Protein AF-0000000084511553 (afdb_homodimer)

Foldseek 3Di:
DDPPCPPPPPVPPVPDDPPPLPDDDDPDDDDDDDDDDDDDDDPVPPPPCPPPDPPPDQPPPPDDDPDDDPVCPPPDFAEEEEQEQDDQLVQDLLLNVLLVVLVSNDDDDPHHYYYQDAPHPVRDDPDADFDPLAGVLVRLLVSLVSLLVVCVVRVGQFYEYSYRAQSRCLNVVLNNCVVQVVAQEAEEEADQADLCDESVVHHRNSSHRLVLLQLHYDCSSVVSRPHRHQQLRAEYELHDDDDPVRVVSNVVRVHHYHHLCCLVPPNQVVVVVSCVVSVHAEYAYEDEVQLDACVAPQQAPVNQPPQDPCNCPPPRGHHDDPVSVVRNCVVVVVRYPYRHYYYYGRRRNVVVVVVVVQCCDPPSNPPNPVPD/DDPPPPPPPPPPPVPDDPPPLDDDDDDDDDDDDDDDDDDDDDPPPPPPCPPPDPPPDQPPPPDDDPDDDPVCPPPDFAEEEEQEQDDQLVQDLLLNVLLVV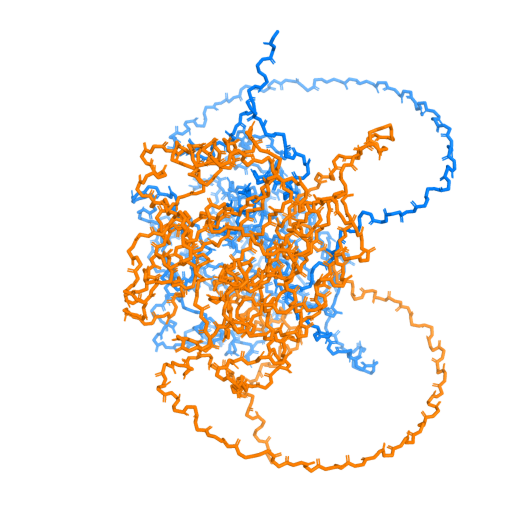LVSNDDDDPHHYYYQDADHPVRDDPDARFDPLAGVLVRLLVSLVSLLVVCVVRVGQFYEYSYRAQSRCLNVVLNNCVVQVVAQEAEEEADQADLCDESVVHHRNSSHRLVLLQLHYDCSSVVSRPHRHQQLRAEYELHDDDDPVRVVSNVVRVHHYHHPCCLVPPNQVVVVVSCVVSVHAEYAYEDEVQLDACVAPQQAPVNQPPQDPCNCPPPRGHHDHPVSVVRNCVVVVVRYPYRHYYYYGRRRNVVVVVVVVQCCDPPSNPPNPVPD

Organism: Leptomonas pyrrhocoris (NCBI:txid157538)

Sequence (744 aa):
MRSFSAKAFSYARLIASSVTCLAAVTPTTTATSETTAPTSTSAAGTQHSSTTGTMSYNLHGPNPPPMLSAAAKTKEKKTLRLTYPSWQGGTLPLYHFGSQLLTALAPPTNGPVAQVTVTPPELTPLPLKKTKGINALPENVATMESAIAVCKQHNPDNIVVLGGDCFAELGPFSYLADKYKKEKFGLLWLDAHPDVLNSKDWCNAHTYPVGALMGKGDKEFVELVKSPIPGSRVMVAGMHHPSKRDQRHIDDYGVRVCGPDSIVNNGAAEVLKWIKDEGITHLAIHLDLDVLSDKYFRMLYFSDPDAPEGAHKGVPRGQLRFKHVTSLLKAVSAKTQVVGFGITELLPWDVYNFREFLKELPLVNPNYAAKLMRSFSAKAFSYARLIASSVTCLAAVTPTTTATSETTAPTSTSAAGTQHSSTTGTMSYNLHGPNPPPMLSAAAKTKEKKTLRLTYPSWQGGTLPLYHFGSQLLTALAPPTNGPVAQVTVTPPELTPLPLKKTKGINALPENVATMESAIAVCKQHNPDNIVVLGGDCFAELGPFSYLADKYKKEKFGLLWLDAHPDVLNSKDWCNAHTYPVGALMGKGDKEFVELVKSPIPGSRVMVAGMHHPSKRDQRHIDDYGVRVCGPDSIVNNGAAEVLKWIKDEGITHLAIHLDLDVLSDKYFRMLYFSDPDAPEGAHKGVPRGQLRFKHVTSLLKAVSAKTQVVGFGITELLPWDVYNFREFLKELPLVNPNYAAKL

Radius of gyration: 28.27 Å; Cα contacts (8 Å, |Δi|>4): 1368; chains: 2; bounding box: 76×79×68 Å

Secondary structure (DSSP, 8-state):
----------GGG---------------------------------------------TT-S-PPP---SGGGSS---EEEEEE---TTTT-THHHHHHHHHHHHSPP-SS-EEE-----GGGS-SSPPEETTEETHHHHHHHHHHHHHHHHHH--SEEEEEESSGGGGHHHHHHHHHHTTTS-EEEEEE-SS-----TTT-S-GGG-HHHHHTT-S-HHHHTT-SSPPPGGGEEEES-----HHHHHHHHHHT-EEE-HHHHHHHTTHHHHHHHHHHT--EEEEEEEGGGB-TTT---SGGG-TTSPTTTTTT-----B-HHHHHHHHHHHHHHSEEEEEEEE----HHHHHHHHHHTTSTTTSTT-----/----------GGG---------------------------------------------TT-S-PPP---SGGGSS---EEEEEE---TTTT-THHHHHHHHHHHHSPP-SS-EEE-----GGGS-SSPPEETTEETHHHHHHHHHHHHHHHHHH--SEEEEEESSGGGGHHHHHHHHHHTTTS-EEEEEE-SS-----TTT-S-GGG-HHHHHTT-S-HHHHTT-SSPPPGGGEEEES-----HHHHHHHHHHT-EEE-HHHHHHHTTHHHHHHHHHHT--EEEEEEEGGGB-TTT---SGGG-TTSPTTTTTT-----B-HHHHHHHHHHHHHHSEEEEEEEE----HHHHHHHHHHTTSTTTSTT-----

InterPro domains:
  IPR006035 Ureohydrolase [PF00491] (156-296)
  IPR006035 Ureohydrolase [PS51409] (89-372)
  IPR006035 Ureohydrolase [PTHR43782] (154-349)
  IPR023696 Ureohydrolase domain superfamily [SSF52768] (78-349)

pLDDT: mean 81.67, std 28.69, range [15.32, 98.94]

Nearest PDB structures (foldseek):
  6ksy-assembly2_C-2  TM=9.745E-01  e=1.576E-32  Zymomonas mobilis subsp. mobilis ZM4 = ATCC 31821
  5zeh-assembly1_B  TM=8.409E-01  e=2.005E-15  Entamoeba histolytica
  5zeh-assembly1_A  TM=8.385E-01  e=4.786E-15  Entamoeba histolytica
  2ef4-assembly1_A  TM=7.664E-01  e=2.077E-13  Thermus thermophilus
  2eiv-assembly6_M  TM=7.361E-01  e=4.239E-12  Thermus thermophilus HB8

Solvent-accessible surface area (backbone atoms only — not comparable to full-atom values): 41271 Å² total; per-residue (Å²): 138,83,79,78,75,78,74,73,79,64,74,70,73,73,54,85,63,84,69,70,84,68,83,76,77,75,83,84,76,86,85,89,81,90,78,85,70,79,75,83,78,74,80,73,74,85,69,79,71,75,66,70,63,77,72,66,70,70,81,69,63,86,70,66,75,78,80,79,62,72,82,67,55,75,85,52,77,42,37,32,37,33,38,24,40,34,20,57,29,62,69,39,60,56,17,30,56,18,10,53,52,48,56,52,47,46,54,77,60,87,43,58,74,49,66,49,81,56,87,50,59,95,79,46,78,77,80,67,57,68,48,92,53,19,36,33,38,70,60,52,49,52,44,34,52,47,33,34,50,52,45,63,73,66,62,51,64,23,40,30,36,33,14,1,25,56,38,46,49,40,23,52,51,27,49,50,35,44,75,36,60,89,51,41,55,28,38,42,37,35,17,35,62,73,26,52,42,33,48,91,76,44,39,48,48,27,33,19,31,54,20,25,45,45,56,39,66,52,65,84,57,21,74,70,34,83,38,51,40,58,29,76,39,27,33,38,29,29,27,74,83,70,50,74,72,51,46,52,43,38,60,73,53,42,46,40,76,40,38,35,66,50,36,74,75,53,46,41,52,68,61,53,48,51,38,59,75,63,55,36,45,34,31,34,36,38,38,35,53,46,19,35,20,64,75,65,41,54,42,25,82,84,43,44,58,82,56,58,88,69,72,55,66,89,57,79,70,16,73,39,50,71,68,53,53,44,52,31,49,50,54,51,49,75,67,30,46,71,38,32,35,33,42,19,39,38,24,44,48,58,61,52,53,47,37,59,51,42,49,65,31,74,77,49,12,68,79,44,61,76,78,119,138,83,79,80,76,77,76,74,80,64,75,68,75,74,57,85,63,83,70,70,83,70,78,81,79,75,83,74,86,71,85,83,80,87,72,86,70,80,75,83,78,77,81,72,74,82,70,78,73,76,67,68,63,78,73,66,69,71,82,68,64,87,69,66,75,79,78,78,62,73,81,65,54,76,86,52,79,44,38,32,39,34,38,24,40,34,19,56,30,61,69,40,61,55,18,29,56,18,10,52,51,49,54,52,47,46,53,76,61,89,43,58,74,49,68,47,82,57,87,50,58,92,78,45,77,78,80,66,57,69,47,90,50,19,35,33,40,70,60,52,48,51,42,32,52,49,34,34,50,53,45,62,73,64,64,50,66,22,40,32,36,34,14,1,23,55,37,45,48,42,25,51,50,29,49,50,35,45,74,37,60,88,52,42,55,28,39,41,37,35,16,36,62,72,26,52,43,33,48,91,76,43,40,46,48,26,33,20,32,54,22,26,45,46,58,39,66,51,63,84,58,22,73,70,34,83,36,50,40,58,28,76,39,27,35,39,28,29,27,73,82,69,51,73,69,52,46,53,44,38,62,74,51,42,47,41,77,40,39,36,66,51,35,74,74,52,46,41,52,69,61,51,48,52,39,59,75,66,55,37,45,35,30,33,36,39,37,36,52,46,18,35,20,65,75,65,42,54,41,25,82,82,42,45,56,82,55,58,90,69,73,57,66,89,57,76,71,16,71,39,51,71,67,53,52,45,52,31,49,49,55,50,50,74,68,29,45,72,34,31,33,32,40,19,39,37,25,46,49,57,61,54,53,47,36,60,51,42,48,66,32,74,76,49,13,71,79,42,62,77,75,120

Structure (mmCIF, N/CA/C/O backbone):
data_AF-0000000084511553-model_v1
#
loop_
_entity.id
_entity.type
_entity.pdbx_description
1 polymer Arginase
#
loop_
_atom_site.group_PDB
_atom_site.id
_atom_site.type_symbol
_atom_site.label_atom_id
_atom_site.label_alt_id
_atom_site.label_comp_id
_atom_site.label_asym_id
_atom_site.label_entity_id
_atom_site.label_seq_id
_atom_site.pdbx_PDB_ins_code
_atom_site.Cartn_x
_atom_site.Cartn_y
_atom_site.Cartn_z
_atom_site.occupancy
_atom_site.B_iso_or_equiv
_atom_site.auth_seq_id
_atom_site.auth_comp_id
_atom_site.auth_asym_id
_atom_site.auth_atom_id
_atom_site.pdbx_PDB_model_num
ATOM 1 N N . MET A 1 1 ? -38.719 13.234 6.664 1 21.11 1 MET A N 1
ATOM 2 C CA . MET A 1 1 ? -37.469 13.5 7.352 1 21.11 1 MET A CA 1
ATOM 3 C C . MET A 1 1 ? -36.5 12.312 7.223 1 21.11 1 MET A C 1
ATOM 5 O O . MET A 1 1 ? -36.5 11.422 8.078 1 21.11 1 MET A O 1
ATOM 9 N N . ARG A 1 2 ? -36.344 11.672 6.082 1 22.53 2 ARG A N 1
ATOM 10 C CA . ARG A 1 2 ? -36.031 10.328 5.605 1 22.53 2 ARG A CA 1
ATOM 11 C C . ARG A 1 2 ? -34.562 10.031 5.715 1 22.53 2 ARG A C 1
ATOM 13 O O . ARG A 1 2 ? -33.719 10.758 5.16 1 22.53 2 ARG A O 1
ATOM 20 N N . SER A 1 3 ? -34.125 9.438 6.93 1 20.8 3 SER A N 1
ATOM 21 C CA . SER A 1 3 ? -32.875 9.055 7.551 1 20.8 3 SER A CA 1
ATOM 22 C C . SER A 1 3 ? -32.062 8.148 6.629 1 20.8 3 SER A C 1
ATOM 24 O O . SER A 1 3 ? -32.531 7.07 6.254 1 20.8 3 SER A O 1
ATOM 26 N N . PHE A 1 4 ? -31.5 8.695 5.605 1 22.23 4 PHE A N 1
ATOM 27 C CA . PHE A 1 4 ? -30.719 7.945 4.641 1 22.23 4 PHE A CA 1
ATOM 28 C C . PHE A 1 4 ? -29.547 7.258 5.324 1 22.23 4 PHE A C 1
ATOM 30 O O . PHE A 1 4 ? -28.625 7.918 5.82 1 22.23 4 PHE A O 1
ATOM 37 N N . SER A 1 5 ? -29.766 6.113 6 1 20.86 5 SER A N 1
ATOM 38 C CA . SER A 1 5 ? -28.906 5.172 6.703 1 20.86 5 SER A CA 1
ATOM 39 C C . SER A 1 5 ? -27.734 4.73 5.824 1 20.86 5 SER A C 1
ATOM 41 O O . SER A 1 5 ? -27.938 4.117 4.773 1 20.86 5 SER A O 1
ATOM 43 N N . ALA A 1 6 ? -26.766 5.641 5.535 1 22.14 6 ALA A N 1
ATOM 44 C CA . ALA A 1 6 ? -25.547 5.207 4.863 1 22.14 6 ALA A CA 1
ATOM 45 C C . ALA A 1 6 ? -24.922 4.012 5.578 1 22.14 6 ALA A C 1
ATOM 47 O O . ALA A 1 6 ? -24.484 4.121 6.73 1 22.14 6 ALA A O 1
ATOM 48 N N . LYS A 1 7 ? -25.391 2.834 5.379 1 25.02 7 LYS A N 1
ATOM 49 C CA . LYS A 1 7 ? -24.953 1.524 5.852 1 25.02 7 LYS A CA 1
ATOM 50 C C . LYS A 1 7 ? -23.453 1.332 5.633 1 25.02 7 LYS A C 1
ATOM 52 O O . LYS A 1 7 ? -22.984 1.304 4.492 1 25.02 7 LYS A O 1
ATOM 57 N N . ALA A 1 8 ? -22.594 1.954 6.527 1 25.09 8 ALA A N 1
ATOM 58 C CA . ALA A 1 8 ? -21.188 1.589 6.668 1 25.09 8 ALA A CA 1
ATOM 59 C C . ALA A 1 8 ? -21 0.076 6.582 1 25.09 8 ALA A C 1
ATOM 61 O O . ALA A 1 8 ? -21.625 -0.675 7.34 1 25.09 8 ALA A O 1
ATOM 62 N N . PHE A 1 9 ? -20.781 -0.448 5.449 1 26.17 9 PHE A N 1
ATOM 63 C CA . PHE A 1 9 ? -20.469 -1.854 5.215 1 26.17 9 PHE A CA 1
ATOM 64 C C . PHE A 1 9 ? -19.391 -2.342 6.176 1 26.17 9 PHE A C 1
ATOM 66 O O . PHE A 1 9 ? -18.219 -1.985 6.039 1 26.17 9 PHE A O 1
ATOM 73 N N . SER A 1 10 ? -19.688 -2.271 7.52 1 25.88 10 SER A N 1
ATOM 74 C CA . SER A 1 10 ? -18.797 -2.973 8.43 1 25.88 10 SER A CA 1
ATOM 75 C C . SER A 1 10 ? -18.484 -4.383 7.93 1 25.88 10 SER A C 1
ATOM 77 O O . SER A 1 10 ? -19.406 -5.199 7.762 1 25.88 10 SER A O 1
ATOM 79 N N . TYR A 1 11 ? -17.484 -4.5 7.254 1 25.7 11 TYR A N 1
ATOM 80 C CA . TYR A 1 11 ? -16.969 -5.812 6.895 1 25.7 11 TYR A CA 1
ATOM 81 C C . TYR A 1 11 ? -16.812 -6.695 8.125 1 25.7 11 TYR A C 1
ATOM 83 O O . TYR A 1 11 ? -16.25 -7.785 8.055 1 25.7 11 TYR A O 1
ATOM 91 N N . ALA A 1 12 ? -16.984 -6.086 9.422 1 27.28 12 ALA A N 1
ATOM 92 C CA . ALA A 1 12 ? -16.75 -7.016 10.523 1 27.28 12 ALA A CA 1
ATOM 93 C C . ALA A 1 12 ? -17.594 -8.273 10.383 1 27.28 12 ALA A C 1
ATOM 95 O O . ALA A 1 12 ? -17.172 -9.367 10.75 1 27.28 12 ALA A O 1
ATOM 96 N N . ARG A 1 13 ? -18.938 -8.008 10.297 1 25.31 13 ARG A N 1
ATOM 97 C CA . ARG A 1 13 ? -19.781 -9.109 10.734 1 25.31 13 ARG A CA 1
ATOM 98 C C . ARG A 1 13 ? -19.641 -10.312 9.805 1 25.31 13 ARG A C 1
ATOM 100 O O . ARG A 1 13 ? -20.453 -11.242 9.859 1 25.31 13 ARG A O 1
ATOM 107 N N . LEU A 1 14 ? -18.953 -10.094 8.695 1 25.7 14 LEU A N 1
ATOM 108 C CA . LEU A 1 14 ? -19.109 -11.312 7.902 1 25.7 14 LEU A CA 1
ATOM 109 C C . LEU A 1 14 ? -18.359 -12.477 8.539 1 25.7 14 LEU A C 1
ATOM 111 O O . LEU A 1 14 ? -17.219 -12.766 8.148 1 25.7 14 LEU A O 1
ATOM 115 N N . ILE A 1 15 ? -18.062 -12.375 9.945 1 25.48 15 ILE A N 1
ATOM 116 C CA . ILE A 1 15 ? -17.469 -13.625 10.398 1 25.48 15 ILE A CA 1
ATOM 117 C C . ILE A 1 15 ? -18.281 -14.805 9.883 1 25.48 15 ILE A C 1
ATOM 119 O O . ILE A 1 15 ? -19.484 -14.672 9.625 1 25.48 15 ILE A O 1
ATOM 123 N N . ALA A 1 16 ? -17.578 -16.047 10.008 1 25.48 16 ALA A N 1
ATOM 124 C CA . ALA A 1 16 ? -17.797 -17.422 9.562 1 25.48 16 ALA A CA 1
ATOM 125 C C . ALA A 1 16 ? -19.062 -18 10.18 1 25.48 16 ALA A C 1
ATOM 127 O O . ALA A 1 16 ? -19.047 -18.484 11.312 1 25.48 16 ALA A O 1
ATOM 128 N N . SER A 1 17 ? -20.203 -17.188 10.398 1 23.5 17 SER A N 1
ATOM 129 C CA . SER A 1 17 ? -21.297 -18.094 10.734 1 23.5 17 SER A CA 1
ATOM 130 C C . SER A 1 17 ? -21.328 -19.297 9.797 1 23.5 17 SER A C 1
ATOM 132 O O . SER A 1 17 ? -20.828 -19.234 8.672 1 23.5 17 SER A O 1
ATOM 134 N N . SER A 1 18 ? -21.484 -20.594 10.406 1 23.47 18 SER A N 1
ATOM 135 C CA . SER A 1 18 ? -21.828 -21.891 9.852 1 23.47 18 SER 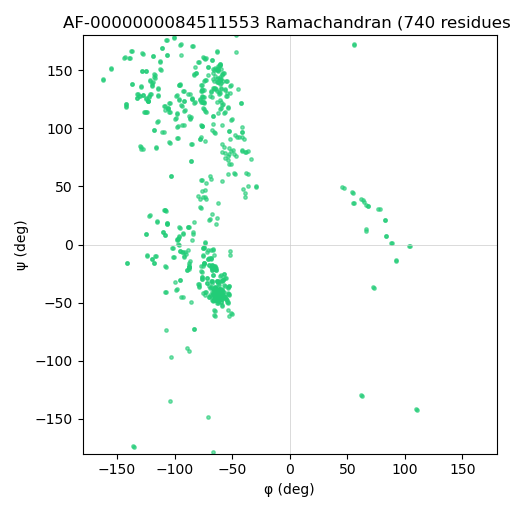A CA 1
ATOM 136 C C . SER A 1 18 ? -22.906 -21.781 8.773 1 23.47 18 SER A C 1
ATOM 138 O O . SER A 1 18 ? -24.094 -21.672 9.086 1 23.47 18 SER A O 1
ATOM 140 N N . VAL A 1 19 ? -22.734 -20.828 7.93 1 23.48 19 VAL A N 1
ATOM 141 C CA . VAL A 1 19 ? -23.797 -20.594 6.973 1 23.48 19 VAL A CA 1
ATOM 142 C C . VAL A 1 19 ? -24.203 -21.906 6.301 1 23.48 19 VAL A C 1
ATOM 144 O O . VAL A 1 19 ? -23.375 -22.547 5.641 1 23.48 19 VAL A O 1
ATOM 147 N N . THR A 1 20 ? -25.062 -22.641 7.066 1 21.94 20 THR A N 1
ATOM 148 C CA . THR A 1 20 ? -25.812 -23.734 6.457 1 21.94 20 THR A CA 1
ATOM 149 C C . THR A 1 20 ? -26.328 -23.312 5.078 1 21.94 20 THR A C 1
ATOM 151 O O . THR A 1 20 ? -26.859 -22.219 4.91 1 21.94 20 THR A O 1
ATOM 154 N N . CYS A 1 21 ? -25.594 -23.688 4.09 1 21.64 21 CYS A N 1
ATOM 155 C CA . CYS A 1 21 ? -25.859 -23.594 2.656 1 21.64 21 CYS A CA 1
ATOM 156 C C . CYS A 1 21 ? -27.312 -23.922 2.35 1 21.64 21 CYS A C 1
ATOM 158 O O . CYS A 1 21 ? -27.703 -25.078 2.279 1 21.64 21 CYS A O 1
ATOM 160 N N . LEU A 1 22 ? -28.312 -23.219 3.238 1 18.3 22 LEU A N 1
ATOM 161 C CA . LEU A 1 22 ? -29.688 -23.609 2.896 1 18.3 22 LEU A CA 1
ATOM 162 C C . LEU A 1 22 ? -30 -23.25 1.45 1 18.3 22 LEU A C 1
ATOM 164 O O . LEU A 1 22 ? -29.469 -22.281 0.911 1 18.3 22 LEU A O 1
ATOM 168 N N . ALA A 1 23 ? -30.938 -24.062 0.834 1 18.59 23 ALA A N 1
ATOM 169 C CA . ALA A 1 23 ? -31.438 -24.453 -0.485 1 18.59 23 ALA A CA 1
ATOM 170 C C . ALA A 1 23 ? -32.25 -23.312 -1.11 1 18.59 23 ALA A C 1
ATOM 172 O O . ALA A 1 23 ? -33.375 -23.016 -0.665 1 18.59 23 ALA A O 1
ATOM 173 N N . ALA A 1 24 ? -31.625 -22.125 -1.16 1 17.84 24 ALA A N 1
ATOM 174 C CA . ALA A 1 24 ? -32.5 -21.047 -1.599 1 17.84 24 ALA A CA 1
ATOM 175 C C . ALA A 1 24 ? -33.156 -21.375 -2.936 1 17.84 24 ALA A C 1
ATOM 177 O O . ALA A 1 24 ? -32.562 -22.047 -3.781 1 17.84 24 ALA A O 1
ATOM 178 N N . VAL A 1 25 ? -34.469 -21.188 -2.904 1 18.41 25 VAL A N 1
ATOM 179 C CA . VAL A 1 25 ? -35.5 -21.422 -3.898 1 18.41 25 VAL A CA 1
ATOM 180 C C . VAL A 1 25 ? -35.312 -20.5 -5.09 1 18.41 25 VAL A C 1
ATOM 182 O O . VAL A 1 25 ? -34.812 -19.375 -4.93 1 18.41 25 VAL A O 1
ATOM 185 N N . THR A 1 26 ? -35.531 -20.969 -6.297 1 17.56 26 THR A N 1
ATOM 186 C CA . THR A 1 26 ? -35.219 -20.766 -7.711 1 17.56 26 THR A CA 1
ATOM 187 C C . THR A 1 26 ? -36 -19.578 -8.258 1 17.56 26 THR A C 1
ATOM 189 O O . THR A 1 26 ? -35.938 -19.266 -9.445 1 17.56 26 THR A O 1
ATOM 192 N N . PRO A 1 27 ? -36.156 -18.391 -7.496 1 18.78 27 PRO A N 1
ATOM 193 C CA . PRO A 1 27 ? -37.281 -17.766 -8.219 1 18.78 27 PRO A CA 1
ATOM 194 C C . PRO A 1 27 ? -36.906 -17.375 -9.641 1 18.78 27 PRO A C 1
ATOM 196 O O . PRO A 1 27 ? -35.75 -17.109 -9.938 1 18.78 27 PRO A O 1
ATOM 199 N N . THR A 1 28 ? -37.906 -17.516 -10.562 1 16.73 28 THR A N 1
ATOM 200 C CA . THR A 1 28 ? -38.062 -17.516 -12.008 1 16.73 28 THR A CA 1
ATOM 201 C C . THR A 1 28 ? -37.875 -16.125 -12.578 1 16.73 28 THR A C 1
ATOM 203 O O . THR A 1 28 ? -38.219 -15.133 -11.93 1 16.73 28 THR A O 1
ATOM 206 N N . THR A 1 29 ? -37.312 -15.984 -13.789 1 17.03 29 THR A N 1
ATOM 207 C CA . THR A 1 29 ? -36.5 -15.211 -14.719 1 17.03 29 THR A CA 1
ATOM 208 C C . THR A 1 29 ? -37.344 -14.172 -15.438 1 17.03 29 THR A C 1
ATOM 210 O O . THR A 1 29 ? -36.844 -13.266 -16.094 1 17.03 29 THR A O 1
ATOM 213 N N . THR A 1 30 ? -38.719 -13.867 -15.227 1 15.88 30 THR A N 1
ATOM 214 C CA . THR A 1 30 ? -39.125 -13.711 -16.625 1 15.88 30 THR A CA 1
ATOM 215 C C . THR A 1 30 ? -38.531 -12.43 -17.219 1 15.88 30 THR A C 1
ATOM 217 O O . THR A 1 30 ? -38.125 -11.531 -16.469 1 15.88 30 THR A O 1
ATOM 220 N N . ALA A 1 31 ? -39.344 -11.695 -18.312 1 15.96 31 ALA A N 1
ATOM 221 C CA . ALA A 1 31 ? -39.188 -11.453 -19.75 1 15.96 31 ALA A CA 1
ATOM 222 C C . ALA A 1 31 ? -38.719 -10.039 -20.016 1 15.96 31 ALA A C 1
ATOM 224 O O . ALA A 1 31 ? -37.688 -9.844 -20.688 1 15.96 31 ALA A O 1
ATOM 225 N N . THR A 1 32 ? -39.562 -8.984 -20.344 1 15.7 32 THR A N 1
ATOM 226 C CA . THR A 1 32 ? -39.594 -8.578 -21.75 1 15.7 32 THR A CA 1
ATOM 227 C C . THR A 1 32 ? -38.812 -7.293 -21.969 1 15.7 32 THR A C 1
ATOM 229 O O . THR A 1 32 ? -38.469 -6.602 -21 1 15.7 32 THR A O 1
ATOM 232 N N . SER A 1 33 ? -39.375 -6.238 -22.781 1 15.32 33 SER A N 1
ATOM 233 C CA . SER A 1 33 ? -39.062 -5.781 -24.141 1 15.32 33 SER A CA 1
ATOM 234 C C . SER A 1 33 ? -38.344 -4.438 -24.125 1 15.32 33 SER A C 1
ATOM 236 O O . SER A 1 33 ? -37.312 -4.281 -24.766 1 15.32 33 SER A O 1
ATOM 238 N N . GLU A 1 34 ? -39 -3.248 -23.828 1 17.09 34 GLU A N 1
ATOM 239 C CA . GLU A 1 34 ? -39.156 -2.365 -24.984 1 17.09 34 GLU A CA 1
ATOM 240 C C . GLU A 1 34 ? -38.031 -1.352 -25.062 1 17.09 34 GLU A C 1
ATOM 242 O O . GLU A 1 34 ? -37.375 -1.043 -24.062 1 17.09 34 GLU A O 1
ATOM 247 N N . THR A 1 35 ? -37.906 -0.737 -26.312 1 16.45 35 THR A N 1
ATOM 248 C CA . THR A 1 35 ? -37 -0.276 -27.344 1 16.45 35 THR A CA 1
ATOM 249 C C . THR A 1 35 ? -36.5 1.131 -27.031 1 16.45 35 THR A C 1
ATOM 251 O O . THR A 1 35 ? -35.312 1.421 -27.188 1 16.45 35 THR A O 1
ATOM 254 N N . THR A 1 36 ? -37.344 2.211 -26.672 1 18.08 36 THR A N 1
ATOM 255 C CA . THR A 1 36 ? -37.281 3.258 -27.672 1 18.08 36 THR A CA 1
ATOM 256 C C . THR A 1 36 ? -36.094 4.188 -27.422 1 18.08 36 THR A C 1
ATOM 258 O O . THR A 1 36 ? -35.812 4.543 -26.266 1 18.08 36 THR A O 1
ATOM 261 N N . ALA A 1 37 ? -35.281 4.359 -28.422 1 18.08 37 ALA A N 1
ATOM 262 C CA . ALA A 1 37 ? -33.969 4.902 -28.641 1 18.08 37 ALA A CA 1
ATOM 263 C C . ALA A 1 37 ? -33.969 6.43 -28.578 1 18.08 37 ALA A C 1
ATOM 265 O O . ALA A 1 37 ? -32.906 7.07 -28.641 1 18.08 37 ALA A O 1
ATOM 266 N N . PRO A 1 38 ? -34.625 7.141 -27.531 1 17.73 38 PRO A N 1
ATOM 267 C CA . PRO A 1 38 ? -34.719 8.484 -28.109 1 17.73 38 PRO A CA 1
ATOM 268 C C . PRO A 1 38 ? -33.344 9.094 -28.391 1 17.73 38 PRO A C 1
ATOM 270 O O . PRO A 1 38 ? -32.344 8.656 -27.828 1 17.73 38 PRO A O 1
ATOM 273 N N . THR A 1 39 ? -33.25 9.961 -29.438 1 18.22 39 THR A N 1
ATOM 274 C CA . THR A 1 39 ? -32.344 10.625 -30.359 1 18.22 39 THR A CA 1
ATOM 275 C C . THR A 1 39 ? -31.625 11.781 -29.672 1 18.22 39 THR A C 1
ATOM 277 O O . THR A 1 39 ? -30.719 12.391 -30.25 1 18.22 39 THR A O 1
ATOM 280 N N . SER A 1 40 ? -31.344 11.742 -28.406 1 16.89 40 SER A N 1
ATOM 281 C CA . SER A 1 40 ? -31.078 13.117 -28 1 16.89 40 SER A CA 1
ATOM 282 C C . SER A 1 40 ? -29.859 13.68 -28.719 1 16.89 40 SER A C 1
ATOM 284 O O . SER A 1 40 ? -29 12.93 -29.172 1 16.89 40 SER A O 1
ATOM 286 N N . THR A 1 41 ? -30 14.945 -29.109 1 19.33 41 THR A N 1
ATOM 287 C CA . THR A 1 41 ? -29.375 16.016 -29.891 1 19.33 41 THR A CA 1
ATOM 288 C C . THR A 1 41 ? -28 16.359 -29.344 1 19.33 41 THR A C 1
ATOM 290 O O . THR A 1 41 ? -27.781 16.281 -28.125 1 19.33 41 THR A O 1
ATOM 293 N N . SER A 1 42 ? -27.094 16.641 -30.281 1 17.33 42 SER A N 1
ATOM 294 C CA . SER A 1 42 ? -25.656 16.766 -30.422 1 17.33 42 SER A CA 1
ATOM 295 C C . SER A 1 42 ? -25.141 18.047 -29.766 1 17.33 42 SER A C 1
ATOM 297 O O . SER A 1 42 ? -23.969 18.391 -29.891 1 17.33 42 SER A O 1
ATOM 299 N N . ALA A 1 43 ? -25.562 18.5 -28.625 1 17.97 43 ALA A N 1
ATOM 300 C CA . ALA A 1 43 ? -25.047 19.828 -28.312 1 17.97 43 ALA A CA 1
ATOM 301 C C . ALA A 1 43 ? -23.516 19.828 -28.266 1 17.97 43 ALA A C 1
ATOM 303 O O . ALA A 1 43 ? -22.906 19.016 -27.562 1 17.97 43 ALA A O 1
ATOM 304 N N . ALA A 1 44 ? -22.875 20.312 -29.25 1 19.19 44 ALA A N 1
ATOM 305 C CA . ALA A 1 44 ? -21.453 20.453 -29.531 1 19.19 44 ALA A CA 1
ATOM 306 C C . ALA A 1 44 ? -20.781 21.375 -28.516 1 19.19 44 ALA A C 1
ATOM 308 O O . ALA A 1 44 ? -19.578 21.656 -28.625 1 19.19 44 ALA A O 1
ATOM 309 N N . GLY A 1 45 ? -21.312 21.594 -27.281 1 17.92 45 GLY A N 1
ATOM 310 C CA . GLY A 1 45 ? -20.672 22.734 -26.656 1 17.92 45 GLY A CA 1
ATOM 311 C C . GLY A 1 45 ? -19.188 22.547 -26.453 1 17.92 45 GLY A C 1
ATOM 312 O O . GLY A 1 45 ? -18.703 21.422 -26.344 1 17.92 45 GLY A O 1
ATOM 313 N N . THR A 1 46 ? -18.391 23.516 -26.891 1 20.3 46 THR A N 1
ATOM 314 C CA . THR A 1 46 ? -16.953 23.734 -26.906 1 20.3 46 THR A CA 1
ATOM 315 C C . THR A 1 46 ? -16.391 23.719 -25.484 1 20.3 46 THR A C 1
ATOM 317 O O . THR A 1 46 ? -16.641 24.625 -24.688 1 20.3 46 THR A O 1
ATOM 320 N N . GLN A 1 47 ? -16.594 22.688 -24.656 1 20.38 47 GLN A N 1
ATOM 321 C CA . GLN A 1 47 ? -16.234 22.781 -23.25 1 20.38 47 GLN A CA 1
ATOM 322 C C . GLN A 1 47 ? -14.719 22.891 -23.078 1 20.38 47 GLN A C 1
ATOM 324 O O . GLN A 1 47 ? -13.961 22.172 -23.719 1 20.38 47 GLN A O 1
ATOM 329 N N . HIS A 1 48 ? -14.211 24.078 -22.797 1 21.25 48 HIS A N 1
ATOM 330 C CA . HIS A 1 48 ? -12.875 24.344 -22.266 1 21.25 48 HIS A CA 1
ATOM 331 C C . HIS A 1 48 ? -12.508 23.344 -21.188 1 21.25 48 HIS A C 1
ATOM 333 O O . HIS A 1 48 ? -13.234 23.188 -20.203 1 21.25 48 HIS A O 1
ATOM 339 N N . SER A 1 49 ? -11.82 22.359 -21.516 1 23.72 49 SER A N 1
ATOM 340 C CA . SER A 1 49 ? -11.586 21.156 -20.719 1 23.72 49 SER A CA 1
ATOM 341 C C . SER A 1 49 ? -10.703 21.469 -19.516 1 23.72 49 SER A C 1
ATOM 343 O O . SER A 1 49 ? -9.539 21.844 -19.672 1 23.72 49 SER A O 1
ATOM 345 N N . SER A 1 50 ? -11.039 22.375 -18.562 1 27.75 50 SER A N 1
ATOM 346 C CA . SER A 1 50 ? -10.422 22.203 -17.25 1 27.75 50 SER A CA 1
ATOM 347 C C . SER A 1 50 ? -10.266 20.719 -16.906 1 27.75 50 SER A C 1
ATOM 349 O O . SER A 1 50 ? -11.258 20 -16.766 1 27.75 50 SER A O 1
ATOM 351 N N . THR A 1 51 ? -9.266 20.172 -17.438 1 30.02 51 THR A N 1
ATOM 352 C CA . THR A 1 51 ? -9.094 18.719 -17.359 1 30.02 51 THR A CA 1
ATOM 353 C C . THR A 1 51 ? -9.102 18.266 -15.898 1 30.02 51 THR A C 1
ATOM 355 O O . THR A 1 51 ? -8.305 18.734 -15.094 1 30.02 51 THR A O 1
ATOM 358 N N . THR A 1 52 ? -10.109 18.141 -15.266 1 34.62 52 THR A N 1
ATOM 359 C CA . THR A 1 52 ? -10.297 17.281 -14.094 1 34.62 52 THR A CA 1
ATOM 360 C C . THR A 1 52 ? -9.375 16.078 -14.164 1 34.62 52 THR A C 1
ATOM 362 O O . THR A 1 52 ? -9.578 15.172 -14.977 1 34.62 52 THR A O 1
ATOM 365 N N . GLY A 1 53 ? -7.996 16.344 -14.438 1 32.03 53 GLY A N 1
ATOM 366 C CA . GLY A 1 53 ? -7.023 15.328 -14.812 1 32.03 53 GLY A CA 1
ATOM 367 C C . GLY A 1 53 ? -6.758 14.312 -13.719 1 32.03 53 GLY A C 1
ATOM 368 O O . GLY A 1 53 ? -6.703 14.656 -12.539 1 32.03 53 GLY A O 1
ATOM 369 N N . THR A 1 54 ? -7.371 13.227 -13.734 1 37.69 54 THR A N 1
ATOM 370 C CA . THR A 1 54 ? -6.812 12.07 -13.031 1 37.69 54 THR A CA 1
ATOM 371 C C . THR A 1 54 ? -5.305 11.984 -13.25 1 37.69 54 THR A C 1
ATOM 373 O O . THR A 1 54 ? -4.84 11.852 -14.383 1 37.69 54 THR A O 1
ATOM 376 N N . MET A 1 55 ? -4.516 12.719 -12.547 1 36.06 55 MET A N 1
ATOM 377 C CA . MET A 1 55 ? -3.07 12.578 -12.672 1 36.06 55 MET A CA 1
ATOM 378 C C . MET A 1 55 ? -2.654 11.117 -12.555 1 36.06 55 MET A C 1
ATOM 380 O O . MET A 1 55 ? -3.088 10.414 -11.641 1 36.06 55 MET A O 1
ATOM 384 N N . SER A 1 56 ? -2.258 10.555 -13.641 1 41.94 56 SER A N 1
ATOM 385 C CA . SER A 1 56 ? -1.586 9.258 -13.672 1 41.94 56 SER A CA 1
ATOM 386 C C . SER A 1 56 ? -0.39 9.234 -12.727 1 41.94 56 SER A C 1
ATOM 388 O O . SER A 1 56 ? 0.404 10.172 -12.695 1 41.94 56 SER A O 1
ATOM 390 N N . TYR A 1 57 ? -0.611 8.695 -11.539 1 47.62 57 TYR A N 1
ATOM 391 C CA . TYR A 1 57 ? 0.521 8.586 -10.625 1 47.62 57 TYR A CA 1
ATOM 392 C C . TYR A 1 57 ? 1.442 7.441 -11.039 1 47.62 57 TYR A C 1
ATOM 394 O O . TYR A 1 57 ? 0.991 6.445 -11.609 1 47.62 57 TYR A O 1
ATOM 402 N N . ASN A 1 58 ? 2.754 7.836 -11.164 1 50.03 58 ASN A N 1
ATOM 403 C CA . ASN A 1 58 ? 3.807 6.859 -11.422 1 50.03 58 ASN A CA 1
ATOM 404 C C . ASN A 1 58 ? 4.531 6.465 -10.133 1 50.03 58 ASN A C 1
ATOM 406 O O . ASN A 1 58 ? 5.184 7.297 -9.508 1 50.03 58 ASN A O 1
ATOM 410 N N . LEU A 1 59 ? 4.145 5.273 -9.617 1 63.75 59 LEU A N 1
ATOM 411 C CA . LEU A 1 59 ? 4.781 4.781 -8.398 1 63.75 59 LEU A CA 1
ATOM 412 C C . LEU A 1 59 ? 6.203 4.301 -8.688 1 63.75 59 LEU A C 1
ATOM 414 O O . LEU A 1 59 ? 6.867 3.754 -7.805 1 63.75 59 LEU A O 1
ATOM 418 N N . HIS A 1 60 ? 6.73 4.406 -9.977 1 51.88 60 HIS A N 1
ATOM 419 C CA . HIS A 1 60 ? 8.047 3.871 -10.32 1 51.88 60 HIS A CA 1
ATOM 420 C C . HIS A 1 60 ? 9.055 4.992 -10.547 1 51.88 60 HIS A C 1
ATOM 422 O O . HIS A 1 60 ? 10.172 4.742 -11 1 51.88 60 HIS A O 1
ATOM 428 N N . GLY A 1 61 ? 8.953 6.016 -9.977 1 44.22 61 GLY A N 1
ATOM 429 C CA . GLY A 1 61 ? 9.945 7.066 -10.125 1 44.22 61 GLY A CA 1
ATOM 430 C C . GLY A 1 61 ? 10.156 7.48 -11.57 1 44.22 61 GLY A C 1
ATOM 431 O O . GLY A 1 61 ? 9.469 6.988 -12.469 1 44.22 61 GLY A O 1
ATOM 432 N N . PRO A 1 62 ? 10.891 8.5 -11.914 1 38.5 62 PRO A N 1
ATOM 433 C CA . PRO A 1 62 ? 11.039 9.117 -13.234 1 38.5 62 PRO A CA 1
ATOM 434 C C . PRO A 1 62 ? 11.797 8.227 -14.219 1 38.5 62 PRO A C 1
ATOM 436 O O . PRO A 1 62 ? 11.875 8.547 -15.406 1 38.5 62 PRO A O 1
ATOM 439 N N . ASN A 1 63 ? 12.422 7.184 -13.852 1 37.62 63 ASN A N 1
ATOM 440 C CA . ASN A 1 63 ? 13.234 6.535 -14.875 1 37.62 63 ASN A CA 1
ATOM 441 C C . ASN A 1 63 ? 12.383 5.746 -15.859 1 37.62 63 ASN A C 1
ATOM 443 O O . ASN A 1 63 ? 11.641 4.844 -15.461 1 37.62 63 ASN A O 1
ATOM 447 N N . PRO A 1 64 ? 12.211 6.383 -16.984 1 41.66 64 PRO A N 1
ATOM 448 C CA . PRO A 1 64 ? 11.523 5.59 -18 1 41.66 64 PRO A CA 1
ATOM 449 C C . PRO A 1 64 ? 12.211 4.25 -18.281 1 41.66 64 PRO A C 1
ATOM 451 O O . PRO A 1 64 ? 13.414 4.113 -18.047 1 41.66 64 PRO A O 1
ATOM 454 N N . PRO A 1 65 ? 11.383 3.32 -18.453 1 40.34 65 PRO A N 1
ATOM 455 C CA . PRO A 1 65 ? 12.086 2.102 -18.859 1 40.34 65 PRO A CA 1
ATOM 456 C C . PRO A 1 65 ? 13.031 2.33 -20.047 1 40.34 65 PRO A C 1
ATOM 458 O O . PRO A 1 65 ? 12.781 3.203 -20.875 1 40.34 65 PRO A O 1
ATOM 461 N N . PRO A 1 66 ? 14.172 1.791 -19.984 1 34.88 66 PRO A N 1
ATOM 462 C CA . PRO A 1 66 ? 15.047 1.915 -21.156 1 34.88 66 PRO A CA 1
ATOM 463 C C . PRO A 1 66 ? 14.383 1.445 -22.438 1 34.88 66 PRO A C 1
ATOM 465 O O . PRO A 1 66 ? 13.641 0.463 -22.438 1 34.88 66 PRO A O 1
ATOM 468 N N . MET A 1 67 ? 14.227 2.396 -23.391 1 36.34 67 MET A N 1
ATOM 469 C CA . MET A 1 67 ? 13.742 2.029 -24.719 1 36.34 67 MET A CA 1
ATOM 470 C C . MET A 1 67 ? 14.641 0.968 -25.344 1 36.34 67 MET A C 1
ATOM 472 O O . MET A 1 67 ? 15.867 1.124 -25.391 1 36.34 67 MET A O 1
ATOM 476 N N . LEU A 1 68 ? 14.117 -0.248 -25.531 1 36.47 68 LEU A N 1
ATOM 477 C CA . LEU A 1 68 ? 14.898 -1.25 -26.25 1 36.47 68 LEU A CA 1
ATOM 478 C C . LEU A 1 68 ? 15.211 -0.78 -27.672 1 36.47 68 LEU A C 1
ATOM 480 O O . LEU A 1 68 ? 14.422 -0.06 -28.281 1 36.47 68 LEU A O 1
ATOM 484 N N . SER A 1 69 ? 16.391 -1.104 -28.219 1 31.66 69 SER A N 1
ATOM 485 C CA . SER A 1 69 ? 16.812 -0.865 -29.594 1 31.66 69 SER A CA 1
ATOM 486 C C . SER A 1 69 ? 15.992 -1.688 -30.578 1 31.66 69 SER A C 1
ATOM 488 O O . SER A 1 69 ? 15.414 -2.709 -30.203 1 31.66 69 SER A O 1
ATOM 490 N N . ALA A 1 70 ? 15.703 -1.323 -31.938 1 37.03 70 ALA A N 1
ATOM 491 C CA . ALA A 1 70 ? 14.977 -1.925 -33.031 1 37.03 70 ALA A CA 1
ATOM 492 C C . ALA A 1 70 ? 15.422 -3.365 -33.281 1 37.03 70 ALA A C 1
ATOM 494 O O . ALA A 1 70 ? 14.602 -4.238 -33.562 1 37.03 70 ALA A O 1
ATOM 495 N N . ALA A 1 71 ? 16.609 -3.586 -33.562 1 36.22 71 ALA A N 1
ATOM 496 C CA . ALA A 1 71 ? 17.141 -4.902 -33.875 1 36.22 71 ALA A CA 1
ATOM 497 C C . ALA A 1 71 ? 16.797 -5.922 -32.781 1 36.22 71 ALA A C 1
ATOM 499 O O . ALA A 1 71 ? 16.594 -7.102 -33.094 1 36.22 71 ALA A O 1
ATOM 500 N N . ALA A 1 72 ? 16.781 -5.527 -31.594 1 38.22 72 ALA A N 1
ATOM 501 C CA . ALA A 1 72 ? 16.422 -6.387 -30.469 1 38.22 72 ALA A CA 1
ATOM 502 C C . ALA A 1 72 ? 14.93 -6.691 -30.469 1 38.22 72 ALA A C 1
ATOM 504 O O . ALA A 1 72 ? 14.445 -7.453 -29.625 1 38.22 72 ALA A O 1
ATOM 505 N N . LYS A 1 73 ? 14.242 -6.09 -31.312 1 42.84 73 LYS A N 1
ATOM 506 C CA . LYS A 1 73 ? 12.789 -6.18 -31.469 1 42.84 73 LYS A CA 1
ATOM 507 C C . LYS A 1 73 ? 12.383 -7.504 -32.125 1 42.84 73 LYS A C 1
ATOM 509 O O . LYS A 1 73 ? 11.25 -7.961 -31.938 1 42.84 73 LYS A O 1
ATOM 514 N N . THR A 1 74 ? 13.031 -7.949 -33.062 1 37.81 74 THR A N 1
ATOM 515 C CA . THR A 1 74 ? 12.516 -9.039 -33.906 1 37.81 74 THR A CA 1
ATOM 516 C C . THR A 1 74 ? 12.398 -10.328 -33.094 1 37.81 74 THR A C 1
ATOM 518 O O . THR A 1 74 ? 11.516 -11.148 -33.344 1 37.81 74 THR A O 1
ATOM 521 N N . LYS A 1 75 ? 13.461 -10.922 -32.5 1 46.59 75 LYS A N 1
ATOM 522 C CA . LYS A 1 75 ? 13.508 -12.25 -31.891 1 46.59 75 LYS A CA 1
ATOM 523 C C . LYS A 1 75 ? 13 -12.234 -30.453 1 46.59 75 LYS A C 1
ATOM 525 O O . LYS A 1 75 ? 13.164 -13.211 -29.719 1 46.59 75 LYS A O 1
ATOM 530 N N . GLU A 1 76 ? 12.43 -11.172 -29.969 1 62.69 76 GLU A N 1
ATOM 531 C CA . GLU A 1 76 ? 12.203 -10.969 -28.547 1 62.69 76 GLU A CA 1
ATOM 532 C C . GLU A 1 76 ? 10.875 -11.578 -28.109 1 62.69 76 GLU A C 1
ATOM 534 O O . GLU A 1 76 ? 9.852 -11.406 -28.766 1 62.69 76 GLU A O 1
ATOM 539 N N . LYS A 1 77 ? 10.883 -12.688 -27.297 1 80.56 77 LYS A N 1
ATOM 540 C CA . LYS A 1 77 ? 9.719 -13.359 -26.719 1 80.56 77 LYS A CA 1
ATOM 541 C C . LYS A 1 77 ? 8.711 -12.344 -26.188 1 80.56 77 LYS A C 1
ATOM 543 O O . LYS A 1 77 ? 9.078 -11.375 -25.531 1 80.56 77 LYS A O 1
ATOM 548 N N . LYS A 1 78 ? 7.516 -12.531 -26.812 1 91.62 78 LYS A N 1
ATOM 549 C CA . LYS A 1 78 ? 6.387 -11.68 -26.453 1 91.62 78 LYS A CA 1
ATOM 550 C C . LYS A 1 78 ? 5.836 -12.047 -25.078 1 91.62 78 LYS A C 1
ATOM 552 O O . LYS A 1 78 ? 5.379 -13.172 -24.875 1 91.62 78 LYS A O 1
ATOM 557 N N . THR A 1 79 ? 5.969 -11.117 -24.125 1 96.31 79 THR A N 1
ATOM 558 C CA . THR A 1 79 ? 5.453 -11.336 -22.781 1 96.31 79 THR A CA 1
ATOM 559 C C . THR A 1 79 ? 4.168 -10.539 -22.562 1 96.31 79 THR A C 1
ATOM 561 O O . THR A 1 79 ? 4.18 -9.312 -22.609 1 96.31 79 THR A O 1
ATOM 564 N N . LEU A 1 80 ? 3.027 -11.258 -22.391 1 97.94 80 LEU A N 1
ATOM 565 C CA . LEU A 1 80 ? 1.754 -10.633 -22.047 1 97.94 80 LEU A CA 1
ATOM 566 C C . LEU A 1 80 ? 1.656 -10.367 -20.562 1 97.94 80 LEU A C 1
ATOM 568 O O . LEU A 1 80 ? 1.881 -11.266 -19.75 1 97.94 80 LEU A O 1
ATOM 572 N N . ARG A 1 81 ? 1.452 -9.148 -20.188 1 97.81 81 ARG A N 1
ATOM 573 C CA . ARG A 1 81 ? 1.082 -8.82 -18.812 1 97.81 81 ARG A CA 1
ATOM 574 C C . ARG A 1 81 ? -0.434 -8.781 -18.656 1 97.81 81 ARG A C 1
ATOM 576 O O . ARG A 1 81 ? -1.108 -7.945 -19.25 1 97.81 81 ARG A O 1
ATOM 583 N N . LEU A 1 82 ? -0.943 -9.656 -17.891 1 98.44 82 LEU A N 1
ATOM 584 C CA . LEU A 1 82 ? -2.383 -9.812 -17.703 1 98.44 82 LEU A CA 1
ATOM 585 C C . LEU A 1 82 ? -2.789 -9.477 -16.266 1 98.44 82 LEU A C 1
ATOM 587 O O . LEU A 1 82 ? -2.434 -10.188 -15.336 1 98.44 82 LEU A O 1
ATOM 591 N N . THR A 1 83 ? -3.426 -8.305 -16.109 1 98.06 83 THR A N 1
ATOM 592 C CA . THR A 1 83 ? -4.062 -8.016 -14.828 1 98.06 83 THR A CA 1
ATOM 593 C C . THR A 1 83 ? -5.371 -8.789 -14.688 1 98.06 83 THR A C 1
ATOM 595 O O . THR A 1 83 ? -6.238 -8.719 -15.562 1 98.06 83 THR A O 1
ATOM 598 N N . TYR A 1 84 ? -5.48 -9.578 -13.656 1 98.56 84 TYR A N 1
ATOM 599 C CA . TYR A 1 84 ? -6.652 -10.406 -13.398 1 98.56 84 TYR A CA 1
ATOM 600 C C . TYR A 1 84 ? -7.148 -10.219 -11.969 1 98.56 84 TYR A C 1
ATOM 602 O O . TYR A 1 84 ? -6.871 -11.047 -11.094 1 98.56 84 TYR A O 1
ATOM 610 N N . PRO A 1 85 ? -8.008 -9.125 -11.734 1 98 85 PRO A N 1
ATOM 611 C CA . PRO A 1 85 ? -8.422 -8.805 -10.367 1 98 85 PRO A CA 1
ATOM 612 C C . PRO A 1 85 ? -9.508 -9.742 -9.844 1 98 85 PRO A C 1
ATOM 614 O O . PRO A 1 85 ? -10.547 -9.289 -9.367 1 98 85 PRO A O 1
ATOM 617 N N . SER A 1 86 ? -9.203 -11.023 -9.891 1 98.06 86 SER A N 1
ATOM 618 C CA . SER A 1 86 ? -10.102 -12.062 -9.398 1 98.06 86 SER A CA 1
ATOM 619 C C . SER A 1 86 ? -10.281 -11.969 -7.887 1 98.06 86 SER A C 1
ATOM 621 O O . SER A 1 86 ? -9.336 -11.672 -7.16 1 98.06 86 SER A O 1
ATOM 623 N N . TRP A 1 87 ? -11.516 -12.062 -7.422 1 97.94 87 TRP A N 1
ATOM 624 C CA . TRP A 1 87 ? -11.766 -12.047 -5.984 1 97.94 87 TRP A CA 1
ATOM 625 C C . TRP A 1 87 ? -12.875 -13.031 -5.617 1 97.94 87 TRP A C 1
ATOM 627 O O . TRP A 1 87 ? -12.961 -13.484 -4.473 1 97.94 87 TRP A O 1
ATOM 637 N N . GLN A 1 88 ? -13.625 -13.477 -6.562 1 97.44 88 GLN A N 1
ATOM 638 C CA . GLN A 1 88 ? -14.805 -14.297 -6.309 1 97.44 88 GLN A CA 1
ATOM 639 C C . GLN A 1 88 ? -14.414 -15.727 -5.957 1 97.44 88 GLN A C 1
ATOM 641 O O . GLN A 1 88 ? -15.117 -16.406 -5.207 1 97.44 88 GLN A O 1
ATOM 646 N N . GLY A 1 89 ? -13.289 -16.172 -6.5 1 97.56 89 GLY A N 1
ATOM 647 C CA . GLY A 1 89 ? -12.797 -17.484 -6.129 1 97.56 89 GLY A CA 1
ATOM 648 C C . GLY A 1 89 ? -12.445 -17.609 -4.656 1 97.56 89 GLY A C 1
ATOM 649 O O . GLY A 1 89 ? -12.578 -18.672 -4.066 1 97.56 89 GLY A O 1
ATOM 650 N N . GLY A 1 90 ? -11.953 -16.5 -4.07 1 96.88 90 GLY A N 1
ATOM 651 C CA . GLY A 1 90 ? -11.586 -16.469 -2.666 1 96.88 90 GLY A CA 1
ATOM 652 C C . GLY A 1 90 ? -12.633 -15.805 -1.789 1 96.88 90 GLY A C 1
ATOM 653 O O . GLY A 1 90 ? -12.531 -15.836 -0.561 1 96.88 90 GLY A O 1
ATOM 654 N N . THR A 1 91 ? -13.609 -15.156 -2.371 1 95.75 91 THR A N 1
ATOM 655 C CA . THR A 1 91 ? -14.805 -14.586 -1.763 1 95.75 91 THR A CA 1
ATOM 656 C C . THR A 1 91 ? -14.438 -13.438 -0.825 1 95.75 91 THR A C 1
ATOM 658 O O . THR A 1 91 ? -15.188 -13.117 0.096 1 95.75 91 THR A O 1
ATOM 661 N N . LEU A 1 92 ? -13.273 -12.938 -0.857 1 95.19 92 LEU A N 1
ATOM 662 C CA . LEU A 1 92 ? -12.844 -11.758 -0.116 1 95.19 92 LEU A CA 1
ATOM 663 C C . LEU A 1 92 ? -12.648 -10.57 -1.053 1 95.19 92 LEU A C 1
ATOM 665 O O . LEU A 1 92 ? -11.781 -10.602 -1.928 1 95.19 92 LEU A O 1
ATOM 669 N N . PRO A 1 93 ? -13.414 -9.555 -0.898 1 93.69 93 PRO A N 1
ATOM 670 C CA . PRO A 1 93 ? -13.367 -8.391 -1.796 1 93.69 93 PRO A CA 1
ATOM 671 C C . PRO A 1 93 ? -11.977 -7.773 -1.891 1 93.69 93 PRO A C 1
ATOM 673 O O . PRO A 1 93 ? -11.602 -7.25 -2.943 1 93.69 93 PRO A O 1
ATOM 676 N N . LEU A 1 94 ? -11.18 -7.887 -0.847 1 96.88 94 LEU A N 1
ATOM 677 C CA . LEU A 1 94 ? -9.875 -7.234 -0.789 1 96.88 94 LEU A CA 1
ATOM 678 C C . LEU A 1 94 ? -8.938 -7.793 -1.855 1 96.88 94 LEU A C 1
ATOM 680 O O . LEU A 1 94 ? -7.992 -7.117 -2.27 1 96.88 94 LEU A O 1
ATOM 684 N N . TYR A 1 95 ? -9.211 -8.984 -2.389 1 98.06 95 TYR A N 1
ATOM 685 C CA . TYR A 1 95 ? -8.406 -9.555 -3.465 1 98.06 95 TYR A CA 1
ATOM 686 C C . TYR A 1 95 ? -8.414 -8.648 -4.691 1 98.06 95 TYR A C 1
ATOM 688 O O . TYR A 1 95 ? -7.398 -8.508 -5.375 1 98.06 95 TYR A O 1
ATOM 696 N N . HIS A 1 96 ? -9.602 -8.078 -4.934 1 97 96 HIS A N 1
ATOM 697 C CA . HIS A 1 96 ? -9.758 -7.215 -6.098 1 97 96 HIS A CA 1
ATOM 698 C C . HIS A 1 96 ? -8.852 -5.996 -6.004 1 97 96 HIS A C 1
ATOM 700 O O . HIS A 1 96 ? -8.086 -5.715 -6.93 1 97 96 HIS A O 1
ATOM 706 N N . PHE A 1 97 ? -8.867 -5.336 -4.875 1 96.06 97 PHE A N 1
ATOM 707 C CA . PHE A 1 97 ? -8.016 -4.18 -4.637 1 96.06 97 PHE A CA 1
ATOM 708 C C . PHE A 1 97 ? -6.543 -4.582 -4.633 1 96.06 97 PHE A C 1
ATOM 710 O O . PHE A 1 97 ? -5.691 -3.84 -5.125 1 96.06 97 PHE A O 1
ATOM 717 N N . GLY A 1 98 ? -6.266 -5.738 -4.074 1 97.94 98 GLY A N 1
ATOM 718 C CA . GLY A 1 98 ? -4.902 -6.246 -4.055 1 97.94 98 GLY A CA 1
ATOM 719 C C . GLY A 1 98 ? -4.297 -6.379 -5.441 1 97.94 98 GLY A C 1
ATOM 720 O O . GLY A 1 98 ? -3.143 -6.012 -5.656 1 97.94 98 GLY A O 1
ATOM 721 N N . SER A 1 99 ? -5.043 -6.902 -6.344 1 97.88 99 SER A N 1
ATOM 722 C CA . SER A 1 99 ? -4.574 -7.043 -7.719 1 97.88 99 SER A CA 1
ATOM 723 C C . SER A 1 99 ? -4.34 -5.684 -8.367 1 97.88 99 SER A C 1
ATOM 725 O O . SER A 1 99 ? -3.377 -5.504 -9.109 1 97.88 99 SER A O 1
ATOM 727 N N . GLN A 1 100 ? -5.195 -4.738 -8.062 1 94.81 100 GLN A N 1
ATOM 728 C CA . GLN A 1 100 ? -5.027 -3.391 -8.602 1 94.81 100 GLN A CA 1
ATOM 729 C C . GLN A 1 100 ? -3.75 -2.742 -8.07 1 94.81 100 GLN A C 1
ATOM 731 O O . GLN A 1 100 ? -2.998 -2.131 -8.828 1 94.81 100 GLN A O 1
ATOM 736 N N . LEU A 1 101 ? -3.561 -2.889 -6.785 1 96.69 101 LEU A N 1
ATOM 737 C CA . LEU A 1 101 ? -2.342 -2.346 -6.195 1 96.69 101 LEU A CA 1
ATOM 738 C C . LEU A 1 101 ? -1.107 -3.043 -6.758 1 96.69 101 LEU A C 1
ATOM 740 O O . LEU A 1 101 ? -0.099 -2.395 -7.043 1 96.69 101 LEU A O 1
ATOM 744 N N . LEU A 1 102 ? -1.231 -4.355 -6.891 1 97.75 102 LEU A N 1
ATOM 745 C CA . LEU A 1 102 ? -0.154 -5.137 -7.484 1 97.75 102 LEU A CA 1
ATOM 746 C C . LEU A 1 102 ? 0.194 -4.613 -8.875 1 97.75 102 LEU A C 1
ATOM 748 O O . LEU A 1 102 ? 1.371 -4.438 -9.203 1 97.75 102 LEU A O 1
ATOM 752 N N . THR A 1 103 ? -0.768 -4.336 -9.68 1 96.12 103 THR A N 1
ATOM 753 C CA . THR A 1 103 ? -0.576 -3.824 -11.031 1 96.12 103 THR A CA 1
ATOM 754 C C . THR A 1 103 ? 0.088 -2.451 -11 1 96.12 103 THR A C 1
ATOM 756 O O . THR A 1 103 ? 0.986 -2.17 -11.797 1 96.12 103 THR A O 1
ATOM 759 N N . ALA A 1 104 ? -0.31 -1.635 -10.047 1 93.19 104 ALA A N 1
ATOM 760 C CA . ALA A 1 104 ? 0.247 -0.291 -9.922 1 93.19 104 ALA A CA 1
ATOM 761 C C . ALA A 1 104 ? 1.716 -0.342 -9.516 1 93.19 104 ALA A C 1
ATOM 763 O O . ALA A 1 104 ? 2.508 0.514 -9.914 1 93.19 104 ALA A O 1
ATOM 764 N N . LEU A 1 105 ? 2.059 -1.36 -8.758 1 95.81 105 LEU A N 1
ATOM 765 C CA . LEU A 1 105 ? 3.398 -1.446 -8.18 1 95.81 105 LEU A CA 1
ATOM 766 C C . LEU A 1 105 ? 4.348 -2.174 -9.125 1 95.81 105 LEU A C 1
ATOM 768 O O . LEU A 1 105 ? 5.57 -2.078 -8.977 1 95.81 105 LEU A O 1
ATOM 772 N N . ALA A 1 106 ? 3.799 -2.977 -10.031 1 94.5 106 ALA A N 1
ATOM 773 C CA . ALA A 1 106 ? 4.637 -3.756 -10.938 1 94.5 106 ALA A CA 1
ATOM 774 C C . ALA A 1 106 ? 5.48 -2.844 -11.82 1 94.5 106 ALA A C 1
ATOM 776 O O . ALA A 1 106 ? 5.004 -1.807 -12.289 1 94.5 106 ALA A O 1
ATOM 777 N N . PRO A 1 107 ? 6.773 -3.232 -12.062 1 91.81 107 PRO A N 1
ATOM 778 C CA . PRO A 1 107 ? 7.586 -2.426 -12.977 1 91.81 107 PRO A CA 1
ATOM 779 C C . PRO A 1 107 ? 6.996 -2.363 -14.391 1 91.81 107 PRO A C 1
ATOM 781 O O . PRO A 1 107 ? 6.23 -3.246 -14.781 1 91.81 107 PRO A O 1
ATOM 784 N N . PRO A 1 108 ? 7.328 -1.303 -15.109 1 87 108 PRO A N 1
ATOM 785 C CA . PRO A 1 108 ? 6.824 -1.206 -16.484 1 87 108 PRO A CA 1
ATOM 786 C C . PRO A 1 108 ? 7.234 -2.395 -17.344 1 87 108 PRO A C 1
ATOM 788 O O . PRO A 1 108 ? 8.289 -2.998 -17.109 1 87 108 PRO A O 1
ATOM 791 N N . THR A 1 109 ? 6.34 -2.73 -18.266 1 88.19 109 THR A N 1
ATOM 792 C CA . THR A 1 109 ? 6.613 -3.834 -19.188 1 88.19 109 THR A CA 1
ATOM 793 C C . THR A 1 109 ? 6.789 -3.322 -20.609 1 88.19 109 THR A C 1
ATOM 795 O O . THR A 1 109 ? 6.391 -2.201 -20.922 1 88.19 109 THR A O 1
ATOM 798 N N . ASN A 1 110 ? 7.488 -4.102 -21.438 1 84.75 110 ASN A N 1
ATOM 799 C CA . ASN A 1 110 ? 7.672 -3.762 -22.844 1 84.75 110 ASN A CA 1
ATOM 800 C C . ASN A 1 110 ? 6.738 -4.574 -23.734 1 84.75 110 ASN A C 1
ATOM 802 O O . ASN A 1 110 ? 6.711 -4.371 -24.953 1 84.75 110 ASN A O 1
ATOM 806 N N . GLY A 1 111 ? 5.957 -5.484 -23.188 1 90.62 111 GLY A N 1
ATOM 807 C CA . GLY A 1 111 ? 5.02 -6.305 -23.938 1 90.62 111 GLY A CA 1
ATOM 808 C C . GLY A 1 111 ? 3.588 -5.809 -23.844 1 90.62 111 GLY A C 1
ATOM 809 O O . GLY A 1 111 ? 3.328 -4.754 -23.25 1 90.62 111 GLY A O 1
ATOM 810 N N . PRO A 1 112 ? 2.721 -6.52 -24.531 1 94.69 112 PRO A N 1
ATOM 811 C CA . PRO A 1 112 ? 1.31 -6.133 -24.453 1 94.69 112 PRO A CA 1
ATOM 812 C C . PRO A 1 112 ? 0.742 -6.266 -23.031 1 94.69 112 PRO A C 1
ATOM 814 O O . PRO A 1 112 ? 1.211 -7.098 -22.25 1 94.69 112 PRO A O 1
ATOM 817 N N . VAL A 1 113 ? -0.203 -5.41 -22.781 1 95.69 113 VAL A N 1
ATOM 818 C CA . VAL A 1 113 ? -0.918 -5.438 -21.5 1 95.69 113 VAL A CA 1
ATOM 819 C C . VAL A 1 113 ? -2.404 -5.691 -21.75 1 95.69 113 VAL A C 1
ATOM 821 O O . VAL A 1 113 ? -2.963 -5.219 -22.75 1 95.69 113 VAL A O 1
ATOM 824 N N . ALA A 1 114 ? -3 -6.508 -20.922 1 97.12 114 ALA A N 1
ATOM 825 C CA . ALA A 1 114 ? -4.438 -6.77 -20.969 1 97.12 114 ALA A CA 1
ATOM 826 C C . ALA A 1 114 ? -5.008 -6.945 -19.562 1 97.12 114 ALA A C 1
ATOM 828 O O . ALA A 1 114 ? -4.262 -7.105 -18.594 1 97.12 114 ALA A O 1
ATOM 829 N N . GLN A 1 115 ? -6.285 -6.809 -19.453 1 96.38 115 GLN A N 1
ATOM 830 C CA . GLN A 1 115 ? -6.992 -7.02 -18.203 1 96.38 115 GLN A CA 1
ATOM 831 C C . GLN A 1 115 ? -8.219 -7.902 -18.406 1 96.38 115 GLN A C 1
ATOM 833 O O . GLN A 1 115 ? -8.961 -7.734 -19.375 1 96.38 115 GLN A O 1
ATOM 838 N N . VAL A 1 116 ? -8.289 -8.898 -17.578 1 97.94 116 VAL A N 1
ATOM 839 C CA . VAL A 1 116 ? -9.531 -9.656 -17.516 1 97.94 116 VAL A CA 1
ATOM 840 C C . VAL A 1 116 ? -10.602 -8.852 -16.781 1 97.94 116 VAL A C 1
ATOM 842 O O . VAL A 1 116 ? -10.367 -8.398 -15.656 1 97.94 116 VAL A O 1
ATOM 845 N N . THR A 1 117 ? -11.734 -8.688 -17.391 1 95.12 117 THR A N 1
ATOM 846 C CA . THR A 1 117 ? -12.812 -7.941 -16.75 1 95.12 117 THR A CA 1
ATOM 847 C C . THR A 1 117 ? -13.469 -8.773 -15.648 1 95.12 117 THR A C 1
ATOM 849 O O . THR A 1 117 ? -14 -9.852 -15.922 1 95.12 117 THR A O 1
ATOM 852 N N . VAL A 1 118 ? -13.375 -8.336 -14.492 1 96.44 118 VAL A N 1
ATOM 853 C CA . VAL A 1 118 ? -14.023 -8.938 -13.336 1 96.44 118 VAL A CA 1
ATOM 854 C C . VAL A 1 118 ? -14.953 -7.918 -12.672 1 96.44 118 VAL A C 1
ATOM 856 O O . VAL A 1 118 ? -14.555 -6.773 -12.438 1 96.44 118 VAL A O 1
ATOM 859 N N . THR A 1 119 ? -16.234 -8.312 -12.422 1 94.19 119 THR A N 1
ATOM 860 C CA . THR A 1 119 ? -17.141 -7.402 -11.711 1 94.19 119 THR A CA 1
ATOM 861 C C . THR A 1 119 ? -16.562 -7.043 -10.344 1 94.19 119 THR A C 1
ATOM 863 O O . THR A 1 119 ? -16.266 -7.922 -9.531 1 94.19 119 THR A O 1
ATOM 866 N N . PRO A 1 120 ? -16.344 -5.723 -10.133 1 93.25 120 PRO A N 1
ATOM 867 C CA . PRO A 1 120 ? -15.789 -5.328 -8.836 1 93.25 120 PRO A CA 1
ATOM 868 C C . PRO A 1 120 ? -16.703 -5.676 -7.668 1 93.25 120 PRO A C 1
ATOM 870 O O . PRO A 1 120 ? -17.922 -5.801 -7.848 1 93.25 120 PRO A O 1
ATOM 873 N N . PRO A 1 121 ? -16.125 -5.875 -6.5 1 93.69 121 PRO A N 1
ATOM 874 C CA . PRO A 1 121 ? -16.938 -6.238 -5.336 1 93.69 121 PRO A CA 1
ATOM 875 C C . PRO A 1 121 ? -18.031 -5.219 -5.039 1 93.69 121 PRO A C 1
ATOM 877 O O . PRO A 1 121 ? -19.125 -5.594 -4.621 1 93.69 121 PRO A O 1
ATOM 880 N N . GLU A 1 122 ? -17.766 -3.916 -5.273 1 87.19 122 GLU A N 1
ATOM 881 C CA . GLU A 1 122 ? -18.719 -2.852 -4.957 1 87.19 122 GLU A CA 1
ATOM 882 C C . GLU A 1 122 ? -20 -2.979 -5.789 1 87.19 122 GLU A C 1
ATOM 884 O O . GLU A 1 122 ? -21.047 -2.479 -5.395 1 87.19 122 GLU A O 1
ATOM 889 N N . LEU A 1 123 ? -19.891 -3.664 -6.883 1 90.88 123 LEU A N 1
ATOM 890 C CA . LEU A 1 123 ? -21.016 -3.807 -7.793 1 90.88 123 LEU A CA 1
ATOM 891 C C . LEU A 1 123 ? -21.578 -5.223 -7.742 1 90.88 123 LEU A C 1
ATOM 893 O O . LEU A 1 123 ? -22.375 -5.609 -8.602 1 90.88 123 LEU A O 1
ATOM 897 N N . THR A 1 124 ? -21.109 -6 -6.816 1 90.81 124 THR A N 1
ATOM 898 C CA . THR A 1 124 ? -21.516 -7.395 -6.711 1 90.81 124 THR A CA 1
ATOM 899 C C . THR A 1 124 ? -22.391 -7.609 -5.48 1 90.81 124 THR A C 1
ATOM 901 O O . THR A 1 124 ? -21.984 -7.32 -4.355 1 90.81 124 THR A O 1
ATOM 904 N N . PRO A 1 125 ? -23.594 -8.047 -5.711 1 86.56 125 PRO A N 1
ATOM 905 C CA . PRO A 1 125 ? -24.406 -8.398 -4.547 1 86.56 125 PRO A CA 1
ATOM 906 C C . PRO A 1 125 ? -23.781 -9.5 -3.699 1 86.56 125 PRO A C 1
ATOM 908 O O . PRO A 1 125 ? -23.266 -10.484 -4.242 1 86.56 125 PRO A O 1
ATOM 911 N N . LEU A 1 126 ? -23.797 -9.289 -2.406 1 87.25 126 LEU A N 1
ATOM 912 C CA . LEU A 1 126 ? -23.266 -10.266 -1.468 1 87.25 126 LEU A CA 1
ATOM 913 C C . LEU A 1 126 ? -24.391 -10.867 -0.619 1 87.25 126 LEU A C 1
ATOM 915 O O . LEU A 1 126 ? -25.391 -10.195 -0.346 1 87.25 126 LEU A O 1
ATOM 919 N N . PRO A 1 127 ? -24.328 -12.125 -0.113 1 90.5 127 PRO A N 1
ATOM 920 C CA . PRO A 1 127 ? -23.203 -13.031 -0.371 1 90.5 127 PRO A CA 1
ATOM 921 C C . PRO A 1 127 ? -23.234 -13.609 -1.786 1 90.5 127 PRO A C 1
ATOM 923 O O . PRO A 1 127 ? -24.266 -13.57 -2.457 1 90.5 127 PRO A O 1
ATOM 926 N N . LEU A 1 128 ? -22.109 -14.117 -2.277 1 94.56 128 LEU A N 1
ATOM 927 C CA . LEU A 1 128 ? -22 -14.742 -3.592 1 94.56 128 LEU A CA 1
ATOM 928 C C . LEU A 1 128 ? -22.875 -15.984 -3.68 1 94.56 128 LEU A C 1
ATOM 930 O O . LEU A 1 128 ? -22.969 -16.75 -2.717 1 94.56 128 LEU A O 1
ATOM 934 N N . LYS A 1 129 ? -23.438 -16.172 -4.836 1 95.25 129 LYS A N 1
ATOM 935 C CA . LYS A 1 129 ? -24.312 -17.328 -5.043 1 95.25 129 LYS A CA 1
ATOM 936 C C . LYS A 1 129 ? -23.5 -18.594 -5.238 1 95.25 129 LYS A C 1
ATOM 938 O O . LYS A 1 129 ? -22.516 -18.609 -6 1 95.25 129 LYS A O 1
ATOM 943 N N . LYS A 1 130 ? -23.906 -19.641 -4.504 1 97 130 LYS A N 1
ATOM 944 C CA . LYS A 1 130 ? -23.281 -20.938 -4.641 1 97 130 LYS A CA 1
ATOM 945 C C . LYS A 1 130 ? -24 -21.797 -5.668 1 97 130 LYS A C 1
ATOM 947 O O . LYS A 1 130 ? -25.234 -21.938 -5.609 1 97 130 LYS A O 1
ATOM 952 N N . THR A 1 131 ? -23.281 -22.266 -6.684 1 97.81 131 THR A N 1
ATOM 953 C CA . THR A 1 131 ? -23.797 -23.172 -7.711 1 97.81 131 THR A CA 1
ATOM 954 C C . THR A 1 131 ? -22.938 -24.438 -7.809 1 97.81 131 THR A C 1
ATOM 956 O O . THR A 1 131 ? -21.719 -24.344 -7.977 1 97.81 131 THR A O 1
ATOM 959 N N . LYS A 1 132 ? -23.516 -25.641 -7.691 1 97.62 132 LYS A N 1
ATOM 960 C CA . LYS A 1 132 ? -22.828 -26.922 -7.75 1 97.62 132 LYS A CA 1
ATOM 961 C C . LYS A 1 132 ? -21.703 -27 -6.719 1 97.62 132 LYS A C 1
ATOM 963 O O . LYS A 1 132 ? -20.609 -27.453 -7.02 1 97.62 132 LYS A O 1
ATOM 968 N N . GLY A 1 133 ? -22 -26.391 -5.609 1 97.75 133 GLY A N 1
ATOM 969 C CA . GLY A 1 133 ? -21.094 -26.469 -4.484 1 97.75 133 GLY A CA 1
ATOM 970 C C . GLY A 1 133 ? -19.969 -25.453 -4.551 1 97.75 133 GLY A C 1
ATOM 971 O O . GLY A 1 133 ? -19.078 -25.438 -3.695 1 97.75 133 GLY A O 1
ATOM 972 N N . ILE A 1 134 ? -20.016 -24.531 -5.508 1 98.56 134 ILE A N 1
ATOM 973 C CA . ILE A 1 134 ? -18.922 -23.578 -5.719 1 98.56 134 ILE A CA 1
ATOM 974 C C . ILE A 1 134 ? -19.453 -22.156 -5.629 1 98.56 134 ILE A C 1
ATOM 976 O O . ILE A 1 134 ? -20.422 -21.812 -6.309 1 98.56 134 ILE A O 1
ATOM 980 N N . ASN A 1 135 ? -18.859 -21.328 -4.715 1 98.31 135 ASN A N 1
ATOM 981 C CA . ASN A 1 135 ? -19.188 -19.906 -4.676 1 98.31 135 ASN A CA 1
ATOM 982 C C . ASN A 1 135 ? -18.859 -19.219 -5.996 1 98.31 135 ASN A C 1
ATOM 984 O O . ASN A 1 135 ? -17.734 -19.328 -6.488 1 98.31 135 ASN A O 1
ATOM 988 N N . ALA A 1 136 ? -19.875 -18.547 -6.68 1 98.25 136 ALA A N 1
ATOM 989 C CA . ALA A 1 136 ? -19.688 -17.734 -7.879 1 98.25 136 ALA A CA 1
ATOM 990 C C . ALA A 1 136 ? -19.188 -18.578 -9.047 1 98.25 136 ALA A C 1
ATOM 992 O O . ALA A 1 136 ? -18.281 -18.156 -9.773 1 98.25 136 ALA A O 1
ATOM 993 N N . LEU A 1 137 ? -19.688 -19.828 -9.18 1 98.44 137 LEU A N 1
ATOM 994 C CA . LEU A 1 137 ? -19.234 -20.734 -10.227 1 98.44 137 LEU A CA 1
ATOM 995 C C . LEU A 1 137 ? -19.375 -20.078 -11.602 1 98.44 137 LEU A C 1
ATOM 997 O O . LEU A 1 137 ? -18.406 -20.016 -12.367 1 98.44 137 LEU A O 1
ATOM 1001 N N . PRO A 1 138 ? -20.516 -19.469 -11.953 1 97.88 138 PRO A N 1
ATOM 1002 C CA . PRO A 1 138 ? -20.641 -18.891 -13.297 1 97.88 138 PRO A CA 1
ATOM 1003 C C . PRO A 1 138 ? -19.641 -17.766 -13.539 1 97.88 138 PRO A C 1
ATOM 1005 O O . PRO A 1 138 ? -19.062 -17.672 -14.633 1 97.88 138 PRO A O 1
ATOM 1008 N N . GLU A 1 139 ? -19.438 -16.891 -12.523 1 97.75 139 GLU A N 1
ATOM 1009 C CA . GLU A 1 139 ? -18.5 -15.773 -12.641 1 97.75 139 GLU A CA 1
ATOM 1010 C C . GLU A 1 139 ? -17.078 -16.281 -12.82 1 97.75 139 GLU A C 1
ATOM 1012 O O . GLU A 1 139 ? -16.328 -15.758 -13.648 1 97.75 139 GLU A O 1
ATOM 1017 N N . ASN A 1 140 ? -16.703 -17.328 -12.055 1 98.5 140 ASN A N 1
ATOM 1018 C CA . ASN A 1 140 ? -15.359 -17.891 -12.141 1 98.5 140 ASN A CA 1
ATOM 1019 C C . ASN A 1 140 ? -15.117 -18.547 -13.5 1 98.5 140 ASN A C 1
ATOM 1021 O O . ASN A 1 140 ? -14.062 -18.359 -14.102 1 98.5 140 ASN A O 1
ATOM 1025 N N . VAL A 1 141 ? -16.109 -19.281 -14.016 1 98.69 141 VAL A N 1
ATOM 1026 C CA . VAL A 1 141 ? -15.984 -19.938 -15.32 1 98.69 141 VAL A CA 1
ATOM 1027 C C . VAL A 1 141 ? -15.852 -18.875 -16.406 1 98.69 141 VAL A C 1
ATOM 1029 O O . VAL A 1 141 ? -14.969 -18.969 -17.266 1 98.69 141 VAL A O 1
ATOM 1032 N N . ALA A 1 142 ? -16.672 -17.859 -16.328 1 98.38 142 ALA A N 1
ATOM 1033 C CA . ALA A 1 142 ? -16.688 -16.812 -17.344 1 98.38 142 ALA A CA 1
ATOM 1034 C C . ALA A 1 142 ? -15.344 -16.078 -17.391 1 98.38 142 ALA A C 1
ATOM 1036 O O . ALA A 1 142 ? -14.828 -15.781 -18.469 1 98.38 142 ALA A O 1
ATOM 1037 N N . THR A 1 143 ? -14.805 -15.766 -16.25 1 98.25 143 THR A N 1
ATOM 1038 C CA . THR A 1 143 ? -13.547 -15.023 -16.219 1 98.25 143 THR A CA 1
ATOM 1039 C C . THR A 1 143 ? -12.383 -15.914 -16.656 1 98.25 143 THR A C 1
ATOM 1041 O O . THR A 1 143 ? -11.43 -15.438 -17.266 1 98.25 143 THR A O 1
ATOM 1044 N N . MET A 1 144 ? -12.438 -17.219 -16.344 1 98.75 144 MET A N 1
ATOM 1045 C CA . MET A 1 144 ? -11.43 -18.156 -16.844 1 98.75 144 MET A CA 1
ATOM 1046 C C . MET A 1 144 ? -11.445 -18.203 -18.359 1 98.75 144 MET A C 1
ATOM 1048 O O . MET A 1 144 ? -10.391 -18.141 -19 1 98.75 144 MET A O 1
ATOM 1052 N N . GLU A 1 145 ? -12.648 -18.344 -18.938 1 98.69 145 GLU A N 1
ATOM 1053 C CA . GLU A 1 145 ? -12.797 -18.359 -20.375 1 98.69 145 GLU A CA 1
ATOM 1054 C C . GLU A 1 145 ? -12.266 -17.078 -21.016 1 98.69 145 GLU A C 1
ATOM 1056 O O . GLU A 1 145 ? -11.586 -17.125 -22.047 1 98.69 145 GLU A O 1
ATOM 1061 N N . SER A 1 146 ? -12.586 -16 -20.391 1 98.62 146 SER A N 1
ATOM 1062 C CA . SER A 1 146 ? -12.125 -14.703 -20.875 1 98.62 146 SER A CA 1
ATOM 1063 C C . SER A 1 146 ? -10.602 -14.625 -20.859 1 98.62 146 SER A C 1
ATOM 1065 O O . SER A 1 146 ? -9.992 -14.125 -21.797 1 98.62 146 SER A O 1
ATOM 1067 N N . ALA A 1 147 ? -9.992 -15.078 -19.812 1 98.75 147 ALA A N 1
ATOM 1068 C CA . ALA A 1 147 ? -8.539 -15.062 -19.703 1 98.75 147 ALA A CA 1
ATOM 1069 C C . ALA A 1 147 ? -7.898 -15.906 -20.797 1 98.75 147 ALA A C 1
ATOM 1071 O O . ALA A 1 147 ? -6.926 -15.477 -21.422 1 98.75 147 ALA A O 1
ATOM 1072 N N . ILE A 1 148 ? -8.43 -17.109 -21.047 1 98.81 148 ILE A N 1
ATOM 1073 C CA . ILE A 1 148 ? -7.918 -17.984 -22.094 1 98.81 148 ILE A CA 1
ATOM 1074 C C . ILE A 1 148 ? -8.062 -17.297 -23.453 1 98.81 148 ILE A C 1
ATOM 1076 O O . ILE A 1 148 ? -7.145 -17.328 -24.266 1 98.81 148 ILE A O 1
ATOM 1080 N N . ALA A 1 149 ? -9.203 -16.656 -23.656 1 98.62 149 ALA A N 1
ATOM 1081 C CA . ALA A 1 149 ? -9.461 -15.969 -24.922 1 98.62 149 ALA A CA 1
ATOM 1082 C C . ALA A 1 149 ? -8.461 -14.844 -25.141 1 98.62 149 ALA A C 1
ATOM 1084 O O . ALA A 1 149 ? -7.969 -14.648 -26.266 1 98.62 149 ALA A O 1
ATOM 1085 N N . VAL A 1 150 ? -8.195 -14.062 -24.094 1 98.44 150 VAL A N 1
ATOM 1086 C CA . VAL A 1 150 ? -7.219 -12.977 -24.172 1 98.44 150 VAL A CA 1
ATOM 1087 C C . VAL A 1 150 ? -5.848 -13.539 -24.547 1 98.44 150 VAL A C 1
ATOM 1089 O O . VAL A 1 150 ? -5.148 -12.977 -25.391 1 98.44 150 VAL A O 1
ATOM 1092 N N . CYS A 1 151 ? -5.465 -14.641 -23.938 1 98.5 151 CYS A N 1
ATOM 1093 C CA . CYS A 1 151 ? -4.188 -15.273 -24.219 1 98.5 151 CYS A CA 1
ATOM 1094 C C . CYS A 1 151 ? -4.129 -15.734 -25.672 1 98.5 151 CYS A C 1
ATOM 1096 O O . CYS A 1 151 ? -3.135 -15.508 -26.359 1 98.5 151 CYS A O 1
ATOM 1098 N N . LYS A 1 152 ? -5.168 -16.359 -26.172 1 98.25 152 LYS A N 1
ATOM 1099 C CA . LYS A 1 152 ? -5.203 -16.828 -27.562 1 98.25 152 LYS A CA 1
ATOM 1100 C C . LYS A 1 152 ? -5.094 -15.664 -28.531 1 98.25 152 LYS A C 1
ATOM 1102 O O . LYS A 1 152 ? -4.398 -15.758 -29.547 1 98.25 152 LYS A O 1
ATOM 1107 N N . GLN A 1 153 ? -5.758 -14.602 -28.203 1 97.88 153 GLN A N 1
ATOM 1108 C CA . GLN A 1 153 ? -5.754 -13.422 -29.047 1 97.88 153 GLN A CA 1
ATOM 1109 C C . GLN A 1 153 ? -4.348 -12.844 -29.188 1 97.88 153 GLN A C 1
ATOM 1111 O O . GLN A 1 153 ? -3.922 -12.477 -30.281 1 97.88 153 GLN A O 1
ATOM 1116 N N . HIS A 1 154 ? -3.609 -12.797 -28.109 1 97.19 154 HIS A N 1
ATOM 1117 C CA . HIS A 1 154 ? -2.285 -12.18 -28.109 1 97.19 154 HIS A CA 1
ATOM 1118 C C . HIS A 1 154 ? -1.213 -13.188 -28.516 1 97.19 154 HIS A C 1
ATOM 1120 O O . HIS A 1 154 ? -0.109 -12.805 -28.906 1 97.19 154 HIS A O 1
ATOM 1126 N N . ASN A 1 155 ? -1.461 -14.477 -28.406 1 97.75 155 ASN A N 1
ATOM 1127 C CA . ASN A 1 155 ? -0.535 -15.562 -28.719 1 97.75 155 ASN A CA 1
ATOM 1128 C C . ASN A 1 155 ? 0.843 -15.312 -28.109 1 97.75 155 ASN A C 1
ATOM 1130 O O . ASN A 1 155 ? 1.851 -15.336 -28.812 1 97.75 155 ASN A O 1
ATOM 1134 N N . PRO A 1 156 ? 0.847 -14.961 -26.781 1 97.88 156 PRO A N 1
ATOM 1135 C CA . PRO A 1 156 ? 2.127 -14.625 -26.156 1 97.88 156 PRO A CA 1
ATOM 1136 C C . PRO A 1 156 ? 3.027 -15.836 -25.969 1 97.88 156 PRO A C 1
ATOM 1138 O O . PRO A 1 156 ? 2.535 -16.969 -25.844 1 97.88 156 PRO A O 1
ATOM 1141 N N . ASP A 1 157 ? 4.391 -15.586 -25.953 1 97.75 157 ASP A N 1
ATOM 1142 C CA . ASP A 1 157 ? 5.348 -16.625 -25.562 1 97.75 157 ASP A CA 1
ATOM 1143 C C . ASP A 1 157 ? 5.402 -16.781 -24.047 1 97.75 157 ASP A C 1
ATOM 1145 O O . ASP A 1 157 ? 5.633 -17.875 -23.531 1 97.75 157 ASP A O 1
ATOM 1149 N N . ASN A 1 158 ? 5.273 -15.68 -23.344 1 97.94 158 ASN A N 1
ATOM 1150 C CA . ASN A 1 158 ? 5.301 -15.609 -21.891 1 97.94 158 ASN A CA 1
ATOM 1151 C C . ASN A 1 158 ? 4.102 -14.852 -21.344 1 97.94 158 ASN A C 1
ATOM 1153 O O . ASN A 1 158 ? 3.555 -13.969 -22.016 1 97.94 158 ASN A O 1
ATOM 1157 N N . ILE A 1 159 ? 3.67 -15.242 -20.141 1 98.62 159 ILE A N 1
ATOM 1158 C CA . ILE A 1 159 ? 2.553 -14.547 -19.516 1 98.62 159 ILE A CA 1
ATOM 1159 C C . ILE A 1 159 ? 2.912 -14.195 -18.078 1 98.62 159 ILE A C 1
ATOM 1161 O O . ILE A 1 159 ? 3.43 -15.031 -17.328 1 98.62 159 ILE A O 1
ATOM 1165 N N . VAL A 1 160 ? 2.74 -12.93 -17.719 1 98.5 160 VAL A N 1
ATOM 1166 C CA . VAL A 1 160 ? 2.746 -12.484 -16.328 1 98.5 160 VAL A CA 1
ATOM 1167 C C . VAL A 1 160 ? 1.317 -12.195 -15.875 1 98.5 160 VAL A C 1
ATOM 1169 O O . VAL A 1 160 ? 0.599 -11.422 -16.516 1 98.5 160 VAL A O 1
ATOM 1172 N N . VAL A 1 161 ? 0.896 -12.875 -14.828 1 98.81 161 VAL A N 1
ATOM 1173 C CA . VAL A 1 161 ? -0.44 -12.664 -14.281 1 98.81 161 VAL A CA 1
ATOM 1174 C C . VAL A 1 161 ? -0.343 -11.875 -12.977 1 98.81 161 VAL A C 1
ATOM 1176 O O . VAL A 1 161 ? 0.326 -12.305 -12.031 1 98.81 161 VAL A O 1
ATOM 1179 N N . LEU A 1 162 ? -0.897 -10.75 -12.969 1 98.69 162 LEU A N 1
ATOM 1180 C CA . LEU A 1 162 ? -1.099 -9.969 -11.75 1 98.69 162 LEU A CA 1
ATOM 1181 C C . LEU A 1 162 ? -2.514 -10.164 -11.211 1 98.69 162 LEU A C 1
ATOM 1183 O O . LEU A 1 162 ? -3.422 -9.406 -11.562 1 98.69 162 LEU A O 1
ATOM 1187 N N . GLY A 1 163 ? -2.639 -11.164 -10.305 1 98.75 163 GLY A N 1
ATOM 1188 C CA . GLY A 1 163 ? -3.947 -11.688 -9.945 1 98.75 163 GLY A CA 1
ATOM 1189 C C . GLY A 1 163 ? -4.406 -11.258 -8.562 1 98.75 163 GLY A C 1
ATOM 1190 O O . GLY A 1 163 ? -3.609 -10.758 -7.77 1 98.75 163 GLY A O 1
ATOM 1191 N N . GLY A 1 164 ? -5.738 -11.414 -8.312 1 98.69 164 GLY A N 1
ATOM 1192 C CA . GLY A 1 164 ? -6.305 -11.242 -6.984 1 98.69 164 GLY A CA 1
ATOM 1193 C C . GLY A 1 164 ? -6.188 -12.484 -6.121 1 98.69 164 GLY A C 1
ATOM 1194 O O . GLY A 1 164 ? -5.352 -12.539 -5.215 1 98.69 164 GLY A O 1
ATOM 1195 N N . ASP A 1 165 ? -6.977 -13.477 -6.434 1 98.62 165 ASP A N 1
ATOM 1196 C CA . ASP A 1 165 ? -6.859 -14.758 -5.734 1 98.62 165 ASP A CA 1
ATOM 1197 C C . ASP A 1 165 ? -6.223 -15.812 -6.633 1 98.62 165 ASP A C 1
ATOM 1199 O O . ASP A 1 165 ? -5.922 -15.547 -7.797 1 98.62 165 ASP A O 1
ATOM 1203 N N . CYS A 1 166 ? -5.957 -17.016 -6.16 1 98.75 166 CYS A N 1
ATOM 1204 C CA . CYS A 1 166 ? -5.145 -18.031 -6.828 1 98.75 166 CYS A CA 1
ATOM 1205 C C . CYS A 1 166 ? -5.875 -18.609 -8.031 1 98.75 166 CYS A C 1
ATOM 1207 O O . CYS A 1 166 ? -5.262 -19.266 -8.875 1 98.75 166 CYS A O 1
ATOM 1209 N N . PHE A 1 167 ? -7.125 -18.344 -8.164 1 98.69 167 PHE A N 1
ATOM 1210 C CA . PHE A 1 167 ? -7.895 -18.828 -9.305 1 98.69 167 PHE A CA 1
ATOM 1211 C C . PHE A 1 167 ? -7.426 -18.141 -10.586 1 98.69 167 PHE A C 1
ATOM 1213 O O . PHE A 1 167 ? -7.59 -18.703 -11.68 1 98.69 167 PHE A O 1
ATOM 1220 N N . ALA A 1 168 ? -6.789 -16.984 -10.461 1 98.69 168 ALA A N 1
ATOM 1221 C CA . ALA A 1 168 ? -6.438 -16.094 -11.57 1 98.69 168 ALA A CA 1
ATOM 1222 C C . ALA A 1 168 ? -5.555 -16.812 -12.586 1 98.69 168 ALA A C 1
ATOM 1224 O O . ALA A 1 168 ? -5.609 -16.516 -13.781 1 98.69 168 ALA A O 1
ATOM 1225 N N . GLU A 1 169 ? -4.738 -17.75 -12.164 1 98.12 169 GLU A N 1
ATOM 1226 C CA . GLU A 1 169 ? -3.734 -18.312 -13.062 1 98.12 169 GLU A CA 1
ATOM 1227 C C . GLU A 1 169 ? -4.258 -19.562 -13.773 1 98.12 169 GLU A C 1
ATOM 1229 O O . GLU A 1 169 ? -3.611 -20.078 -14.688 1 98.12 169 GLU A O 1
ATOM 1234 N N . LEU A 1 170 ? -5.449 -20.031 -13.398 1 98.81 170 LEU A N 1
ATOM 1235 C CA . LEU A 1 170 ? -5.949 -21.281 -13.977 1 98.81 170 LEU A CA 1
ATOM 1236 C C . LEU A 1 170 ? -6.074 -21.156 -15.492 1 98.81 170 LEU A C 1
ATOM 1238 O O . LEU A 1 170 ? -5.586 -22.016 -16.234 1 98.81 170 LEU A O 1
ATOM 1242 N N . GLY A 1 171 ? -6.691 -20.109 -15.969 1 98.88 171 GLY A N 1
ATOM 1243 C CA . GLY A 1 171 ? -6.867 -19.906 -17.406 1 98.88 171 GLY A CA 1
ATOM 1244 C C . GLY A 1 171 ? -5.562 -19.688 -18.141 1 98.88 171 GLY A C 1
ATOM 1245 O O . GLY A 1 171 ? -5.203 -20.484 -19.016 1 98.88 171 GLY A O 1
ATOM 1246 N N . PRO A 1 172 ? -4.789 -18.703 -17.734 1 98.88 172 PRO A N 1
ATOM 1247 C CA . PRO A 1 172 ? -3.545 -18.375 -18.438 1 98.88 172 PRO A CA 1
ATOM 1248 C C . PRO A 1 172 ? -2.549 -19.531 -18.422 1 98.88 172 PRO A C 1
ATOM 1250 O O . PRO A 1 172 ? -1.888 -19.797 -19.438 1 98.88 172 PRO A O 1
ATOM 1253 N N . PHE A 1 173 ? -2.43 -20.297 -17.297 1 98.88 173 PHE A N 1
ATOM 1254 C CA . PHE A 1 173 ? -1.472 -21.391 -17.219 1 98.88 173 PHE A CA 1
ATOM 1255 C C . PHE A 1 173 ? -1.975 -22.594 -18 1 98.88 173 PHE A C 1
ATOM 1257 O O . PHE A 1 173 ? -1.179 -23.391 -18.516 1 98.88 173 PHE A O 1
ATOM 1264 N N . SER A 1 174 ? -3.338 -22.734 -18.125 1 98.88 174 SER A N 1
ATOM 1265 C CA . SER A 1 174 ? -3.871 -23.75 -19.031 1 98.88 174 SER A CA 1
ATOM 1266 C C . SER A 1 174 ? -3.467 -23.469 -20.469 1 98.88 174 SER A C 1
ATOM 1268 O O . SER A 1 174 ? -3.111 -24.391 -21.219 1 98.88 174 SER A O 1
ATOM 1270 N N . TYR A 1 175 ? -3.521 -22.203 -20.875 1 98.88 175 TYR A N 1
ATOM 1271 C CA . TYR A 1 175 ? -3.064 -21.797 -22.203 1 98.88 175 TYR A CA 1
ATOM 1272 C C . TYR A 1 175 ? -1.598 -22.156 -22.406 1 98.88 175 TYR A C 1
ATOM 1274 O O . TYR A 1 175 ? -1.229 -22.719 -23.438 1 98.88 175 TYR A O 1
ATOM 1282 N N . LEU A 1 176 ? -0.727 -21.859 -21.438 1 98.88 176 LEU A N 1
ATOM 1283 C CA . LEU A 1 176 ? 0.706 -22.109 -21.547 1 98.88 176 LEU A CA 1
ATOM 1284 C C . LEU A 1 176 ? 0.995 -23.594 -21.625 1 98.88 176 LEU A C 1
ATOM 1286 O O . LEU A 1 176 ? 1.87 -24.031 -22.375 1 98.88 176 LEU A O 1
ATOM 1290 N N . ALA A 1 177 ? 0.249 -24.391 -20.797 1 98.88 177 ALA A N 1
ATOM 1291 C CA . ALA A 1 177 ? 0.417 -25.844 -20.828 1 98.88 177 ALA A CA 1
ATOM 1292 C C . ALA A 1 177 ? 0.139 -26.406 -22.219 1 98.88 177 ALA A C 1
ATOM 1294 O O . ALA A 1 177 ? 0.832 -27.312 -22.688 1 98.88 177 ALA A O 1
ATOM 1295 N N . ASP A 1 178 ? -0.854 -25.844 -22.859 1 98.81 178 ASP A N 1
ATOM 1296 C CA . ASP A 1 178 ? -1.197 -26.297 -24.203 1 98.81 178 ASP A CA 1
ATOM 1297 C C . ASP A 1 178 ? -0.171 -25.812 -25.219 1 98.81 178 ASP A C 1
ATOM 1299 O O . ASP A 1 178 ? 0.229 -26.562 -26.109 1 98.81 178 ASP A O 1
ATOM 1303 N N . LYS A 1 179 ? 0.262 -24.609 -25.094 1 98.44 179 LYS A N 1
ATOM 1304 C CA . LYS A 1 179 ? 1.231 -24.031 -26.016 1 98.44 179 LYS A CA 1
ATOM 1305 C C . LYS A 1 179 ? 2.545 -24.812 -26 1 98.44 179 LYS A C 1
ATOM 1307 O O . LYS A 1 179 ? 3.158 -25.016 -27.047 1 98.44 179 LYS A O 1
ATOM 1312 N N . TYR A 1 180 ? 2.939 -25.234 -24.844 1 98.62 180 TYR A N 1
ATOM 1313 C CA . TYR A 1 180 ? 4.238 -25.875 -24.703 1 98.62 180 TYR A CA 1
ATOM 1314 C C . TYR A 1 180 ? 4.078 -27.375 -24.453 1 98.62 180 TYR A C 1
ATOM 1316 O O . TYR A 1 180 ? 4.906 -27.984 -23.781 1 98.62 180 TYR A O 1
ATOM 1324 N N . LYS A 1 181 ? 2.982 -27.984 -24.984 1 98 181 LYS A N 1
ATOM 1325 C CA . LYS A 1 181 ? 2.658 -29.391 -24.75 1 98 181 LYS A CA 1
ATOM 1326 C C . LYS A 1 181 ? 3.715 -30.312 -25.375 1 98 181 LYS A C 1
ATOM 1328 O O . LYS A 1 181 ? 3.854 -31.469 -24.969 1 98 181 LYS A O 1
ATOM 1333 N N . LYS A 1 182 ? 4.492 -29.812 -26.328 1 98 182 LYS A N 1
ATOM 1334 C CA . LYS A 1 182 ? 5.523 -30.609 -26.984 1 98 182 LYS A CA 1
ATOM 1335 C C . LYS A 1 182 ? 6.84 -30.547 -26.203 1 98 182 LYS A C 1
ATOM 1337 O O . LYS A 1 182 ? 7.762 -31.312 -26.469 1 98 182 LYS A O 1
ATOM 1342 N N . GLU A 1 183 ? 6.949 -29.578 -25.297 1 98.06 183 GLU A N 1
ATOM 1343 C CA . GLU A 1 183 ? 8.086 -29.469 -24.391 1 98.06 183 GLU A CA 1
ATOM 1344 C C . GLU A 1 183 ? 7.809 -30.141 -23.062 1 98.06 183 GLU A C 1
ATOM 1346 O O . GLU A 1 183 ? 6.711 -30.656 -22.828 1 98.06 183 GLU A O 1
ATOM 1351 N N . LYS A 1 184 ? 8.828 -30.234 -22.234 1 98.5 184 LYS A N 1
ATOM 1352 C CA . LYS A 1 184 ? 8.617 -30.703 -20.859 1 98.5 184 LYS A CA 1
ATOM 1353 C C . LYS A 1 184 ? 8.219 -29.547 -19.953 1 98.5 184 LYS A C 1
ATOM 1355 O O . LYS A 1 184 ? 9.062 -29 -19.234 1 98.5 184 LYS A O 1
ATOM 1360 N N . PHE A 1 185 ? 6.895 -29.344 -19.969 1 98.75 185 PHE A N 1
ATOM 1361 C CA . PHE A 1 185 ? 6.305 -28.234 -19.25 1 98.75 185 PHE A CA 1
ATOM 1362 C C . PHE A 1 185 ? 6.051 -28.594 -17.797 1 98.75 185 PHE A C 1
ATOM 1364 O O . PHE A 1 185 ? 5.461 -29.641 -17.516 1 98.75 185 PHE A O 1
ATOM 1371 N N . GLY A 1 186 ? 6.598 -27.766 -16.844 1 98.88 186 GLY A N 1
ATOM 1372 C CA . GLY A 1 186 ? 6.387 -27.969 -15.422 1 98.88 186 GLY A CA 1
ATOM 1373 C C . GLY A 1 186 ? 5.68 -26.812 -14.758 1 98.88 186 GLY A C 1
ATOM 1374 O O . GLY A 1 186 ? 5.559 -25.734 -15.344 1 98.88 186 GLY A O 1
ATOM 1375 N N . LEU A 1 187 ? 5.133 -27.047 -13.57 1 98.94 187 LEU A N 1
ATOM 1376 C CA . LEU A 1 187 ? 4.445 -26.047 -12.742 1 98.94 187 LEU A CA 1
ATOM 1377 C C . LEU A 1 187 ? 5.043 -26 -11.344 1 98.94 187 LEU A C 1
ATOM 1379 O O . LEU A 1 187 ? 5.016 -26.984 -10.617 1 98.94 187 LEU A O 1
ATOM 1383 N N . LEU A 1 188 ? 5.68 -24.875 -10.984 1 98.94 188 LEU A N 1
ATOM 1384 C CA . LEU A 1 188 ? 6.121 -24.609 -9.617 1 98.94 188 LEU A CA 1
ATOM 1385 C C . LEU A 1 188 ? 5.121 -23.719 -8.883 1 98.94 188 LEU A C 1
ATOM 1387 O O . LEU A 1 188 ? 4.918 -22.562 -9.266 1 98.94 188 LEU A O 1
ATOM 1391 N N . TRP A 1 189 ? 4.477 -24.25 -7.91 1 98.88 189 TRP A N 1
ATOM 1392 C CA . TRP A 1 189 ? 3.447 -23.594 -7.121 1 98.88 189 TRP A CA 1
ATOM 1393 C C . TRP A 1 189 ? 3.99 -23.188 -5.754 1 98.88 189 TRP A C 1
ATOM 1395 O O . TRP A 1 189 ? 3.881 -23.938 -4.785 1 98.88 189 TRP A O 1
ATOM 1405 N N . LEU A 1 190 ? 4.598 -21.953 -5.66 1 98.69 190 LEU A N 1
ATOM 1406 C CA . LEU A 1 190 ? 5.074 -21.406 -4.398 1 98.69 190 LEU A CA 1
ATOM 1407 C C . LEU A 1 190 ? 3.912 -20.875 -3.561 1 98.69 190 LEU A C 1
ATOM 1409 O O . LEU A 1 190 ? 3.4 -19.781 -3.818 1 98.69 190 LEU A O 1
ATOM 1413 N N . ASP A 1 191 ? 3.521 -21.656 -2.557 1 98.31 191 ASP A N 1
ATOM 1414 C CA . ASP A 1 191 ? 2.275 -21.422 -1.835 1 98.31 191 ASP A CA 1
ATOM 1415 C C . ASP A 1 191 ? 2.271 -22.141 -0.493 1 98.31 191 ASP A C 1
ATOM 1417 O O . ASP A 1 191 ? 2.785 -23.25 -0.385 1 98.31 191 ASP A O 1
ATOM 1421 N N . ALA A 1 192 ? 1.716 -21.484 0.476 1 96.88 192 ALA A N 1
ATOM 1422 C CA . ALA A 1 192 ? 1.535 -22.156 1.757 1 96.88 192 ALA A CA 1
ATOM 1423 C C . ALA A 1 192 ? 0.385 -23.156 1.689 1 96.88 192 ALA A C 1
ATOM 1425 O O . ALA A 1 192 ? 0.19 -23.953 2.613 1 96.88 192 ALA A O 1
ATOM 1426 N N . HIS A 1 193 ? -0.4 -23.156 0.619 1 96.12 193 HIS A N 1
ATOM 1427 C CA . HIS A 1 193 ? -1.523 -24.062 0.371 1 96.12 193 HIS A CA 1
ATOM 1428 C C . HIS A 1 193 ? -1.365 -24.781 -0.96 1 96.12 193 HIS A C 1
ATOM 1430 O O . HIS A 1 193 ? -0.872 -24.203 -1.932 1 96.12 193 HIS A O 1
ATOM 1436 N N . PRO A 1 194 ? -1.887 -26 -1.037 1 96.81 194 PRO A N 1
ATOM 1437 C CA . PRO A 1 194 ? -1.584 -26.781 -2.234 1 96.81 194 PRO A CA 1
ATOM 1438 C C . PRO A 1 194 ? -2.562 -26.516 -3.377 1 96.81 194 PRO A C 1
ATOM 1440 O O . PRO A 1 194 ? -2.283 -26.859 -4.527 1 96.81 194 PRO A O 1
ATOM 1443 N N . ASP A 1 195 ? -3.701 -25.984 -3.068 1 97.81 195 ASP A N 1
ATOM 1444 C CA . ASP A 1 195 ? -4.723 -25.625 -4.047 1 97.81 195 ASP A CA 1
ATOM 1445 C C . ASP A 1 195 ? -5.078 -26.812 -4.934 1 97.81 195 ASP A C 1
ATOM 1447 O O . ASP A 1 195 ? -5.164 -26.688 -6.156 1 97.81 195 ASP A O 1
ATOM 1451 N N . VAL A 1 196 ? -5.262 -28 -4.312 1 98.31 196 VAL A N 1
ATOM 1452 C CA . VAL A 1 196 ? -5.516 -29.25 -5.012 1 98.31 196 VAL A CA 1
ATOM 1453 C C . VAL A 1 196 ? -6.953 -29.703 -4.762 1 98.31 196 VAL A C 1
ATOM 1455 O O . VAL A 1 196 ? -7.336 -30.812 -5.121 1 98.31 196 VAL A O 1
ATOM 1458 N N . LEU A 1 197 ? -7.754 -28.859 -4.191 1 98 197 LEU A N 1
ATOM 1459 C CA . LEU A 1 197 ? -9.102 -29.25 -3.787 1 98 197 LEU A CA 1
ATOM 1460 C C . LEU A 1 197 ? -10.07 -29.141 -4.953 1 98 197 LEU A C 1
ATOM 1462 O O . LEU A 1 197 ? -9.688 -28.719 -6.051 1 98 197 LEU A O 1
ATOM 1466 N N . ASN A 1 198 ? -11.258 -29.641 -4.754 1 98.12 198 ASN A N 1
ATOM 1467 C CA . ASN A 1 198 ? -12.406 -29.484 -5.645 1 98.12 198 ASN A CA 1
ATOM 1468 C C . ASN A 1 198 ? -13.68 -29.156 -4.863 1 98.12 198 ASN A C 1
ATOM 1470 O O . ASN A 1 198 ? -13.625 -28.906 -3.658 1 98.12 198 ASN A O 1
ATOM 1474 N N . SER A 1 199 ? -14.844 -29.109 -5.547 1 98.25 199 SER A N 1
ATOM 1475 C CA . SER A 1 199 ? -16.094 -28.625 -4.965 1 98.25 199 SER A CA 1
ATOM 1476 C C . SER A 1 199 ? -16.594 -29.562 -3.875 1 98.25 199 SER A C 1
ATOM 1478 O O . SER A 1 199 ? -17.406 -29.172 -3.029 1 98.25 199 SER A O 1
ATOM 1480 N N . LYS A 1 200 ? -16.141 -30.781 -3.822 1 97.12 200 LYS A N 1
ATOM 1481 C CA . LYS A 1 200 ? -16.531 -31.734 -2.779 1 97.12 200 LYS A CA 1
ATOM 1482 C C . LYS A 1 200 ? -15.812 -31.438 -1.47 1 97.12 200 LYS A C 1
ATOM 1484 O O . LYS A 1 200 ? -16.25 -31.875 -0.401 1 97.12 200 LYS A O 1
ATOM 1489 N N . ASP A 1 201 ? -14.703 -30.766 -1.59 1 97 201 ASP A N 1
ATOM 1490 C CA . ASP A 1 201 ? -13.859 -30.484 -0.433 1 97 201 ASP A CA 1
ATOM 1491 C C . ASP A 1 201 ? -14.188 -29.109 0.153 1 97 201 ASP A C 1
ATOM 1493 O O . ASP A 1 201 ? -14.25 -28.953 1.374 1 97 201 ASP A O 1
ATOM 1497 N N . TRP A 1 202 ? -14.328 -28.109 -0.713 1 96.19 202 TRP A N 1
ATOM 1498 C CA . TRP A 1 202 ? -14.445 -26.703 -0.323 1 96.19 202 TRP A CA 1
ATOM 1499 C C . TRP A 1 202 ? -15.18 -25.906 -1.394 1 96.19 202 TRP A C 1
ATOM 1501 O O . TRP A 1 202 ? -15.078 -26.203 -2.584 1 96.19 202 TRP A O 1
ATOM 1511 N N . CYS A 1 203 ? -15.844 -24.875 -1.023 1 97.88 203 CYS A N 1
ATOM 1512 C CA . CYS A 1 203 ? -16.734 -24.156 -1.936 1 97.88 203 CYS A CA 1
ATOM 1513 C C . CYS A 1 203 ? -15.984 -23.016 -2.633 1 97.88 203 CYS A C 1
ATOM 1515 O O . CYS A 1 203 ? -16.5 -22.422 -3.576 1 97.88 203 CYS A O 1
ATOM 1517 N N . ASN A 1 204 ? -14.75 -22.641 -2.248 1 98.12 204 ASN A N 1
ATOM 1518 C CA . ASN A 1 204 ? -14.016 -21.531 -2.857 1 98.12 204 ASN A CA 1
ATOM 1519 C C . ASN A 1 204 ? -13.062 -22.031 -3.939 1 98.12 204 ASN A C 1
ATOM 1521 O O . ASN A 1 204 ? -12.133 -22.781 -3.654 1 98.12 204 ASN A O 1
ATOM 1525 N N . ALA A 1 205 ? -13.203 -21.484 -5.098 1 98.62 205 ALA A N 1
ATOM 1526 C CA . ALA A 1 205 ? -12.562 -22.031 -6.293 1 98.62 205 ALA A CA 1
ATOM 1527 C C . ALA A 1 205 ? -11.078 -21.688 -6.324 1 98.62 205 ALA A C 1
ATOM 1529 O O . ALA A 1 205 ? -10.312 -22.281 -7.094 1 98.62 205 ALA A O 1
ATOM 1530 N N . HIS A 1 206 ? -10.625 -20.672 -5.535 1 98.5 206 HIS A N 1
ATOM 1531 C CA . HIS A 1 206 ? -9.203 -20.328 -5.559 1 98.5 206 HIS A CA 1
ATOM 1532 C C . HIS A 1 206 ? -8.352 -21.438 -4.977 1 98.5 206 HIS A C 1
ATOM 1534 O O . HIS A 1 206 ? -7.121 -21.406 -5.074 1 98.5 206 HIS A O 1
ATOM 1540 N N . THR A 1 207 ? -8.984 -22.562 -4.438 1 98.12 207 THR A N 1
ATOM 1541 C CA . THR A 1 207 ? -8.273 -23.719 -3.9 1 98.12 207 THR A CA 1
ATOM 1542 C C . THR A 1 207 ? -8.172 -24.812 -4.945 1 98.12 207 THR A C 1
ATOM 1544 O O . THR A 1 207 ? -7.645 -25.906 -4.664 1 98.12 207 THR A O 1
ATOM 1547 N N . TYR A 1 208 ? -8.578 -24.562 -6.215 1 98.69 208 TYR A N 1
ATOM 1548 C CA . TYR A 1 208 ? -8.781 -25.641 -7.176 1 98.69 208 TYR A CA 1
ATOM 1549 C C . TYR A 1 208 ? -7.688 -25.641 -8.242 1 98.69 208 TYR A C 1
ATOM 1551 O O . TYR A 1 208 ? -7.516 -26.625 -8.961 1 98.69 208 TYR A O 1
ATOM 1559 N N . PRO A 1 209 ? -6.941 -24.578 -8.469 1 98.81 209 PRO A N 1
ATOM 1560 C CA . PRO A 1 209 ? -6.18 -24.406 -9.711 1 98.81 209 PRO A CA 1
ATOM 1561 C C . PRO A 1 209 ? -5.18 -25.531 -9.953 1 98.81 209 PRO A C 1
ATOM 1563 O O . PRO A 1 209 ? -5.047 -26.016 -11.078 1 98.81 209 PRO A O 1
ATOM 1566 N N . VAL A 1 210 ? -4.477 -25.969 -8.953 1 98.81 210 VAL A N 1
ATOM 1567 C CA . VAL A 1 210 ? -3.455 -27 -9.156 1 98.81 210 VAL A CA 1
ATOM 1568 C C . VAL A 1 210 ? -4.113 -28.297 -9.594 1 98.81 210 VAL A C 1
ATOM 1570 O O . VAL A 1 210 ? -3.668 -28.938 -10.555 1 98.81 210 VAL A O 1
ATOM 1573 N N . GLY A 1 211 ? -5.191 -28.75 -8.906 1 98.75 211 GLY A N 1
ATOM 1574 C CA . GLY A 1 211 ? -5.922 -29.938 -9.32 1 98.75 211 GLY A CA 1
ATOM 1575 C C . GLY A 1 211 ? -6.473 -29.828 -10.734 1 98.75 211 GLY A C 1
ATOM 1576 O O . GLY A 1 211 ? -6.273 -30.734 -11.547 1 98.75 211 GLY A O 1
ATOM 1577 N N . ALA A 1 212 ? -7.066 -28.703 -11.047 1 98.81 212 ALA A N 1
ATOM 1578 C CA . ALA A 1 212 ? -7.699 -28.5 -12.344 1 98.81 212 ALA A CA 1
ATOM 1579 C C . ALA A 1 212 ? -6.668 -28.516 -13.469 1 98.81 212 ALA A C 1
ATOM 1581 O O . ALA A 1 212 ? -6.906 -29.078 -14.539 1 98.81 212 ALA A O 1
ATOM 1582 N N . LEU A 1 213 ? -5.465 -27.922 -13.234 1 98.88 213 LEU A N 1
ATOM 1583 C CA . LEU A 1 213 ? -4.41 -27.859 -14.242 1 98.88 213 LEU A CA 1
ATOM 1584 C C . LEU A 1 213 ? -3.859 -29.25 -14.539 1 98.88 213 LEU A C 1
ATOM 1586 O O . LEU A 1 213 ? -3.246 -29.469 -15.586 1 98.88 213 LEU A O 1
ATOM 1590 N N . MET A 1 214 ? -4.117 -30.203 -13.641 1 98.81 214 MET A N 1
ATOM 1591 C CA . MET A 1 214 ? -3.703 -31.578 -13.844 1 98.81 214 MET A CA 1
ATOM 1592 C C . MET A 1 214 ? -4.848 -32.406 -14.398 1 98.81 214 MET A C 1
ATOM 1594 O O . MET A 1 214 ? -4.73 -33.625 -14.516 1 98.81 214 MET A O 1
ATOM 1598 N N . GLY A 1 215 ? -5.934 -31.781 -14.688 1 98.56 215 GLY A N 1
ATOM 1599 C CA . GLY A 1 215 ? -7.082 -32.469 -15.266 1 98.56 215 GLY A CA 1
ATOM 1600 C C . GLY A 1 215 ? -7.957 -33.156 -14.227 1 98.56 215 GLY A C 1
ATOM 1601 O O . GLY A 1 215 ? -8.688 -34.094 -14.539 1 98.56 215 GLY A O 1
ATOM 1602 N N . LYS A 1 216 ? -7.871 -32.719 -12.977 1 98.31 216 LYS A N 1
ATOM 1603 C CA . LYS A 1 216 ? -8.609 -33.344 -11.875 1 98.31 216 LYS A CA 1
ATOM 1604 C C . LYS A 1 216 ? -9.586 -32.344 -11.258 1 98.31 216 LYS A C 1
ATOM 1606 O O . LYS A 1 216 ? -9.305 -31.141 -11.18 1 98.31 216 LYS A O 1
ATOM 1611 N N . GLY A 1 217 ? -10.719 -32.812 -10.789 1 97.81 217 GLY A N 1
ATOM 1612 C CA . GLY A 1 217 ? -11.656 -31.984 -10.07 1 97.81 217 GLY A CA 1
ATOM 1613 C C . GLY A 1 217 ? -12.93 -31.703 -10.844 1 97.81 217 GLY A C 1
ATOM 1614 O O . GLY A 1 217 ? -13.445 -32.594 -11.539 1 97.81 217 GLY A O 1
ATOM 1615 N N . ASP A 1 218 ? -13.484 -30.516 -10.773 1 98.44 218 ASP A N 1
ATOM 1616 C CA . ASP A 1 218 ? -14.805 -30.141 -11.289 1 98.44 218 ASP A CA 1
ATOM 1617 C C . ASP A 1 218 ? -14.773 -29.984 -12.805 1 98.44 218 ASP A C 1
ATOM 1619 O O . ASP A 1 218 ? -13.938 -29.266 -13.344 1 98.44 218 ASP A O 1
ATOM 1623 N N . LYS A 1 219 ? -15.719 -30.547 -13.5 1 98.19 219 LYS A N 1
ATOM 1624 C CA . LYS A 1 219 ? -15.766 -30.625 -14.961 1 98.19 219 LYS A CA 1
ATOM 1625 C C . LYS A 1 219 ? -15.828 -29.219 -15.578 1 98.19 219 LYS A C 1
ATOM 1627 O O . LYS A 1 219 ? -15.273 -29 -16.656 1 98.19 219 LYS A O 1
ATOM 1632 N N . GLU A 1 220 ? -16.453 -28.25 -14.922 1 98.19 220 GLU A N 1
ATOM 1633 C CA . GLU A 1 220 ? -16.641 -26.891 -15.422 1 98.19 220 GLU A CA 1
ATOM 1634 C C . GLU A 1 220 ? -15.289 -26.219 -15.688 1 98.19 220 GLU A C 1
ATOM 1636 O O . GLU A 1 220 ? -15.172 -25.391 -16.594 1 98.19 220 GLU A O 1
ATOM 1641 N N . PHE A 1 221 ? -14.25 -26.594 -14.883 1 98.75 221 PHE A N 1
ATOM 1642 C CA . PHE A 1 221 ? -12.922 -26 -15.031 1 98.75 221 PHE A CA 1
ATOM 1643 C C . PHE A 1 221 ? -12.016 -26.922 -15.852 1 98.75 221 PHE A C 1
ATOM 1645 O O . PHE A 1 221 ? -11.297 -26.453 -16.734 1 98.75 221 PHE A O 1
ATOM 1652 N N . VAL A 1 222 ? -12.094 -28.234 -15.664 1 98.69 222 VAL A N 1
ATOM 1653 C CA . VAL A 1 222 ? -11.195 -29.219 -16.25 1 98.69 222 VAL A CA 1
ATOM 1654 C C . VAL A 1 222 ? -11.406 -29.281 -17.766 1 98.69 222 VAL A C 1
ATOM 1656 O O . VAL A 1 222 ? -10.461 -29.484 -18.516 1 98.69 222 VAL A O 1
ATOM 1659 N N . GLU A 1 223 ? -12.641 -29.031 -18.234 1 98.25 223 GLU A N 1
ATOM 1660 C CA . GLU A 1 223 ? -12.945 -29.094 -19.656 1 98.25 223 GLU A CA 1
ATOM 1661 C C . GLU A 1 223 ? -12.227 -27.984 -20.422 1 98.25 223 GLU A C 1
ATOM 1663 O O . GLU A 1 223 ? -12 -28.094 -21.625 1 98.25 223 GLU A O 1
ATOM 1668 N N . LEU A 1 224 ? -11.828 -26.938 -19.672 1 98.44 224 LEU A N 1
ATOM 1669 C CA . LEU A 1 224 ? -11.164 -25.812 -20.297 1 98.44 224 LEU A CA 1
ATOM 1670 C C . LEU A 1 224 ? -9.648 -26 -20.312 1 98.44 224 LEU A C 1
ATOM 1672 O O . LEU A 1 224 ? -8.922 -25.219 -20.922 1 98.44 224 LEU A O 1
ATOM 1676 N N . VAL A 1 225 ? -9.141 -27.047 -19.672 1 98.75 225 VAL A N 1
ATOM 1677 C CA . VAL A 1 225 ? -7.727 -27.406 -19.672 1 98.75 225 VAL A CA 1
ATOM 1678 C C . VAL A 1 225 ? -7.449 -28.406 -20.781 1 98.75 225 VAL A C 1
ATOM 1680 O O . VAL A 1 225 ? -7.684 -29.609 -20.609 1 98.75 225 VAL A O 1
ATOM 1683 N N . LYS A 1 226 ? -6.871 -27.969 -21.875 1 98.44 226 LYS A N 1
ATOM 1684 C CA . LYS A 1 226 ? -6.707 -28.797 -23.078 1 98.44 226 LYS A CA 1
ATOM 1685 C C . LYS A 1 226 ? -5.527 -29.75 -22.922 1 98.44 226 LYS A C 1
ATOM 1687 O O . LYS A 1 226 ? -5.535 -30.859 -23.469 1 98.44 226 LYS A O 1
ATOM 1692 N N . SER A 1 227 ? -4.492 -29.391 -22.25 1 98.69 227 SER A N 1
ATOM 1693 C CA . SER A 1 227 ? -3.281 -30.172 -22.047 1 98.69 227 SER A CA 1
ATOM 1694 C C . SER A 1 227 ? -2.91 -30.25 -20.578 1 98.69 227 SER A C 1
ATOM 1696 O O . SER A 1 227 ? -2.043 -29.516 -20.109 1 98.69 227 SER A O 1
ATOM 1698 N N . PRO A 1 228 ? -3.537 -31.172 -19.844 1 98.75 228 PRO A N 1
ATOM 1699 C CA . PRO A 1 228 ? -3.244 -31.297 -18.422 1 98.75 228 PRO A CA 1
ATOM 1700 C C . PRO A 1 228 ? -1.771 -31.594 -18.141 1 98.75 228 PRO A C 1
ATOM 1702 O O . PRO A 1 228 ? -1.128 -32.312 -18.906 1 98.75 228 PRO A O 1
ATOM 1705 N N . ILE A 1 229 ? -1.229 -31.094 -17.062 1 98.81 229 ILE A N 1
ATOM 1706 C CA . ILE A 1 229 ? 0.16 -31.281 -16.656 1 98.81 229 ILE A CA 1
ATOM 1707 C C . ILE A 1 229 ? 0.299 -32.562 -15.852 1 98.81 229 ILE A C 1
ATOM 1709 O O . ILE A 1 229 ? -0.47 -32.812 -14.914 1 98.81 229 ILE A O 1
ATOM 1713 N N . PRO A 1 230 ? 1.236 -33.438 -16.188 1 98.44 230 PRO A N 1
ATOM 1714 C CA . PRO A 1 230 ? 1.448 -34.625 -15.359 1 98.44 230 PRO A CA 1
ATOM 1715 C C . PRO A 1 230 ? 1.83 -34.25 -13.922 1 98.44 230 PRO A C 1
ATOM 1717 O O . PRO A 1 230 ? 2.609 -33.344 -13.695 1 98.44 230 PRO A O 1
ATOM 1720 N N . GLY A 1 231 ? 1.262 -35 -12.945 1 98.44 231 GLY A N 1
ATOM 1721 C CA . GLY A 1 231 ? 1.491 -34.719 -11.531 1 98.44 231 GLY A CA 1
ATOM 1722 C C . GLY A 1 231 ? 2.963 -34.656 -11.172 1 98.44 231 GLY A C 1
ATOM 1723 O O . GLY A 1 231 ? 3.371 -33.844 -10.344 1 98.44 231 GLY A O 1
ATOM 1724 N N . SER A 1 232 ? 3.793 -35.5 -11.789 1 98.31 232 SER A N 1
ATOM 1725 C CA . SER A 1 232 ? 5.219 -35.562 -11.484 1 98.31 232 SER A CA 1
ATOM 1726 C C . SER A 1 232 ? 5.922 -34.25 -11.867 1 98.31 232 SER A C 1
ATOM 1728 O O . SER A 1 232 ? 7.016 -33.969 -11.375 1 98.31 232 SER A O 1
ATOM 1730 N N . ARG A 1 233 ? 5.266 -33.438 -12.734 1 98.81 233 ARG A N 1
ATOM 1731 C CA . ARG A 1 233 ? 5.875 -32.188 -13.172 1 98.81 233 ARG A CA 1
ATOM 1732 C C . ARG A 1 233 ? 5.203 -31 -12.516 1 98.81 233 ARG A C 1
ATOM 1734 O O . ARG A 1 233 ? 5.297 -29.875 -13.016 1 98.81 233 ARG A O 1
ATOM 1741 N N . VAL A 1 234 ? 4.492 -31.266 -11.445 1 98.88 234 VAL A N 1
ATOM 1742 C CA . VAL A 1 234 ? 3.939 -30.25 -10.57 1 98.88 234 VAL A CA 1
ATOM 1743 C C . VAL A 1 234 ? 4.598 -30.328 -9.195 1 98.88 234 VAL A C 1
ATOM 1745 O O . VAL A 1 234 ? 4.68 -31.406 -8.602 1 98.88 234 VAL A O 1
ATOM 1748 N N . MET A 1 235 ? 5.094 -29.234 -8.719 1 98.81 235 MET A N 1
ATOM 1749 C CA . MET A 1 235 ? 5.633 -29.188 -7.359 1 98.81 235 MET A CA 1
ATOM 1750 C C . MET A 1 235 ? 5.004 -28.047 -6.57 1 98.81 235 MET A C 1
ATOM 1752 O O . MET A 1 235 ? 4.945 -26.906 -7.047 1 98.81 235 MET A O 1
ATOM 1756 N N . VAL A 1 236 ? 4.492 -28.344 -5.395 1 98.44 236 VAL A N 1
ATOM 1757 C CA . VAL A 1 236 ? 4.09 -27.344 -4.414 1 98.44 236 VAL A CA 1
ATOM 1758 C C . VAL A 1 236 ? 5.238 -27.078 -3.443 1 98.44 236 VAL A C 1
ATOM 1760 O O . VAL A 1 236 ? 5.719 -27.984 -2.775 1 98.44 236 VAL A O 1
ATOM 1763 N N . ALA A 1 237 ? 5.691 -25.859 -3.404 1 98.44 237 ALA A N 1
ATOM 1764 C CA . ALA A 1 237 ? 6.812 -25.469 -2.547 1 98.44 237 ALA A CA 1
ATOM 1765 C C . ALA A 1 237 ? 6.398 -24.406 -1.546 1 98.44 237 ALA A C 1
ATOM 1767 O O . ALA A 1 237 ? 5.656 -23.469 -1.888 1 98.44 237 ALA A O 1
ATOM 1768 N N . GLY A 1 238 ? 6.801 -24.516 -0.293 1 97.56 238 GLY A N 1
ATOM 1769 C CA . GLY A 1 238 ? 6.559 -23.516 0.735 1 97.56 238 GLY A CA 1
ATOM 1770 C C . GLY A 1 238 ? 5.469 -23.906 1.711 1 97.56 238 GLY A C 1
ATOM 1771 O O . GLY A 1 238 ? 5.195 -23.188 2.672 1 97.56 238 GLY A O 1
ATOM 1772 N N . MET A 1 239 ? 4.891 -25.062 1.488 1 93.88 239 MET A N 1
ATOM 1773 C CA . MET A 1 239 ? 3.801 -25.516 2.348 1 93.88 239 MET A CA 1
ATOM 1774 C C . MET A 1 239 ? 4.332 -26.375 3.496 1 93.88 239 MET A C 1
ATOM 1776 O O . MET A 1 239 ? 5.191 -27.234 3.293 1 93.88 239 MET A O 1
ATOM 1780 N N . HIS A 1 240 ? 3.98 -26.188 4.648 1 84.56 240 HIS A N 1
ATOM 1781 C CA . HIS A 1 240 ? 4.457 -26.984 5.773 1 84.56 240 HIS A CA 1
ATOM 1782 C C . HIS A 1 240 ? 3.566 -28.188 6.004 1 84.56 240 HIS A C 1
ATOM 1784 O O . HIS A 1 240 ? 3.635 -29.172 5.258 1 84.56 240 HIS A O 1
ATOM 1790 N N . HIS A 1 241 ? 2.475 -28.156 6.801 1 84.31 241 HIS A N 1
ATOM 1791 C CA . HIS A 1 241 ? 1.71 -29.344 7.156 1 84.31 241 HIS A CA 1
ATOM 1792 C C . HIS A 1 241 ? 0.335 -29.328 6.496 1 84.31 241 HIS A C 1
ATOM 1794 O O . HIS A 1 241 ? -0.603 -28.719 7.012 1 84.31 241 HIS A O 1
ATOM 1800 N N . PRO A 1 242 ? 0.372 -30.062 5.352 1 87.88 242 PRO A N 1
ATOM 1801 C CA . PRO A 1 242 ? -0.955 -30.125 4.734 1 87.88 242 PRO A CA 1
ATOM 1802 C C . PRO A 1 242 ? -1.975 -30.844 5.613 1 87.88 242 PRO A C 1
ATOM 1804 O O . PRO A 1 242 ? -1.605 -31.719 6.41 1 87.88 242 PRO A O 1
ATOM 1807 N N . SER A 1 243 ? -3.219 -30.453 5.461 1 90.06 243 SER A N 1
ATOM 1808 C CA . SER A 1 243 ? -4.293 -31.219 6.094 1 90.06 243 SER A CA 1
ATOM 1809 C C . SER A 1 243 ? -4.375 -32.625 5.539 1 90.06 243 SER A C 1
ATOM 1811 O O . SER A 1 243 ? -3.801 -32.938 4.488 1 90.06 243 SER A O 1
ATOM 1813 N N . LYS A 1 244 ? -5.133 -33.531 6.254 1 92.69 244 LYS A N 1
ATOM 1814 C CA . LYS A 1 244 ? -5.336 -34.906 5.773 1 92.69 244 LYS A CA 1
ATOM 1815 C C . LYS A 1 244 ? -6 -34.906 4.398 1 92.69 244 LYS A C 1
ATOM 1817 O O . LYS A 1 244 ? -5.625 -35.688 3.523 1 92.69 244 LYS A O 1
ATOM 1822 N N . ARG A 1 245 ? -6.918 -34.031 4.266 1 94 245 ARG A N 1
ATOM 1823 C CA . ARG A 1 245 ? -7.625 -33.875 2.996 1 94 245 ARG A CA 1
ATOM 1824 C C . ARG A 1 245 ? -6.668 -33.469 1.88 1 94 245 ARG A C 1
ATOM 1826 O O . ARG A 1 245 ? -6.684 -34.062 0.796 1 94 245 ARG A O 1
ATOM 1833 N N . ASP A 1 246 ? -5.84 -32.531 2.115 1 95.25 246 ASP A N 1
ATOM 1834 C CA . ASP A 1 246 ? -4.855 -32.094 1.139 1 95.25 246 ASP A CA 1
ATOM 1835 C C . ASP A 1 246 ? -3.875 -33.188 0.783 1 95.25 246 ASP A C 1
ATOM 1837 O O . ASP A 1 246 ? -3.574 -33.406 -0.393 1 95.25 246 ASP A O 1
ATOM 1841 N N . GLN A 1 247 ? -3.457 -33.875 1.799 1 95.75 247 GLN A N 1
ATOM 1842 C CA . GLN A 1 247 ? -2.463 -34.938 1.597 1 95.75 247 GLN A CA 1
ATOM 1843 C C . GLN A 1 247 ? -3.01 -36.031 0.702 1 95.75 247 GLN A C 1
ATOM 1845 O O . GLN A 1 247 ? -2.285 -36.594 -0.137 1 95.75 247 GLN A O 1
ATOM 1850 N N . ARG A 1 248 ? -4.238 -36.375 0.893 1 96.81 248 ARG A N 1
ATOM 1851 C CA . ARG A 1 248 ? -4.859 -37.406 0.064 1 96.81 248 ARG A CA 1
ATOM 1852 C C . ARG A 1 248 ? -4.809 -37.031 -1.412 1 96.81 248 ARG A C 1
ATOM 1854 O O . ARG A 1 248 ? -4.461 -37.844 -2.26 1 96.81 248 ARG A O 1
ATOM 1861 N N . HIS A 1 249 ? -5.148 -35.781 -1.736 1 97.62 249 HIS A N 1
ATOM 1862 C CA . HIS A 1 249 ? -5.113 -35.312 -3.117 1 97.62 249 HIS A CA 1
ATOM 1863 C C . HIS A 1 249 ? -3.688 -35.25 -3.648 1 97.62 249 HIS A C 1
ATOM 1865 O O . HIS A 1 249 ? -3.432 -35.656 -4.793 1 97.62 249 HIS A O 1
ATOM 1871 N N . ILE A 1 250 ? -2.734 -34.781 -2.803 1 97.44 250 ILE A N 1
ATOM 1872 C CA . ILE A 1 250 ? -1.329 -34.688 -3.184 1 97.44 250 ILE A CA 1
ATOM 1873 C C . ILE A 1 250 ? -0.804 -36.062 -3.568 1 97.44 250 ILE A C 1
ATOM 1875 O O . ILE A 1 250 ? -0.176 -36.25 -4.617 1 97.44 250 ILE A O 1
ATOM 1879 N N . ASP A 1 251 ? -1.183 -37.062 -2.758 1 97.06 251 ASP A N 1
ATOM 1880 C CA . ASP A 1 251 ? -0.756 -38.438 -3.01 1 97.06 251 ASP A CA 1
ATOM 1881 C C . ASP A 1 251 ? -1.42 -39 -4.266 1 97.06 251 ASP A C 1
ATOM 1883 O O . ASP A 1 251 ? -0.752 -39.594 -5.109 1 97.06 251 ASP A O 1
ATOM 1887 N N . ASP A 1 252 ? -2.643 -38.75 -4.379 1 97.62 252 ASP A N 1
ATOM 1888 C CA . ASP A 1 252 ? -3.422 -39.281 -5.492 1 97.62 252 ASP A CA 1
ATOM 1889 C C . ASP A 1 252 ? -2.938 -38.719 -6.824 1 97.62 252 ASP A C 1
ATOM 1891 O O . ASP A 1 252 ? -2.895 -39.438 -7.828 1 97.62 252 ASP A O 1
ATOM 1895 N N . TYR A 1 253 ? -2.559 -37.438 -6.816 1 97.5 253 TYR A N 1
ATOM 1896 C CA . TYR A 1 253 ? -2.215 -36.719 -8.055 1 97.5 253 TYR A CA 1
ATOM 1897 C C . TYR A 1 253 ? -0.739 -36.906 -8.391 1 97.5 253 TYR A C 1
ATOM 1899 O O . TYR A 1 253 ? -0.317 -36.656 -9.516 1 97.5 253 TYR A O 1
ATOM 1907 N N . GLY A 1 254 ? 0.047 -37.281 -7.414 1 97.19 254 GLY A N 1
ATOM 1908 C CA . GLY A 1 254 ? 1.473 -37.469 -7.637 1 97.19 254 GLY A CA 1
ATOM 1909 C C . GLY A 1 254 ? 2.242 -36.156 -7.668 1 97.19 254 GLY A C 1
ATOM 1910 O O . GLY A 1 254 ? 3.215 -36.031 -8.414 1 97.19 254 GLY A O 1
ATOM 1911 N N . VAL A 1 255 ? 1.784 -35.188 -6.949 1 97.31 255 VAL A N 1
ATOM 1912 C CA . VAL A 1 255 ? 2.406 -33.875 -6.871 1 97.31 255 VAL A CA 1
ATOM 1913 C C . VAL A 1 255 ? 3.641 -33.938 -5.973 1 97.31 255 VAL A C 1
ATOM 1915 O O . VAL A 1 255 ? 3.625 -34.594 -4.934 1 97.31 255 VAL A O 1
ATOM 1918 N N . ARG A 1 256 ? 4.742 -33.281 -6.391 1 97.19 256 ARG A N 1
ATOM 1919 C CA . ARG A 1 256 ? 5.93 -33.156 -5.551 1 97.19 256 ARG A CA 1
ATOM 1920 C C . ARG A 1 256 ? 5.77 -32.031 -4.551 1 97.19 256 ARG A C 1
ATOM 1922 O O . ARG A 1 256 ? 5.066 -31.047 -4.82 1 97.19 256 ARG A O 1
ATOM 1929 N N . VAL A 1 257 ? 6.395 -32.219 -3.344 1 97.31 257 VAL A N 1
ATOM 1930 C CA . VAL A 1 257 ? 6.266 -31.203 -2.311 1 97.31 257 VAL A CA 1
ATOM 1931 C C . VAL A 1 257 ? 7.648 -30.828 -1.778 1 97.31 257 VAL A C 1
ATOM 1933 O O . VAL A 1 257 ? 8.508 -31.688 -1.602 1 97.31 257 VAL A O 1
ATOM 1936 N N . CYS A 1 258 ? 7.918 -29.531 -1.611 1 97.69 258 CYS A N 1
ATOM 1937 C CA . CYS A 1 258 ? 9.102 -28.969 -0.979 1 97.69 258 CYS A CA 1
ATOM 1938 C C . CYS A 1 258 ? 8.719 -28.047 0.17 1 97.69 258 CYS A C 1
ATOM 1940 O O . CYS A 1 258 ? 8.148 -26.969 -0.052 1 97.69 258 CYS A O 1
ATOM 1942 N N . GLY A 1 259 ? 9.047 -28.406 1.401 1 96.81 259 GLY A N 1
ATOM 1943 C CA . GLY A 1 259 ? 8.672 -27.625 2.566 1 96.81 259 GLY A CA 1
ATOM 1944 C C . GLY A 1 259 ? 9.477 -26.344 2.695 1 96.81 259 GLY A C 1
ATOM 1945 O O . GLY A 1 259 ? 10.531 -26.203 2.08 1 96.81 259 GLY A O 1
ATOM 1946 N N . PRO A 1 260 ? 8.906 -25.406 3.473 1 97.06 260 PRO A N 1
ATOM 1947 C CA . PRO A 1 260 ? 9.609 -24.141 3.641 1 97.06 260 PRO A CA 1
ATOM 1948 C C . PRO A 1 260 ? 10.961 -24.297 4.328 1 97.06 260 PRO A C 1
ATOM 1950 O O . PRO A 1 260 ? 11.906 -23.562 4.027 1 97.06 260 PRO A O 1
ATOM 1953 N N . ASP A 1 261 ? 11.109 -25.297 5.234 1 95.88 261 ASP A N 1
ATOM 1954 C CA . ASP A 1 261 ? 12.383 -25.547 5.91 1 95.88 261 ASP A CA 1
ATOM 1955 C C . ASP A 1 261 ? 13.469 -25.922 4.91 1 95.88 261 ASP A C 1
ATOM 1957 O O . ASP A 1 261 ? 14.625 -25.516 5.059 1 95.88 261 ASP A O 1
ATOM 1961 N N . SER A 1 262 ? 13.039 -26.703 3.941 1 96.81 262 SER A N 1
ATOM 1962 C CA . SER A 1 262 ? 13.992 -27.094 2.904 1 96.81 262 SER A CA 1
ATOM 1963 C C . SER A 1 262 ? 14.492 -25.875 2.133 1 96.81 262 SER A C 1
ATOM 1965 O O . SER A 1 262 ? 15.695 -25.75 1.876 1 96.81 262 SER A O 1
ATOM 1967 N N . ILE A 1 263 ? 13.656 -24.969 1.838 1 98.12 263 ILE A N 1
ATOM 1968 C CA . ILE A 1 263 ? 14.008 -23.781 1.076 1 98.12 263 ILE A CA 1
ATOM 1969 C C . ILE A 1 263 ? 14.891 -22.859 1.927 1 98.12 263 ILE A C 1
ATOM 1971 O O . ILE A 1 263 ? 15.906 -22.359 1.455 1 98.12 263 ILE A O 1
ATOM 1975 N N . VAL A 1 264 ? 14.508 -22.656 3.188 1 97.31 264 VAL A N 1
ATOM 1976 C CA . VAL A 1 264 ? 15.211 -21.75 4.086 1 97.31 264 VAL A CA 1
ATOM 1977 C C . VAL A 1 264 ? 16.609 -22.266 4.355 1 97.31 264 VAL A C 1
ATOM 1979 O O . VAL A 1 264 ? 17.578 -21.5 4.371 1 97.31 264 VAL A O 1
ATOM 1982 N N . ASN A 1 265 ? 16.734 -23.562 4.465 1 97.31 265 ASN A N 1
ATOM 1983 C CA . ASN A 1 265 ? 18 -24.141 4.91 1 97.31 265 ASN A CA 1
ATOM 1984 C C . ASN A 1 265 ? 18.875 -24.562 3.729 1 97.31 265 ASN A C 1
ATOM 1986 O O . ASN A 1 265 ? 20.109 -24.531 3.82 1 97.31 265 ASN A O 1
ATOM 1990 N N . ASN A 1 266 ? 18.203 -24.953 2.596 1 97.5 266 ASN A N 1
ATOM 1991 C CA . ASN A 1 266 ? 18.984 -25.547 1.512 1 97.5 266 ASN A CA 1
ATOM 1992 C C . ASN A 1 266 ? 18.766 -24.812 0.192 1 97.5 266 ASN A C 1
ATOM 1994 O O . ASN A 1 266 ? 19.203 -25.281 -0.86 1 97.5 266 ASN A O 1
ATOM 1998 N N . GLY A 1 267 ? 18.109 -23.734 0.261 1 97.19 267 GLY A N 1
ATOM 1999 C CA . GLY A 1 267 ? 17.859 -22.969 -0.941 1 97.19 267 GLY A CA 1
ATOM 2000 C C . GLY A 1 267 ? 17.031 -23.703 -1.97 1 97.19 267 GLY A C 1
ATOM 2001 O O . GLY A 1 267 ? 15.977 -24.266 -1.644 1 97.19 267 GLY A O 1
ATOM 2002 N N . ALA A 1 268 ? 17.547 -23.688 -3.193 1 98.25 268 ALA A N 1
ATOM 2003 C CA . ALA A 1 268 ? 16.781 -24.203 -4.316 1 98.25 268 ALA A CA 1
ATOM 2004 C C . ALA A 1 268 ? 17.094 -25.688 -4.555 1 98.25 268 ALA A C 1
ATOM 2006 O O . ALA A 1 268 ? 16.625 -26.266 -5.535 1 98.25 268 ALA A O 1
ATOM 2007 N N . ALA A 1 269 ? 17.781 -26.344 -3.727 1 98.38 269 ALA A N 1
ATOM 2008 C CA . ALA A 1 269 ? 18.359 -27.672 -3.986 1 98.38 269 ALA A CA 1
ATOM 2009 C C . ALA A 1 269 ? 17.266 -28.672 -4.336 1 98.38 269 ALA A C 1
ATOM 2011 O O . ALA A 1 269 ? 17.375 -29.391 -5.344 1 98.38 269 ALA A O 1
ATOM 2012 N N . GLU A 1 270 ? 16.281 -28.766 -3.527 1 98.5 270 GLU A N 1
ATOM 2013 C CA . GLU A 1 270 ? 15.227 -29.75 -3.736 1 98.5 270 GLU A CA 1
ATOM 2014 C C . GLU A 1 270 ? 14.445 -29.453 -5.016 1 98.5 270 GLU A C 1
ATOM 2016 O O . GLU A 1 270 ? 14.078 -30.375 -5.75 1 98.5 270 GLU A O 1
ATOM 2021 N N . VAL A 1 271 ? 14.156 -28.234 -5.258 1 98.81 271 VAL A N 1
ATOM 2022 C CA . VAL A 1 271 ? 13.422 -27.828 -6.453 1 98.81 271 VAL A CA 1
ATOM 2023 C C . VAL A 1 271 ? 14.266 -28.125 -7.695 1 98.81 271 VAL A C 1
ATOM 2025 O O . VAL A 1 271 ? 13.742 -28.609 -8.703 1 98.81 271 VAL A O 1
ATOM 2028 N N . LEU A 1 272 ? 15.555 -27.859 -7.664 1 98.75 272 LEU A N 1
ATOM 2029 C CA . LEU A 1 272 ? 16.438 -28.109 -8.789 1 98.75 272 LEU A CA 1
ATOM 2030 C C . LEU A 1 272 ? 16.547 -29.609 -9.062 1 98.75 272 LEU A C 1
ATOM 2032 O O . LEU A 1 272 ? 16.641 -30.031 -10.219 1 98.75 272 LEU A O 1
ATOM 2036 N N . LYS A 1 273 ? 16.578 -30.391 -8.016 1 98.75 273 LYS A N 1
ATOM 2037 C CA . LYS A 1 273 ? 16.578 -31.844 -8.188 1 98.75 273 LYS A CA 1
ATOM 2038 C C . LYS A 1 273 ? 15.328 -32.312 -8.93 1 98.75 273 LYS A C 1
ATOM 2040 O O . LYS A 1 273 ? 15.414 -33.156 -9.828 1 98.75 273 LYS A O 1
ATOM 2045 N N . TRP A 1 274 ? 14.18 -31.812 -8.531 1 98.75 274 TRP A N 1
ATOM 2046 C CA . TRP A 1 274 ? 12.914 -32.125 -9.188 1 98.75 274 TRP A CA 1
ATOM 2047 C C . TRP A 1 274 ? 12.961 -31.75 -10.664 1 98.75 274 TRP A C 1
ATOM 2049 O O . TRP A 1 274 ? 12.562 -32.531 -11.523 1 98.75 274 TRP A O 1
ATOM 2059 N N . ILE A 1 275 ? 13.484 -30.547 -11.008 1 98.81 275 ILE A N 1
ATOM 2060 C CA . ILE A 1 275 ? 13.609 -30.078 -12.383 1 98.81 275 ILE A CA 1
ATOM 2061 C C . ILE A 1 275 ? 14.492 -31.031 -13.188 1 98.81 275 ILE A C 1
ATOM 2063 O O . ILE A 1 275 ? 14.148 -31.406 -14.312 1 98.81 275 ILE A O 1
ATOM 2067 N N . LYS A 1 276 ? 15.562 -31.422 -12.586 1 98.69 276 LYS A N 1
ATOM 2068 C CA . LYS A 1 276 ? 16.5 -32.344 -13.234 1 98.69 276 LYS A CA 1
ATOM 2069 C C . LYS A 1 276 ? 15.867 -33.719 -13.43 1 98.69 276 LYS A C 1
ATOM 2071 O O . LYS A 1 276 ? 15.93 -34.281 -14.523 1 98.69 276 LYS A O 1
ATOM 2076 N N . ASP A 1 277 ? 15.266 -34.25 -12.406 1 98.62 277 ASP A N 1
ATOM 2077 C CA . ASP A 1 277 ? 14.672 -35.594 -12.43 1 98.62 277 ASP A CA 1
ATOM 2078 C C . ASP A 1 277 ? 13.617 -35.688 -13.531 1 98.62 277 ASP A C 1
ATOM 2080 O O . ASP A 1 277 ? 13.523 -36.719 -14.211 1 98.62 277 ASP A O 1
ATOM 2084 N N . GLU A 1 278 ? 12.812 -34.656 -13.711 1 98.56 278 GLU A N 1
ATOM 2085 C CA . GLU A 1 278 ? 11.688 -34.688 -14.633 1 98.56 278 GLU A CA 1
ATOM 2086 C C . GLU A 1 278 ? 12.062 -34.094 -15.992 1 98.56 278 GLU A C 1
ATOM 2088 O O . GLU A 1 278 ? 11.273 -34.156 -16.938 1 98.56 278 GLU A O 1
ATOM 2093 N N . GLY A 1 279 ? 13.273 -33.531 -16.141 1 98.62 279 GLY A N 1
ATOM 2094 C CA . GLY A 1 279 ? 13.742 -32.969 -17.391 1 98.62 279 GLY A CA 1
ATOM 2095 C C . GLY A 1 279 ? 12.945 -31.734 -17.812 1 98.62 279 GLY A C 1
ATOM 2096 O O . GLY A 1 279 ? 12.695 -31.531 -19 1 98.62 279 GLY A O 1
ATOM 2097 N N . ILE A 1 280 ? 12.5 -30.938 -16.891 1 98.81 280 ILE A N 1
ATOM 2098 C CA . ILE A 1 280 ? 11.633 -29.797 -17.156 1 98.81 280 ILE A CA 1
ATOM 2099 C C . ILE A 1 280 ? 12.406 -28.734 -17.938 1 98.81 280 ILE A C 1
ATOM 2101 O O . ILE A 1 280 ? 13.5 -28.328 -17.531 1 98.81 280 ILE A O 1
ATOM 2105 N N . THR A 1 281 ? 11.883 -28.266 -19.078 1 98.75 281 THR A N 1
ATOM 2106 C CA . THR A 1 281 ? 12.531 -27.266 -19.922 1 98.75 281 THR A CA 1
ATOM 2107 C C . THR A 1 281 ? 11.805 -25.938 -19.812 1 98.75 281 THR A C 1
ATOM 2109 O O . THR A 1 281 ? 12.438 -24.875 -19.844 1 98.75 281 THR A O 1
ATOM 2112 N N . HIS A 1 282 ? 10.484 -25.953 -19.781 1 98.69 282 HIS A N 1
ATOM 2113 C CA . HIS A 1 282 ? 9.617 -24.781 -19.656 1 98.69 282 HIS A CA 1
ATOM 2114 C C . HIS A 1 282 ? 8.852 -24.797 -18.328 1 98.69 282 HIS A C 1
ATOM 2116 O O . HIS A 1 282 ? 8.344 -25.844 -17.922 1 98.69 282 HIS A O 1
ATOM 2122 N N . LEU A 1 283 ? 8.844 -23.641 -17.656 1 98.81 283 LEU A N 1
ATOM 2123 C CA . LEU A 1 283 ? 8.32 -23.625 -16.297 1 98.81 283 LEU A CA 1
ATOM 2124 C C . LEU A 1 283 ? 7.352 -22.469 -16.109 1 98.81 283 LEU A C 1
ATOM 2126 O O . LEU A 1 283 ? 7.645 -21.328 -16.5 1 98.81 283 LEU A O 1
ATOM 2130 N N . ALA A 1 284 ? 6.145 -22.719 -15.656 1 98.88 284 ALA A N 1
ATOM 2131 C CA . ALA A 1 284 ? 5.254 -21.703 -15.094 1 98.88 284 ALA A CA 1
ATOM 2132 C C . ALA A 1 284 ? 5.367 -21.656 -13.57 1 98.88 284 ALA A C 1
ATOM 2134 O O . ALA A 1 284 ? 5.453 -22.703 -12.922 1 98.88 284 ALA A O 1
ATOM 2135 N N . ILE A 1 285 ? 5.402 -20.438 -13.023 1 98.88 285 ILE A N 1
ATOM 2136 C CA . ILE A 1 285 ? 5.59 -20.25 -11.586 1 98.88 285 ILE A CA 1
ATOM 2137 C C . ILE A 1 285 ? 4.422 -19.453 -11.016 1 98.88 285 ILE A C 1
ATOM 2139 O O . ILE A 1 285 ? 4.082 -18.375 -11.539 1 98.88 285 ILE A O 1
ATOM 2143 N N . HIS A 1 286 ? 3.779 -20.031 -10.039 1 98.88 286 HIS A N 1
ATOM 2144 C CA . HIS A 1 286 ? 2.795 -19.344 -9.211 1 98.88 286 HIS A CA 1
ATOM 2145 C C . HIS A 1 286 ? 3.408 -18.891 -7.891 1 98.88 286 HIS A C 1
ATOM 2147 O O . HIS A 1 286 ? 4.023 -19.688 -7.176 1 98.88 286 HIS A O 1
ATOM 2153 N N . LEU A 1 287 ? 3.238 -17.625 -7.586 1 98.88 287 LEU A N 1
ATOM 2154 C CA . LEU A 1 287 ? 3.652 -17.094 -6.289 1 98.88 287 LEU A CA 1
ATOM 2155 C C . LEU A 1 287 ? 2.453 -16.562 -5.512 1 98.88 287 LEU A C 1
ATOM 2157 O O . LEU A 1 287 ? 1.946 -15.484 -5.805 1 98.88 287 LEU A O 1
ATOM 2161 N N . ASP A 1 288 ? 1.954 -17.406 -4.594 1 98.75 288 ASP A N 1
ATOM 2162 C CA . ASP A 1 288 ? 1.049 -16.891 -3.568 1 98.75 288 ASP A CA 1
ATOM 2163 C C . ASP A 1 288 ? 1.819 -16.172 -2.463 1 98.75 288 ASP A C 1
ATOM 2165 O O . ASP A 1 288 ? 2.676 -16.766 -1.808 1 98.75 288 ASP A O 1
ATOM 2169 N N . LEU A 1 289 ? 1.476 -14.961 -2.203 1 98.75 289 LEU A N 1
ATOM 2170 C CA . LEU A 1 289 ? 2.248 -14.156 -1.261 1 98.75 289 LEU A CA 1
ATOM 2171 C C . LEU A 1 289 ? 2.098 -14.695 0.159 1 98.75 289 LEU A C 1
ATOM 2173 O O . LEU A 1 289 ? 2.887 -14.352 1.043 1 98.75 289 LEU A O 1
ATOM 2177 N N . ASP A 1 290 ? 1.121 -15.633 0.407 1 97.56 290 ASP A N 1
ATOM 2178 C CA . ASP A 1 290 ? 0.94 -16.156 1.755 1 97.56 290 ASP A CA 1
ATOM 2179 C C . ASP A 1 290 ? 2.057 -17.141 2.113 1 97.56 290 ASP A C 1
ATOM 2181 O O . ASP A 1 290 ? 2.127 -17.625 3.246 1 97.56 290 ASP A O 1
ATOM 2185 N N . VAL A 1 291 ? 2.984 -17.406 1.132 1 98 291 VAL A N 1
ATOM 2186 C CA . VAL A 1 291 ? 4.16 -18.234 1.42 1 98 291 VAL A CA 1
ATOM 2187 C C . VAL A 1 291 ? 5.156 -17.422 2.248 1 98 291 VAL A C 1
ATOM 2189 O O . VAL A 1 291 ? 6.082 -17.984 2.84 1 98 291 VAL A O 1
ATOM 2192 N N . LEU A 1 292 ? 5.004 -16.094 2.309 1 98.19 292 LEU A N 1
ATOM 2193 C CA . LEU A 1 292 ? 5.875 -15.188 3.053 1 98.19 292 LEU A CA 1
ATOM 2194 C C . LEU A 1 292 ? 5.465 -15.125 4.52 1 98.19 292 LEU A C 1
ATOM 2196 O O . LEU A 1 292 ? 4.277 -15.203 4.84 1 98.19 292 LEU A O 1
ATOM 2200 N N . SER A 1 293 ? 6.457 -14.961 5.355 1 96.69 293 SER A N 1
ATOM 2201 C CA . SER A 1 293 ? 6.211 -14.789 6.781 1 96.69 293 SER A CA 1
ATOM 2202 C C . SER A 1 293 ? 5.527 -13.453 7.07 1 96.69 293 SER A C 1
ATOM 2204 O O . SER A 1 293 ? 5.988 -12.406 6.621 1 96.69 293 SER A O 1
ATOM 2206 N N . ASP A 1 294 ? 4.441 -13.5 7.879 1 94.81 294 ASP A N 1
ATOM 2207 C CA . ASP A 1 294 ? 3.707 -12.281 8.211 1 94.81 294 ASP A CA 1
ATOM 2208 C C . ASP A 1 294 ? 4.469 -11.445 9.234 1 94.81 294 ASP A C 1
ATOM 2210 O O . ASP A 1 294 ? 4.07 -10.32 9.547 1 94.81 294 ASP A O 1
ATOM 2214 N N . LYS A 1 295 ? 5.641 -11.984 9.703 1 92.94 295 LYS A N 1
ATOM 2215 C CA . LYS A 1 295 ? 6.531 -11.195 10.555 1 92.94 295 LYS A CA 1
ATOM 2216 C C . LYS A 1 295 ? 7.23 -10.102 9.75 1 92.94 295 LYS A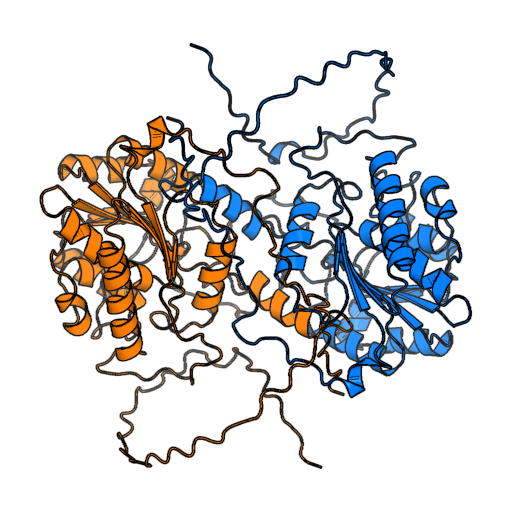 C 1
ATOM 2218 O O . LYS A 1 295 ? 7.504 -9.023 10.273 1 92.94 295 LYS A O 1
ATOM 2223 N N . TYR A 1 296 ? 7.418 -10.391 8.453 1 95.19 296 TYR A N 1
ATOM 2224 C CA . TYR A 1 296 ? 8.273 -9.5 7.668 1 95.19 296 TYR A CA 1
ATOM 2225 C C . TYR A 1 296 ? 7.496 -8.875 6.516 1 95.19 296 TYR A C 1
ATOM 2227 O O . TYR A 1 296 ? 7.98 -7.949 5.863 1 95.19 296 TYR A O 1
ATOM 2235 N N . PHE A 1 297 ? 6.371 -9.359 6.25 1 97.69 297 PHE A N 1
ATOM 2236 C CA . PHE A 1 297 ? 5.508 -8.852 5.191 1 97.69 297 PHE A CA 1
ATOM 2237 C C . PHE A 1 297 ? 4.043 -8.898 5.621 1 97.69 297 PHE A C 1
ATOM 2239 O O . PHE A 1 297 ? 3.471 -9.977 5.777 1 97.69 297 PHE A O 1
ATOM 2246 N N . ARG A 1 298 ? 3.344 -7.711 5.676 1 96.69 298 ARG A N 1
ATOM 2247 C CA . ARG A 1 298 ? 2.084 -7.672 6.414 1 96.69 298 ARG A CA 1
ATOM 2248 C C . ARG A 1 298 ? 0.911 -7.395 5.48 1 96.69 298 ARG A C 1
ATOM 2250 O O . ARG A 1 298 ? -0.154 -6.961 5.926 1 96.69 298 ARG A O 1
ATOM 2257 N N . MET A 1 299 ? 1.107 -7.637 4.156 1 98.31 299 MET A N 1
ATOM 2258 C CA . MET A 1 299 ? -0.009 -7.527 3.219 1 98.31 299 MET A CA 1
ATOM 2259 C C . MET A 1 299 ? -0.525 -8.906 2.828 1 98.31 299 MET A C 1
ATOM 2261 O O . MET A 1 299 ? -0.609 -9.234 1.641 1 98.31 299 MET A O 1
ATOM 2265 N N . LEU A 1 300 ? -0.953 -9.656 3.906 1 97.94 300 LEU A N 1
ATOM 2266 C CA . LEU A 1 300 ? -1.409 -11.039 3.779 1 97.94 300 LEU A CA 1
ATOM 2267 C C . LEU A 1 300 ? -2.779 -11.219 4.422 1 97.94 300 LEU A C 1
ATOM 2269 O O . LEU A 1 300 ? -3.227 -10.367 5.191 1 97.94 300 LEU A O 1
ATOM 2273 N N . TYR A 1 301 ? -3.4 -12.312 4.086 1 95.44 301 TYR A N 1
ATOM 2274 C CA . TYR A 1 301 ? -4.746 -12.617 4.555 1 95.44 301 TYR A CA 1
ATOM 2275 C C . TYR A 1 301 ? -4.832 -12.516 6.074 1 95.44 301 TYR A C 1
ATOM 2277 O O . TYR A 1 301 ? -5.754 -11.898 6.609 1 95.44 301 TYR A O 1
ATOM 2285 N N . PHE A 1 302 ? -3.91 -12.984 6.77 1 93 302 PHE A N 1
ATOM 2286 C CA . PHE A 1 302 ? -3.988 -13.141 8.219 1 93 302 PHE A CA 1
ATOM 2287 C C . PHE A 1 302 ? -3.338 -11.961 8.922 1 93 302 PHE A C 1
ATOM 2289 O O . PHE A 1 302 ? -3.041 -12.031 10.117 1 93 302 PHE A O 1
ATOM 2296 N N . SER A 1 303 ? -3.098 -10.844 8.148 1 94.62 303 SER A N 1
ATOM 2297 C CA . SER A 1 303 ? -2.449 -9.664 8.719 1 94.62 303 SER A CA 1
ATOM 2298 C C . SER A 1 303 ? -3.443 -8.523 8.914 1 94.62 303 SER A C 1
ATOM 2300 O O . SER A 1 303 ? -3.049 -7.359 9.008 1 94.62 303 SER A O 1
ATOM 2302 N N . ASP A 1 304 ? -4.695 -8.797 8.93 1 94.5 304 ASP A N 1
ATOM 2303 C CA . ASP A 1 304 ? -5.695 -7.777 9.234 1 94.5 304 ASP A CA 1
ATOM 2304 C C . ASP A 1 304 ? -5.48 -7.199 10.633 1 94.5 304 ASP A C 1
ATOM 2306 O O . ASP A 1 304 ? -5.609 -7.906 11.633 1 94.5 304 ASP A O 1
ATOM 2310 N N . PRO A 1 305 ? -5.168 -5.871 10.695 1 93.62 305 PRO A N 1
ATOM 2311 C CA . PRO A 1 305 ? -4.875 -5.305 12.016 1 93.62 305 PRO A CA 1
ATOM 2312 C C . PRO A 1 305 ? -6.102 -5.266 12.93 1 93.62 305 PRO A C 1
ATOM 2314 O O . PRO A 1 305 ? -5.965 -5.16 14.148 1 93.62 305 PRO A O 1
ATOM 2317 N N . ASP A 1 306 ? -7.285 -5.336 12.32 1 93.31 306 ASP A N 1
ATOM 2318 C CA . ASP A 1 306 ? -8.508 -5.238 13.109 1 93.31 306 ASP A CA 1
ATOM 2319 C C . ASP A 1 306 ? -9.062 -6.625 13.438 1 93.31 306 ASP A C 1
ATOM 2321 O O . ASP A 1 306 ? -10.109 -6.742 14.078 1 93.31 306 ASP A O 1
ATOM 2325 N N . ALA A 1 307 ? -8.328 -7.633 12.945 1 92.38 307 ALA A N 1
ATOM 2326 C CA . ALA A 1 307 ? -8.797 -8.984 13.234 1 92.38 307 ALA A CA 1
ATOM 2327 C C . ALA A 1 307 ? -8.711 -9.281 14.734 1 92.38 307 ALA A C 1
ATOM 2329 O O . ALA A 1 307 ? -7.742 -8.898 15.391 1 92.38 307 ALA A O 1
ATOM 2330 N N . PRO A 1 308 ? -9.781 -9.883 15.32 1 91.5 308 PRO A N 1
ATOM 2331 C CA . PRO A 1 308 ? -9.688 -10.266 16.734 1 91.5 308 PRO A CA 1
ATOM 2332 C C . PRO A 1 308 ? -8.57 -11.273 17 1 91.5 308 PRO A C 1
ATOM 2334 O O . PRO A 1 308 ? -8.125 -11.969 16.078 1 91.5 308 PRO A O 1
ATOM 2337 N N . GLU A 1 309 ? -8.133 -11.25 18.203 1 86.19 309 GLU A N 1
ATOM 2338 C CA . GLU A 1 309 ? -7.098 -12.203 18.594 1 86.19 309 GLU A CA 1
ATOM 2339 C C . GLU A 1 309 ? -7.52 -13.633 18.281 1 86.19 309 GLU A C 1
ATOM 2341 O O . GLU A 1 309 ? -8.664 -14.023 18.531 1 86.19 309 GLU A O 1
ATOM 2346 N N . GLY A 1 310 ? -6.723 -14.344 17.609 1 87.69 310 GLY A N 1
ATOM 2347 C CA . GLY A 1 310 ? -6.977 -15.75 17.359 1 87.69 310 GLY A CA 1
ATOM 2348 C C . GLY A 1 310 ? -7.801 -15.984 16.094 1 87.69 310 GLY A C 1
ATOM 2349 O O . GLY A 1 310 ? -8.117 -17.125 15.758 1 87.69 310 GLY A O 1
ATOM 2350 N N . ALA A 1 311 ? -8.148 -14.898 15.383 1 87.75 311 ALA A N 1
ATOM 2351 C CA . ALA A 1 311 ? -9.023 -15 14.211 1 87.75 311 ALA A CA 1
ATOM 2352 C C . ALA A 1 311 ? -8.445 -15.945 13.172 1 87.75 311 ALA A C 1
ATOM 2354 O O . ALA A 1 311 ? -9.18 -16.609 12.445 1 87.75 311 ALA A O 1
ATOM 2355 N N . HIS A 1 312 ? -7.141 -16.125 13.156 1 88.12 312 HIS A N 1
ATOM 2356 C CA . HIS A 1 312 ? -6.516 -16.922 12.102 1 88.12 312 HIS A CA 1
ATOM 2357 C C . HIS A 1 312 ? -5.738 -18.094 12.68 1 88.12 312 HIS A C 1
ATOM 2359 O O . HIS A 1 312 ? -4.797 -18.594 12.055 1 88.12 312 HIS A O 1
ATOM 2365 N N . LYS A 1 313 ? -6.219 -18.438 13.852 1 84 313 LYS A N 1
ATOM 2366 C CA . LYS A 1 313 ? -5.602 -19.609 14.469 1 84 313 LYS A CA 1
ATOM 2367 C C . LYS A 1 313 ? -5.789 -20.844 13.602 1 84 313 LYS A C 1
ATOM 2369 O O . LYS A 1 313 ? -6.879 -21.094 13.078 1 84 313 LYS A O 1
ATOM 2374 N N . GLY A 1 314 ? -4.762 -21.578 13.344 1 81.81 314 GLY A N 1
ATOM 2375 C CA . GLY A 1 314 ? -4.852 -22.812 12.586 1 81.81 314 GLY A CA 1
ATOM 2376 C C . GLY A 1 314 ? -4.629 -22.625 11.102 1 81.81 314 GLY A C 1
ATOM 2377 O O . GLY A 1 314 ? -4.473 -23.609 10.359 1 81.81 314 GLY A O 1
ATOM 2378 N N . VAL A 1 315 ? -4.672 -21.406 10.594 1 84 315 VAL A N 1
ATOM 2379 C CA . VAL A 1 315 ? -4.41 -21.156 9.18 1 84 315 VAL A CA 1
ATOM 2380 C C . VAL A 1 315 ? -2.91 -21.25 8.914 1 84 315 VAL A C 1
ATOM 2382 O O . VAL A 1 315 ? -2.111 -20.578 9.578 1 84 315 VAL A O 1
ATOM 2385 N N . PRO A 1 316 ? -2.594 -22.141 7.992 1 87.62 316 PRO A N 1
ATOM 2386 C CA . PRO A 1 316 ? -1.168 -22.234 7.668 1 87.62 316 PRO A CA 1
ATOM 2387 C C . PRO A 1 316 ? -0.574 -20.891 7.227 1 87.62 316 PRO A C 1
ATOM 2389 O O . PRO A 1 316 ? -1.172 -20.188 6.41 1 87.62 316 PRO A O 1
ATOM 2392 N N . ARG A 1 317 ? 0.603 -20.562 7.805 1 91.19 317 ARG A N 1
ATOM 2393 C CA . ARG A 1 317 ? 1.288 -19.312 7.496 1 91.19 317 ARG A CA 1
ATOM 2394 C C . ARG A 1 317 ? 2.646 -19.562 6.855 1 91.19 317 ARG A C 1
ATOM 2396 O O . ARG A 1 317 ? 3.346 -20.516 7.234 1 91.19 317 ARG A O 1
ATOM 2403 N N . GLY A 1 318 ? 2.951 -18.672 5.898 1 95.5 318 GLY A N 1
ATOM 2404 C CA . GLY A 1 318 ? 4.238 -18.797 5.234 1 95.5 318 GLY A CA 1
ATOM 2405 C C . GLY A 1 318 ? 5.414 -18.5 6.148 1 95.5 318 GLY A C 1
ATOM 2406 O O . GLY A 1 318 ? 5.246 -17.891 7.207 1 95.5 318 GLY A O 1
ATOM 2407 N N . GLN A 1 319 ? 6.574 -19.031 5.707 1 96.06 319 GLN A N 1
ATOM 2408 C CA . GLN A 1 319 ? 7.781 -18.875 6.516 1 96.06 319 GLN A CA 1
ATOM 2409 C C . GLN A 1 319 ? 8.906 -18.219 5.711 1 96.06 319 GLN A C 1
ATOM 2411 O O . GLN A 1 319 ? 9.945 -17.859 6.27 1 96.06 319 GLN A O 1
ATOM 2416 N N . LEU A 1 320 ? 8.695 -18.078 4.461 1 98.06 320 LEU A N 1
ATOM 2417 C CA . LEU A 1 320 ? 9.758 -17.547 3.604 1 98.06 320 LEU A CA 1
ATOM 2418 C C . LEU A 1 320 ? 9.844 -16.031 3.701 1 98.06 320 LEU A C 1
ATOM 2420 O O . LEU A 1 320 ? 8.898 -15.383 4.152 1 98.06 320 LEU A O 1
ATOM 2424 N N . ARG A 1 321 ? 10.977 -15.516 3.375 1 97.75 321 ARG A N 1
ATOM 2425 C CA . ARG A 1 321 ? 11.211 -14.094 3.168 1 97.75 321 ARG A CA 1
ATOM 2426 C C . ARG A 1 321 ? 11.477 -13.781 1.697 1 97.75 321 ARG A C 1
ATOM 2428 O O . ARG A 1 321 ? 11.68 -14.695 0.895 1 97.75 321 ARG A O 1
ATOM 2435 N N . PHE A 1 322 ? 11.484 -12.508 1.372 1 98.06 322 PHE A N 1
ATOM 2436 C CA . PHE A 1 322 ? 11.727 -12.102 -0.007 1 98.06 322 PHE A CA 1
ATOM 2437 C C . PHE A 1 322 ? 13.023 -12.703 -0.532 1 98.06 322 PHE A C 1
ATOM 2439 O O . PHE A 1 322 ? 13.07 -13.195 -1.659 1 98.06 322 PHE A O 1
ATOM 2446 N N . LYS A 1 323 ? 14.039 -12.703 0.269 1 97.19 323 LYS A N 1
ATOM 2447 C CA . LYS A 1 323 ? 15.352 -13.164 -0.169 1 97.19 323 LYS A CA 1
ATOM 2448 C C . LYS A 1 323 ? 15.328 -14.648 -0.512 1 97.19 323 LYS A C 1
ATOM 2450 O O . LYS A 1 323 ? 16.016 -15.094 -1.427 1 97.19 323 LYS A O 1
ATOM 2455 N N . HIS A 1 324 ? 14.555 -15.453 0.253 1 98.31 324 HIS A N 1
ATOM 2456 C CA . HIS A 1 324 ? 14.43 -16.875 -0.038 1 98.31 324 HIS A CA 1
ATOM 2457 C C . HIS A 1 324 ? 13.781 -17.109 -1.401 1 98.31 324 HIS A C 1
ATOM 2459 O O . HIS A 1 324 ? 14.25 -17.938 -2.18 1 98.31 324 HIS A O 1
ATOM 2465 N N . VAL A 1 325 ? 12.734 -16.344 -1.665 1 98.56 325 VAL A N 1
ATOM 2466 C CA . VAL A 1 325 ? 11.992 -16.469 -2.914 1 98.56 325 VAL A CA 1
ATOM 2467 C C . VAL A 1 325 ? 12.875 -16.047 -4.086 1 98.56 325 VAL A C 1
ATOM 2469 O O . VAL A 1 325 ? 12.992 -16.766 -5.078 1 98.56 325 VAL A O 1
ATOM 2472 N N . THR A 1 326 ? 13.555 -14.906 -3.986 1 97.38 326 THR A N 1
ATOM 2473 C CA . THR A 1 326 ? 14.367 -14.383 -5.078 1 97.38 326 THR A CA 1
ATOM 2474 C C . THR A 1 326 ? 15.531 -15.32 -5.383 1 97.38 326 THR A C 1
ATOM 2476 O O . THR A 1 326 ? 15.844 -15.57 -6.551 1 97.38 326 THR A O 1
ATOM 2479 N N . SER A 1 327 ? 16.141 -15.828 -4.359 1 97.44 327 SER A N 1
ATOM 2480 C CA . SER A 1 327 ? 17.234 -16.766 -4.555 1 97.44 327 SER A CA 1
ATOM 2481 C C . SER A 1 327 ? 16.766 -18.031 -5.254 1 97.44 327 SER A C 1
ATOM 2483 O O . SER A 1 327 ? 17.438 -18.531 -6.164 1 97.44 327 SER A O 1
ATOM 2485 N N . LEU A 1 328 ? 15.672 -18.547 -4.797 1 98.25 328 LEU A N 1
ATOM 2486 C CA . LEU A 1 328 ? 15.094 -19.734 -5.402 1 98.25 328 LEU A CA 1
ATOM 2487 C C . LEU A 1 328 ? 14.773 -19.5 -6.875 1 98.25 328 LEU A C 1
ATOM 2489 O O . LEU A 1 328 ? 15.109 -20.328 -7.727 1 98.25 328 LEU A O 1
ATOM 2493 N N . LEU A 1 329 ? 14.172 -18.391 -7.199 1 97.75 329 LEU A N 1
ATOM 2494 C CA . LEU A 1 329 ? 13.727 -18.078 -8.555 1 97.75 329 LEU A CA 1
ATOM 2495 C C . LEU A 1 329 ? 14.922 -17.844 -9.477 1 97.75 329 LEU A C 1
ATOM 2497 O O . LEU A 1 329 ? 14.883 -18.188 -10.656 1 97.75 329 LEU A O 1
ATOM 2501 N N . LYS A 1 330 ? 15.93 -17.219 -8.93 1 95.75 330 LYS A N 1
ATOM 2502 C CA . LYS A 1 330 ? 17.156 -17.047 -9.703 1 95.75 330 LYS A CA 1
ATOM 2503 C C . LYS A 1 330 ? 17.75 -18.406 -10.094 1 95.75 330 LYS A C 1
ATOM 2505 O O . LYS A 1 330 ? 18.141 -18.609 -11.242 1 95.75 330 LYS A O 1
ATOM 2510 N N . ALA A 1 331 ? 17.797 -19.281 -9.164 1 97.5 331 ALA A N 1
ATOM 2511 C CA . ALA A 1 331 ? 18.359 -20.594 -9.398 1 97.5 331 ALA A CA 1
ATOM 2512 C C . ALA A 1 331 ? 17.531 -21.375 -10.43 1 97.5 331 ALA A C 1
ATOM 2514 O O . ALA A 1 331 ? 18.094 -21.984 -11.336 1 97.5 331 ALA A O 1
ATOM 2515 N N . VAL A 1 332 ? 16.234 -21.359 -10.273 1 97.31 332 VAL A N 1
ATOM 2516 C CA . VAL A 1 332 ? 15.359 -22.125 -11.164 1 97.31 332 VAL A CA 1
ATOM 2517 C C . VAL A 1 332 ? 15.391 -21.531 -12.57 1 97.31 332 VAL A C 1
ATOM 2519 O O . VAL A 1 332 ? 15.328 -22.25 -13.562 1 97.31 332 VAL A O 1
ATOM 2522 N N . SER A 1 333 ? 15.469 -20.188 -12.656 1 96.19 333 SER A N 1
ATOM 2523 C CA . SER A 1 333 ? 15.492 -19.484 -13.938 1 96.19 333 SER A CA 1
ATOM 2524 C C . SER A 1 333 ? 16.766 -19.797 -14.703 1 96.19 333 SER A C 1
ATOM 2526 O O . SER A 1 333 ? 16.797 -19.719 -15.938 1 96.19 333 SER A O 1
ATOM 2528 N N . ALA A 1 334 ? 17.812 -20.141 -14.008 1 95.69 334 ALA A N 1
ATOM 2529 C CA . ALA A 1 334 ? 19.078 -20.484 -14.641 1 95.69 334 ALA A CA 1
ATOM 2530 C C . ALA A 1 334 ? 19.031 -21.859 -15.281 1 95.69 334 ALA A C 1
ATOM 2532 O O . ALA A 1 334 ? 19.828 -22.188 -16.156 1 95.69 334 ALA A O 1
ATOM 2533 N N . LYS A 1 335 ? 18.016 -22.672 -14.914 1 97.25 335 LYS A N 1
ATOM 2534 C CA . LYS A 1 335 ? 18 -24.078 -15.344 1 97.25 335 LYS A CA 1
ATOM 2535 C C . LYS A 1 335 ? 16.781 -24.359 -16.234 1 97.25 335 LYS A C 1
ATOM 2537 O O . LYS A 1 335 ? 16.688 -25.422 -16.828 1 97.25 335 LYS A O 1
ATOM 2542 N N . THR A 1 336 ? 15.852 -23.438 -16.328 1 97.94 336 THR A N 1
ATOM 2543 C CA . THR A 1 336 ? 14.641 -23.594 -17.125 1 97.94 336 THR A CA 1
ATOM 2544 C C . THR A 1 336 ? 14.297 -22.297 -17.844 1 97.94 336 THR A C 1
ATOM 2546 O O . THR A 1 336 ? 14.828 -21.234 -17.5 1 97.94 336 THR A O 1
ATOM 2549 N N . GLN A 1 337 ? 13.516 -22.422 -18.844 1 97.44 337 GLN A N 1
ATOM 2550 C CA . GLN A 1 337 ? 12.852 -21.25 -19.406 1 97.44 337 GLN A CA 1
ATOM 2551 C C . GLN A 1 337 ? 11.547 -20.953 -18.688 1 97.44 337 GLN A C 1
ATOM 2553 O O . GLN A 1 337 ? 10.562 -21.672 -18.844 1 97.44 337 GLN A O 1
ATOM 2558 N N . VAL A 1 338 ? 11.586 -19.891 -17.938 1 97.81 338 VAL A N 1
ATOM 2559 C CA . VAL A 1 338 ? 10.344 -19.469 -17.281 1 97.81 338 VAL A CA 1
ATOM 2560 C C . VAL A 1 338 ? 9.414 -18.828 -18.312 1 97.81 338 VAL A C 1
ATOM 2562 O O . VAL A 1 338 ? 9.781 -17.844 -18.969 1 97.81 338 VAL A O 1
ATOM 2565 N N . VAL A 1 339 ? 8.195 -19.391 -18.453 1 98.25 339 VAL A N 1
ATOM 2566 C CA . VAL A 1 339 ? 7.309 -18.922 -19.516 1 98.25 339 VAL A CA 1
ATOM 2567 C C . VAL A 1 339 ? 6.039 -18.328 -18.891 1 98.25 339 VAL A C 1
ATOM 2569 O O . VAL A 1 339 ? 5.262 -17.656 -19.578 1 98.25 339 VAL A O 1
ATOM 2572 N N . GLY A 1 340 ? 5.762 -18.578 -17.672 1 98.56 340 GLY A N 1
ATOM 2573 C CA . GLY A 1 340 ? 4.648 -18.031 -16.922 1 98.56 340 GLY A CA 1
ATOM 2574 C C . GLY A 1 340 ? 5.027 -17.609 -15.508 1 98.56 340 GLY A C 1
ATOM 2575 O O . GLY A 1 340 ? 5.812 -18.297 -14.844 1 98.56 340 GLY A O 1
ATOM 2576 N N . PHE A 1 341 ? 4.523 -16.469 -15.086 1 98.69 341 PHE A N 1
ATOM 2577 C CA . PHE A 1 341 ? 4.707 -16.016 -13.719 1 98.69 341 PHE A CA 1
ATOM 2578 C C . PHE A 1 341 ? 3.445 -15.336 -13.203 1 98.69 341 PHE A C 1
ATOM 2580 O O . PHE A 1 341 ? 2.957 -14.383 -13.812 1 98.69 341 PHE A O 1
ATOM 2587 N N . GLY A 1 342 ? 2.908 -15.875 -12.133 1 98.69 342 GLY A N 1
ATOM 2588 C CA . GLY A 1 342 ? 1.74 -15.273 -11.516 1 98.69 342 GLY A CA 1
ATOM 2589 C C . GLY A 1 342 ? 1.972 -14.875 -10.07 1 98.69 342 GLY A C 1
ATOM 2590 O O . GLY A 1 342 ? 2.68 -15.57 -9.336 1 98.69 342 GLY A O 1
ATOM 2591 N N . ILE A 1 343 ? 1.434 -13.758 -9.68 1 98.88 343 ILE A N 1
ATOM 2592 C CA . ILE A 1 343 ? 1.452 -13.289 -8.297 1 98.88 343 ILE A CA 1
ATOM 2593 C C . ILE A 1 343 ? 0.023 -13.078 -7.805 1 98.88 343 ILE A C 1
ATOM 2595 O O . ILE A 1 343 ? -0.783 -12.43 -8.477 1 98.88 343 ILE A O 1
ATOM 2599 N N . THR A 1 344 ? -0.284 -13.711 -6.629 1 98.75 344 THR A N 1
ATOM 2600 C CA . THR A 1 344 ? -1.649 -13.594 -6.125 1 98.75 344 THR A CA 1
ATOM 2601 C C . THR A 1 344 ? -1.653 -13.359 -4.617 1 98.75 344 THR A C 1
ATOM 2603 O O . THR A 1 344 ? -0.607 -13.43 -3.971 1 98.75 344 THR A O 1
ATOM 2606 N N . GLU A 1 345 ? -2.807 -12.969 -4.141 1 98.44 345 GLU A N 1
ATOM 2607 C CA . GLU A 1 345 ? -3.201 -12.859 -2.74 1 98.44 345 GLU A CA 1
ATOM 2608 C C . GLU A 1 345 ? -2.439 -11.734 -2.039 1 98.44 345 GLU A C 1
ATOM 2610 O O . GLU A 1 345 ? -1.989 -11.898 -0.904 1 98.44 345 GLU A O 1
ATOM 2615 N N . LEU A 1 346 ? -2.141 -10.68 -2.801 1 98.75 346 LEU A N 1
ATOM 2616 C CA . LEU A 1 346 ? -1.791 -9.438 -2.123 1 98.75 346 LEU A CA 1
ATOM 2617 C C . LEU A 1 346 ? -2.992 -8.867 -1.374 1 98.75 346 LEU A C 1
ATOM 2619 O O . LEU A 1 346 ? -3.977 -8.453 -1.993 1 98.75 346 LEU A O 1
ATOM 2623 N N . LEU A 1 347 ? -2.969 -8.891 -0.032 1 98.44 347 LEU A N 1
ATOM 2624 C CA . LEU A 1 347 ? -4.062 -8.391 0.794 1 98.44 347 LEU A CA 1
ATOM 2625 C C . LEU A 1 347 ? -3.617 -7.195 1.626 1 98.44 347 LEU A C 1
ATOM 2627 O O . LEU A 1 347 ? -3.262 -7.344 2.797 1 98.44 347 LEU A O 1
ATOM 2631 N N . PRO A 1 348 ? -3.65 -5.973 1.031 1 98.19 348 PRO A N 1
ATOM 2632 C CA . PRO A 1 348 ? -3.107 -4.766 1.654 1 98.19 348 PRO A CA 1
ATOM 2633 C C . PRO A 1 348 ? -4.105 -4.078 2.582 1 98.19 348 PRO A C 1
ATOM 2635 O O . PRO A 1 348 ? -4.551 -2.963 2.299 1 98.19 348 PRO A O 1
ATOM 2638 N N . TRP A 1 349 ? -4.352 -4.664 3.693 1 97.75 349 TRP A N 1
ATOM 2639 C CA . TRP A 1 349 ? -5.344 -4.203 4.66 1 97.75 349 TRP A CA 1
ATOM 2640 C C . TRP A 1 349 ? -5.109 -2.744 5.031 1 97.75 349 TRP A C 1
ATOM 2642 O O . TRP A 1 349 ? -6.027 -1.923 4.953 1 97.75 349 TRP A O 1
ATOM 2652 N N . ASP A 1 350 ? -3.852 -2.375 5.398 1 98 350 ASP A N 1
ATOM 2653 C CA . ASP A 1 350 ? -3.541 -1.014 5.824 1 98 350 ASP A CA 1
ATOM 2654 C C . ASP A 1 350 ? -3.789 -0.015 4.699 1 98 350 ASP A C 1
ATOM 2656 O O . ASP A 1 350 ? -4.355 1.057 4.922 1 98 350 ASP A O 1
ATOM 2660 N N . VAL A 1 351 ? -3.373 -0.376 3.492 1 97.94 351 VAL A N 1
ATOM 2661 C CA . VAL A 1 351 ? -3.531 0.508 2.342 1 97.94 351 VAL A CA 1
ATOM 2662 C C . VAL A 1 351 ? -5.016 0.728 2.061 1 97.94 351 VAL A C 1
ATOM 2664 O O . VAL A 1 351 ? -5.453 1.861 1.842 1 97.94 351 VAL A O 1
ATOM 2667 N N . TYR A 1 352 ? -5.75 -0.349 2.084 1 96.25 352 TYR A N 1
ATOM 2668 C CA . TYR A 1 352 ? -7.184 -0.288 1.811 1 96.25 352 TYR A CA 1
ATOM 2669 C C . TYR A 1 352 ? -7.902 0.561 2.852 1 96.25 352 TYR A C 1
ATOM 2671 O O . TYR A 1 352 ? -8.68 1.454 2.506 1 96.25 352 TYR A O 1
ATOM 2679 N N . ASN A 1 353 ? -7.66 0.277 4.105 1 96.69 353 ASN A N 1
ATOM 2680 C CA . ASN A 1 353 ? -8.289 1.021 5.191 1 96.69 353 ASN A CA 1
ATOM 2681 C C . ASN A 1 353 ? -7.93 2.502 5.141 1 96.69 353 ASN A C 1
ATOM 2683 O O . ASN A 1 353 ? -8.773 3.361 5.406 1 96.69 353 ASN A O 1
ATOM 2687 N N . PHE A 1 354 ? -6.73 2.783 4.805 1 98.19 354 PHE A N 1
ATOM 2688 C CA . PHE A 1 354 ? -6.262 4.164 4.707 1 98.19 354 PHE A CA 1
ATOM 2689 C C . PHE A 1 354 ? -6.969 4.898 3.576 1 98.19 354 PHE A C 1
ATOM 2691 O O . PHE A 1 354 ? -7.375 6.051 3.736 1 98.19 354 PHE A O 1
ATOM 2698 N N . ARG A 1 355 ? -7.066 4.203 2.428 1 95.31 355 ARG A N 1
ATOM 2699 C CA . ARG A 1 355 ? -7.809 4.785 1.312 1 95.31 355 ARG A CA 1
ATOM 2700 C C . ARG A 1 355 ? -9.227 5.145 1.729 1 95.31 355 ARG A C 1
ATOM 2702 O O . ARG A 1 355 ? -9.719 6.23 1.409 1 95.31 355 ARG A O 1
ATOM 2709 N N . GLU A 1 356 ? -9.93 4.258 2.414 1 94.19 356 GLU A N 1
ATOM 2710 C CA . GLU A 1 356 ? -11.289 4.523 2.889 1 94.19 356 GLU A CA 1
ATOM 2711 C C . GLU A 1 356 ? -11.305 5.668 3.895 1 94.19 356 GLU A C 1
ATOM 2713 O O . GLU A 1 356 ? -12.211 6.512 3.867 1 94.19 356 GLU A O 1
ATOM 2718 N N . PHE A 1 357 ? -10.312 5.727 4.762 1 97.19 357 PHE A N 1
ATOM 2719 C CA . PHE A 1 357 ? -10.156 6.789 5.746 1 97.19 357 PHE A CA 1
ATOM 2720 C C . PHE A 1 357 ? -10.047 8.148 5.066 1 97.19 357 PHE A C 1
ATOM 2722 O O . PHE A 1 357 ? -10.672 9.117 5.492 1 97.19 357 PHE A O 1
ATOM 2729 N N . LEU A 1 358 ? -9.25 8.234 3.961 1 97.25 358 LEU A N 1
ATOM 2730 C CA . LEU A 1 358 ? -9.031 9.484 3.236 1 97.25 358 LEU A CA 1
ATOM 2731 C C . LEU A 1 358 ? -10.359 10.062 2.742 1 97.25 358 LEU A C 1
ATOM 2733 O O . LEU A 1 358 ? -10.516 11.281 2.668 1 97.25 358 LEU A O 1
ATOM 2737 N N . LYS A 1 359 ? -11.336 9.25 2.453 1 93.31 359 LYS A N 1
ATOM 2738 C CA . LYS A 1 359 ? -12.625 9.688 1.934 1 93.31 359 LYS A CA 1
ATOM 2739 C C . LYS A 1 359 ? -13.422 10.43 3 1 93.31 359 LYS A C 1
ATOM 2741 O O . LYS A 1 359 ? -14.391 11.125 2.688 1 93.31 359 LYS A O 1
ATOM 2746 N N . GLU A 1 360 ? -13.023 10.25 4.234 1 94.56 360 GLU A N 1
ATOM 2747 C CA . GLU A 1 360 ? -13.789 10.812 5.34 1 94.56 360 GLU A CA 1
ATOM 2748 C C . GLU A 1 360 ? -13.188 12.141 5.805 1 94.56 360 GLU A C 1
ATOM 2750 O O . GLU A 1 360 ? -13.648 12.719 6.789 1 94.56 360 GLU A O 1
ATOM 2755 N N . LEU A 1 361 ? -12.195 12.609 5.164 1 96.38 361 LEU A N 1
ATOM 2756 C CA . LEU A 1 361 ? -11.477 13.789 5.621 1 96.38 361 LEU A CA 1
ATOM 2757 C C . LEU A 1 361 ? -11.992 15.047 4.926 1 96.38 361 LEU A C 1
ATOM 2759 O O . LEU A 1 361 ? -12.242 15.031 3.719 1 96.38 361 LEU A O 1
ATOM 2763 N N . PRO A 1 362 ? -12.164 16.125 5.688 1 94.69 362 PRO A N 1
ATOM 2764 C CA . PRO A 1 362 ? -12.609 17.375 5.078 1 94.69 362 PRO A CA 1
ATOM 2765 C C . PRO A 1 362 ? -11.641 17.906 4.02 1 94.69 362 PRO A C 1
ATOM 2767 O O . PRO A 1 362 ? -10.422 17.781 4.18 1 94.69 362 PRO A O 1
ATOM 2770 N N . LEU A 1 363 ? -12.133 18.484 2.883 1 93.94 363 LEU A N 1
ATOM 2771 C CA . LEU A 1 363 ? -11.414 19.062 1.756 1 93.94 363 LEU A CA 1
ATOM 2772 C C . LEU A 1 363 ? -10.773 17.969 0.903 1 93.94 363 LEU A C 1
ATOM 2774 O O . LEU A 1 363 ? -10.711 18.094 -0.323 1 93.94 363 LEU A O 1
ATOM 2778 N N . VAL A 1 364 ? -10.266 16.891 1.587 1 94.31 364 VAL A N 1
ATOM 2779 C CA . VAL A 1 364 ? -9.586 15.82 0.857 1 94.31 364 VAL A CA 1
ATOM 2780 C C . VAL A 1 364 ? -10.578 15.141 -0.087 1 94.31 364 VAL A C 1
ATOM 2782 O O . VAL A 1 364 ? -10.258 14.883 -1.25 1 94.31 364 VAL A O 1
ATOM 2785 N N . ASN A 1 365 ? -11.672 14.844 0.452 1 88.94 365 ASN A N 1
ATOM 2786 C CA . ASN A 1 365 ? -12.789 14.359 -0.345 1 88.94 365 ASN A CA 1
ATOM 2787 C C . ASN A 1 365 ? -13.789 15.477 -0.646 1 88.94 365 ASN A C 1
ATOM 2789 O O . ASN A 1 365 ? -14.492 15.938 0.251 1 88.94 365 ASN A O 1
ATOM 2793 N N . PRO A 1 366 ? -13.875 15.953 -1.881 1 83 366 PRO A N 1
ATOM 2794 C CA . PRO A 1 366 ? -14.797 17.047 -2.184 1 83 366 PRO A CA 1
ATOM 2795 C C . PRO A 1 366 ? -16.25 16.688 -1.902 1 83 366 PRO A C 1
ATOM 2797 O O . PRO A 1 366 ? -17.094 17.578 -1.734 1 83 366 PRO A O 1
ATOM 2800 N N . ASN A 1 367 ? -16.516 15.406 -1.99 1 73.12 367 ASN A N 1
ATOM 2801 C CA . ASN A 1 367 ? -17.875 14.984 -1.703 1 73.12 367 ASN A CA 1
ATOM 2802 C C . ASN A 1 367 ? -18.078 14.703 -0.216 1 73.12 367 ASN A C 1
ATOM 2804 O O . ASN A 1 367 ? -19.031 14.039 0.171 1 73.12 367 ASN A O 1
ATOM 2808 N N . TYR A 1 368 ? -17.031 15.266 0.365 1 65.38 368 TYR A N 1
ATOM 2809 C CA . TYR A 1 368 ? -17.109 15.117 1.813 1 65.38 368 TYR A CA 1
ATOM 2810 C C . TYR A 1 368 ? -18.391 15.75 2.352 1 65.38 368 TYR A C 1
ATOM 2812 O O . TYR A 1 368 ? -18.641 16.938 2.148 1 65.38 368 TYR A O 1
ATOM 2820 N N . ALA A 1 369 ? -19.5 15.031 2.387 1 51.97 369 ALA A N 1
ATOM 2821 C CA . ALA A 1 369 ? -20.656 15.555 3.129 1 51.97 369 ALA A CA 1
ATOM 2822 C C . 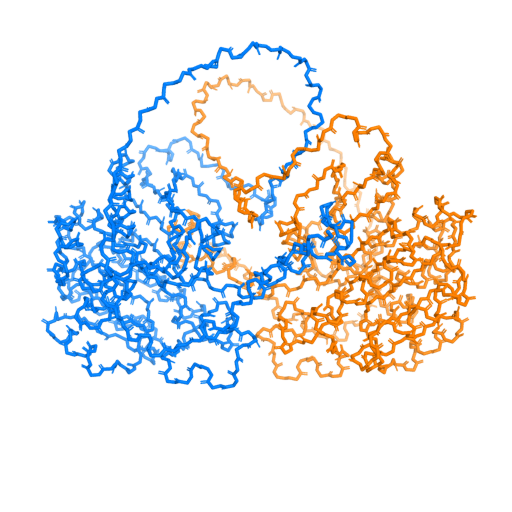ALA A 1 369 ? -20.469 15.352 4.629 1 51.97 369 ALA A C 1
ATOM 2824 O O . ALA A 1 369 ? -20.25 14.227 5.086 1 51.97 369 ALA A O 1
ATOM 2825 N N . ALA A 1 370 ? -19.812 16.453 5.344 1 40.06 370 ALA A N 1
ATOM 2826 C CA . ALA A 1 370 ? -19.797 16.234 6.789 1 40.06 370 ALA A CA 1
ATOM 2827 C C . ALA A 1 370 ? -21.078 15.555 7.258 1 40.06 370 ALA A C 1
ATOM 2829 O O . ALA A 1 370 ? -22.156 16.156 7.199 1 40.06 370 ALA A O 1
ATOM 2830 N N . LYS A 1 371 ? -21.312 14.359 6.73 1 36 371 LYS A N 1
ATOM 2831 C CA . LYS A 1 371 ? -22.516 13.781 7.309 1 36 371 LYS A CA 1
ATOM 2832 C C . LYS A 1 371 ? -22.688 14.188 8.773 1 36 371 LYS A C 1
ATOM 2834 O O . LYS A 1 371 ? -21.875 13.805 9.617 1 36 371 LYS A O 1
ATOM 2839 N N . LEU A 1 372 ? -23.062 15.398 9.023 1 24.98 372 LEU A N 1
ATOM 2840 C CA . LEU A 1 372 ? -23.641 15.781 10.305 1 24.98 372 LEU A CA 1
ATOM 2841 C C . LEU A 1 372 ? -24.75 14.812 10.711 1 24.98 372 LEU A C 1
ATOM 2843 O O . LEU A 1 372 ? -25.578 14.43 9.883 1 24.98 372 LEU A O 1
ATOM 2847 N N . MET B 1 1 ? 37.438 -8.188 -17.344 1 21.55 1 MET B N 1
ATOM 2848 C CA . MET B 1 1 ? 36.375 -9.023 -16.812 1 21.55 1 MET B CA 1
ATOM 2849 C C . MET B 1 1 ? 35.594 -8.281 -15.727 1 21.55 1 MET B C 1
ATOM 2851 O O . MET B 1 1 ? 35.938 -8.383 -14.547 1 21.55 1 MET B O 1
ATOM 2855 N N . ARG B 1 2 ? 35.219 -7.023 -15.883 1 22.59 2 ARG B N 1
ATOM 2856 C CA . ARG B 1 2 ? 34.969 -5.863 -15.039 1 22.59 2 ARG B CA 1
ATOM 2857 C C . ARG B 1 2 ? 33.594 -5.984 -14.336 1 22.59 2 ARG B C 1
ATOM 2859 O O . ARG B 1 2 ? 32.594 -6.168 -14.992 1 22.59 2 ARG B O 1
ATOM 2866 N N . SER B 1 3 ? 33.625 -6.562 -13.07 1 20.89 3 SER B N 1
ATOM 2867 C CA . SER B 1 3 ? 32.656 -6.953 -12.062 1 20.89 3 SER B CA 1
ATOM 2868 C C . SER B 1 3 ? 31.734 -5.793 -11.703 1 20.89 3 SER B C 1
ATOM 2870 O O . SER B 1 3 ? 32.188 -4.727 -11.297 1 20.89 3 SER B O 1
ATOM 2872 N N . PHE B 1 4 ? 30.797 -5.488 -12.555 1 22.47 4 PHE B N 1
ATOM 2873 C CA . PHE B 1 4 ? 29.812 -4.414 -12.375 1 22.47 4 PHE B CA 1
ATOM 2874 C C . PHE B 1 4 ? 29.031 -4.605 -11.078 1 22.47 4 PHE B C 1
ATOM 2876 O O . PHE B 1 4 ? 28.234 -5.539 -10.961 1 22.47 4 PHE B O 1
ATOM 2883 N N . SER B 1 5 ? 29.609 -4.34 -9.875 1 20.17 5 SER B N 1
ATOM 2884 C CA . SER B 1 5 ? 29.141 -4.34 -8.492 1 20.17 5 SER B CA 1
ATOM 2885 C C . SER B 1 5 ? 27.891 -3.498 -8.328 1 20.17 5 SER B C 1
ATOM 2887 O O . SER B 1 5 ? 27.906 -2.287 -8.555 1 20.17 5 SER B O 1
ATOM 2889 N N . ALA B 1 6 ? 26.703 -3.945 -8.883 1 22.3 6 ALA B N 1
ATOM 2890 C CA . ALA B 1 6 ? 25.438 -3.268 -8.609 1 22.3 6 ALA B CA 1
ATOM 2891 C C . ALA B 1 6 ? 25.203 -3.129 -7.109 1 22.3 6 ALA B C 1
ATOM 2893 O O . ALA B 1 6 ? 25.094 -4.129 -6.395 1 22.3 6 ALA B O 1
ATOM 2894 N N . LYS B 1 7 ? 25.734 -2.156 -6.465 1 24.8 7 LYS B N 1
ATOM 2895 C CA . LYS B 1 7 ? 25.625 -1.716 -5.074 1 24.8 7 LYS B CA 1
ATOM 2896 C C . LYS B 1 7 ? 24.172 -1.672 -4.625 1 24.8 7 LYS B C 1
ATOM 2898 O O . LYS B 1 7 ? 23.375 -0.886 -5.148 1 24.8 7 LYS B O 1
ATOM 2903 N N . ALA B 1 8 ? 23.547 -2.879 -4.34 1 25.09 8 ALA B N 1
ATOM 2904 C CA . ALA B 1 8 ? 22.297 -2.955 -3.584 1 25.09 8 ALA B CA 1
ATOM 2905 C C . ALA B 1 8 ? 22.312 -1.982 -2.408 1 25.09 8 ALA B C 1
ATOM 2907 O O . ALA B 1 8 ? 23.219 -2.021 -1.57 1 25.09 8 ALA B O 1
ATOM 2908 N N . PHE B 1 9 ? 21.828 -0.785 -2.572 1 26.52 9 PHE B N 1
ATOM 2909 C CA . PHE B 1 9 ? 21.672 0.244 -1.553 1 26.52 9 PHE B CA 1
ATOM 2910 C C . PHE B 1 9 ? 21 -0.329 -0.31 1 26.52 9 PHE B C 1
ATOM 2912 O O . PHE B 1 9 ? 19.797 -0.635 -0.33 1 26.52 9 PHE B O 1
ATOM 2919 N N . SER B 1 10 ? 21.672 -1.347 0.347 1 25.42 10 SER B N 1
ATOM 2920 C CA . SER B 1 10 ? 21.172 -1.702 1.675 1 25.42 10 SER B CA 1
ATOM 2921 C C . SER B 1 10 ? 20.953 -0.461 2.533 1 25.42 10 SER B C 1
ATOM 2923 O O . SER B 1 10 ? 21.891 0.306 2.779 1 25.42 10 SER B O 1
ATOM 2925 N N . TYR B 1 11 ? 19.812 0.01 2.539 1 25.67 11 TYR B N 1
ATOM 2926 C CA . TYR B 1 11 ? 19.406 1.054 3.477 1 25.67 11 TYR B CA 1
ATOM 2927 C C . TYR B 1 11 ? 19.75 0.66 4.906 1 25.67 11 TYR B C 1
ATOM 2929 O O . TYR B 1 11 ? 19.312 1.31 5.859 1 25.67 11 TYR B O 1
ATOM 2937 N N . ALA B 1 12 ? 20.281 -0.655 5.141 1 26.34 12 ALA B N 1
ATOM 2938 C CA . ALA B 1 12 ? 20.5 -0.929 6.559 1 26.34 12 ALA B CA 1
ATOM 2939 C C . ALA B 1 12 ? 21.344 0.165 7.199 1 26.34 12 ALA B C 1
ATOM 2941 O O . ALA B 1 12 ? 21.094 0.562 8.344 1 26.34 12 ALA B O 1
ATOM 2942 N N . ARG B 1 13 ? 22.594 0.297 6.668 1 23.84 13 ARG B N 1
ATOM 2943 C CA . ARG B 1 13 ? 23.625 0.783 7.57 1 23.84 13 ARG B CA 1
ATOM 2944 C C . ARG B 1 13 ? 23.391 2.244 7.941 1 23.84 13 ARG B C 1
ATOM 2946 O O . ARG B 1 13 ? 24.312 2.938 8.375 1 23.84 13 ARG B O 1
ATOM 2953 N N . LEU B 1 14 ? 22.359 2.826 7.309 1 25.56 14 LEU B N 1
ATOM 2954 C CA . LEU B 1 14 ? 22.453 4.227 7.703 1 25.56 14 LEU B CA 1
ATOM 2955 C C . LEU B 1 14 ? 22.094 4.402 9.18 1 25.56 14 LEU B C 1
ATOM 2957 O O . LEU B 1 14 ? 20.984 4.816 9.508 1 25.56 14 LEU B O 1
ATOM 2961 N N . ILE B 1 15 ? 22.188 3.242 10.008 1 24.91 15 ILE B N 1
ATOM 2962 C CA . ILE B 1 15 ? 21.891 3.613 11.391 1 24.91 15 ILE B CA 1
ATOM 2963 C C . ILE B 1 15 ? 22.672 4.879 11.758 1 24.91 15 ILE B C 1
ATOM 2965 O O . ILE B 1 15 ? 23.688 5.195 11.148 1 24.91 15 ILE B O 1
ATOM 2969 N N . ALA B 1 16 ? 22.391 5.281 13.156 1 22.89 16 ALA B N 1
ATOM 2970 C CA . ALA B 1 16 ? 22.562 6.484 13.961 1 22.89 16 ALA B CA 1
ATOM 2971 C C . ALA B 1 16 ? 24.047 6.773 14.195 1 22.89 16 ALA B C 1
ATOM 2973 O O . ALA B 1 16 ? 24.625 6.324 15.188 1 22.89 16 ALA B O 1
ATOM 2974 N N . SER B 1 17 ? 24.984 6.297 13.234 1 22.23 17 SER B N 1
ATOM 2975 C CA . SER B 1 17 ? 26.234 6.824 13.75 1 22.23 17 SER B CA 1
ATOM 2976 C C . SER B 1 17 ? 26.141 8.32 14.016 1 22.23 17 SER B C 1
ATOM 2978 O O . SER B 1 17 ? 25.328 9.016 13.406 1 22.23 17 SER B O 1
ATOM 2980 N N . SER B 1 18 ? 26.578 8.766 15.266 1 23.22 18 SER B N 1
ATOM 2981 C CA . SER B 1 18 ? 26.891 10.094 15.797 1 23.22 18 SER B CA 1
ATOM 2982 C C . SER B 1 18 ? 27.594 10.953 14.758 1 23.22 18 SER B C 1
ATOM 2984 O O . SER B 1 18 ? 28.812 10.844 14.578 1 23.22 18 SER B O 1
ATOM 2986 N N . VAL B 1 19 ? 27.094 10.844 13.516 1 23.17 19 VAL B N 1
ATOM 2987 C CA . VAL B 1 19 ? 27.891 11.523 12.5 1 23.17 19 VAL B CA 1
ATOM 2988 C C . VAL B 1 19 ? 28.141 12.969 12.914 1 23.17 19 VAL B C 1
ATOM 2990 O O . VAL B 1 19 ? 27.203 13.727 13.148 1 23.17 19 VAL B O 1
ATOM 2993 N N . THR B 1 20 ? 29.281 13.109 13.633 1 21.42 20 THR B N 1
ATOM 2994 C CA . THR B 1 20 ? 29.906 14.398 13.867 1 21.42 20 THR B CA 1
ATOM 2995 C C . THR B 1 20 ? 29.938 15.234 12.594 1 21.42 20 THR B C 1
ATOM 2997 O O . THR B 1 20 ? 30.297 14.734 11.523 1 21.42 20 THR B O 1
ATOM 3000 N N . CYS B 1 21 ? 28.938 16.031 12.406 1 21.69 21 CYS B N 1
ATOM 3001 C CA . CYS B 1 21 ? 28.734 17.078 11.422 1 21.69 21 CYS B CA 1
ATOM 3002 C C . CYS B 1 21 ? 30.047 17.812 11.125 1 21.69 21 CYS B C 1
ATOM 3004 O O . CYS B 1 21 ? 30.438 18.703 11.875 1 21.69 21 CYS B O 1
ATOM 3006 N N . LEU B 1 22 ? 31.234 16.906 10.797 1 17.77 22 LEU B N 1
ATOM 3007 C CA . LEU B 1 22 ? 32.406 17.719 10.547 1 17.77 22 LEU B CA 1
ATOM 3008 C C . LEU B 1 22 ? 32.25 18.578 9.305 1 17.77 22 LEU B C 1
ATOM 3010 O O . LEU B 1 22 ? 31.531 18.188 8.375 1 17.77 22 LEU B O 1
ATOM 3014 N N . ALA B 1 23 ? 32.938 19.75 9.25 1 17.95 23 ALA B N 1
ATOM 3015 C CA . ALA B 1 23 ? 32.969 21.062 8.617 1 17.95 23 ALA B CA 1
ATOM 3016 C C . ALA B 1 23 ? 33.531 20.969 7.211 1 17.95 23 ALA B C 1
ATOM 3018 O O . ALA B 1 23 ? 33.75 22 6.559 1 17.95 23 ALA B O 1
ATOM 3019 N N . ALA B 1 24 ? 33.281 19.766 6.477 1 17.92 24 ALA B N 1
ATOM 3020 C CA . ALA B 1 24 ? 34.281 19.859 5.406 1 17.92 24 ALA B CA 1
ATOM 3021 C C . ALA B 1 24 ? 33.969 21.031 4.473 1 17.92 24 ALA B C 1
ATOM 3023 O O . ALA B 1 24 ? 32.812 21.422 4.309 1 17.92 24 ALA B O 1
ATOM 3024 N N . VAL B 1 25 ? 35.125 21.609 3.949 1 18.03 25 VAL B N 1
ATOM 3025 C CA . VAL B 1 25 ? 35.531 22.812 3.217 1 18.03 25 VAL B CA 1
ATOM 3026 C C . VAL B 1 25 ? 35.094 22.688 1.753 1 18.03 25 VAL B C 1
ATOM 3028 O O . VAL B 1 25 ? 35.062 21.578 1.213 1 18.03 25 VAL B O 1
ATOM 3031 N N . THR B 1 26 ? 34.625 23.75 1.12 1 17.75 26 THR B N 1
ATOM 3032 C CA . THR B 1 26 ? 33.812 24.297 0.047 1 17.75 26 THR B CA 1
ATOM 3033 C C . THR B 1 26 ? 34.531 24.219 -1.29 1 17.75 26 THR B C 1
ATOM 3035 O O . THR B 1 26 ? 33.969 24.578 -2.328 1 17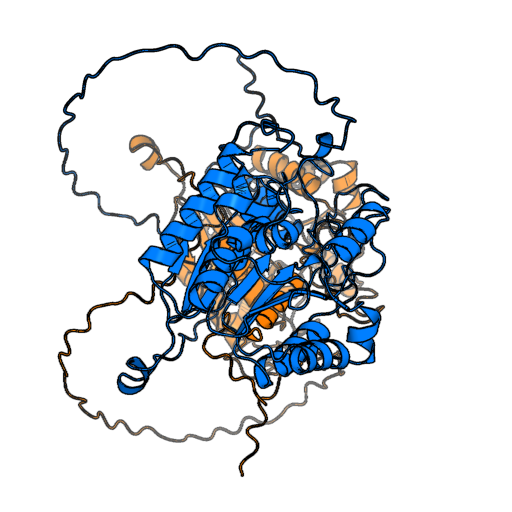.75 26 THR B O 1
ATOM 3038 N N . PRO B 1 27 ? 35.375 23.062 -1.712 1 18.08 27 PRO B N 1
ATOM 3039 C CA . PRO B 1 27 ? 36.125 23.703 -2.787 1 18.08 27 PRO B CA 1
ATOM 3040 C C . PRO B 1 27 ? 35.281 23.953 -4.039 1 18.08 27 PRO B C 1
ATOM 3042 O O . PRO B 1 27 ? 34.312 23.234 -4.277 1 18.08 27 PRO B O 1
ATOM 3045 N N . THR B 1 28 ? 35.469 25.109 -4.73 1 17.81 28 THR B N 1
ATOM 3046 C CA . THR B 1 28 ? 34.812 25.984 -5.68 1 17.81 28 THR B CA 1
ATOM 3047 C C . THR B 1 28 ? 35 25.5 -7.109 1 17.81 28 THR B C 1
ATOM 3049 O O . THR B 1 28 ? 34.438 26.062 -8.047 1 17.81 28 THR B O 1
ATOM 3052 N N . THR B 1 29 ? 35.375 24.172 -7.402 1 17.59 29 THR B N 1
ATOM 3053 C CA . THR B 1 29 ? 36.031 24.312 -8.695 1 17.59 29 THR B CA 1
ATOM 3054 C C . THR B 1 29 ? 35 24.562 -9.797 1 17.59 29 THR B C 1
ATOM 3056 O O . THR B 1 29 ? 33.906 23.984 -9.781 1 17.59 29 THR B O 1
ATOM 3059 N N . THR B 1 30 ? 35.312 25.422 -10.773 1 17.09 30 THR B N 1
ATOM 3060 C CA . THR B 1 30 ? 34.75 26.297 -11.805 1 17.09 30 THR B CA 1
ATOM 3061 C C . THR B 1 30 ? 34.531 25.531 -13.102 1 17.09 30 THR B C 1
ATOM 3063 O O . THR B 1 30 ? 34.031 26.078 -14.094 1 17.09 30 THR B O 1
ATOM 3066 N N . ALA B 1 31 ? 34.531 24.25 -13.188 1 18.27 31 ALA B N 1
ATOM 3067 C CA . ALA B 1 31 ? 34.812 23.891 -14.57 1 18.27 31 ALA B CA 1
ATOM 3068 C C . ALA B 1 31 ? 33.719 24.375 -15.5 1 18.27 31 ALA B C 1
ATOM 3070 O O . ALA B 1 31 ? 32.531 24.359 -15.133 1 18.27 31 ALA B O 1
ATOM 3071 N N . THR B 1 32 ? 34.062 24.953 -16.562 1 16.16 32 THR B N 1
ATOM 3072 C CA . THR B 1 32 ? 33.562 25.734 -17.672 1 16.16 32 THR B CA 1
ATOM 3073 C C . THR B 1 32 ? 32.625 24.891 -18.547 1 16.16 32 THR B C 1
ATOM 3075 O O . THR B 1 32 ? 32.688 23.656 -18.516 1 16.16 32 THR B O 1
ATOM 3078 N N . SER B 1 33 ? 32.094 25.562 -19.719 1 15.65 33 SER B N 1
ATOM 3079 C CA . SER B 1 33 ? 30.875 25.922 -20.438 1 15.65 33 SER B CA 1
ATOM 3080 C C . SER B 1 33 ? 30.625 24.953 -21.594 1 15.65 33 SER B C 1
ATOM 3082 O O . SER B 1 33 ? 29.469 24.594 -21.875 1 15.65 33 SER B O 1
ATOM 3084 N N . GLU B 1 34 ? 31.562 24.281 -22.375 1 17.55 34 GLU B N 1
ATOM 3085 C CA . GLU B 1 34 ? 31.266 24.625 -23.766 1 17.55 34 GLU B CA 1
ATOM 3086 C C . GLU B 1 34 ? 30.141 23.766 -24.312 1 17.55 34 GLU B C 1
ATOM 3088 O O . GLU B 1 34 ? 29.922 22.641 -23.844 1 17.55 34 GLU B O 1
ATOM 3093 N N . THR B 1 35 ? 29.406 24.391 -25.359 1 16.97 35 THR B N 1
ATOM 3094 C CA . THR B 1 35 ? 28.078 24.531 -25.953 1 16.97 35 THR B CA 1
ATOM 3095 C C . THR B 1 35 ? 27.828 23.453 -27 1 16.97 35 THR B C 1
ATOM 3097 O O . THR B 1 35 ? 26.688 23.125 -27.312 1 16.97 35 THR B O 1
ATOM 3100 N N . THR B 1 36 ? 28.75 22.5 -27.453 1 18.25 36 THR B N 1
ATOM 3101 C CA . THR B 1 36 ? 28.516 22.422 -28.906 1 18.25 36 THR B CA 1
ATOM 3102 C C . THR B 1 36 ? 27.234 21.672 -29.203 1 18.25 36 THR B C 1
ATOM 3104 O O . THR B 1 36 ? 26.906 20.672 -28.547 1 18.25 36 THR B O 1
ATOM 3107 N N . ALA B 1 37 ? 26.422 22.281 -30.109 1 17.89 37 ALA B N 1
ATOM 3108 C CA . ALA B 1 37 ? 25.016 22.188 -30.516 1 17.89 37 ALA B CA 1
ATOM 3109 C C . ALA B 1 37 ? 24.797 21 -31.453 1 17.89 37 ALA B C 1
ATOM 3111 O O . ALA B 1 37 ? 23.672 20.656 -31.766 1 17.89 37 ALA B O 1
ATOM 3112 N N . PRO B 1 38 ? 25.375 19.75 -31.266 1 18.2 38 PRO B N 1
ATOM 3113 C CA . PRO B 1 38 ? 25.219 19.156 -32.594 1 18.2 38 PRO B CA 1
ATOM 3114 C C . PRO B 1 38 ? 23.766 18.891 -32.969 1 18.2 38 PRO B C 1
ATOM 3116 O O . PRO B 1 38 ? 22.922 18.766 -32.062 1 18.2 38 PRO B O 1
ATOM 3119 N N . THR B 1 39 ? 23.375 19.094 -34.25 1 18.2 39 THR B N 1
ATOM 3120 C CA . THR B 1 39 ? 22.219 19.234 -35.125 1 18.2 39 THR B CA 1
ATOM 3121 C C . THR B 1 39 ? 21.578 17.875 -35.406 1 18.2 39 THR B C 1
ATOM 3123 O O . THR B 1 39 ? 20.547 17.797 -36.062 1 18.2 39 THR B O 1
ATOM 3126 N N . SER B 1 40 ? 21.359 17.031 -34.375 1 16.92 40 SER B N 1
ATOM 3127 C CA . SER B 1 40 ? 20.984 15.727 -34.906 1 16.92 40 SER B CA 1
ATOM 3128 C C . SER B 1 40 ? 19.672 15.797 -35.688 1 16.92 40 SER B C 1
ATOM 3130 O O . SER B 1 40 ? 18.828 16.656 -35.406 1 16.92 40 SER B O 1
ATOM 3132 N N . THR B 1 41 ? 19.703 15.203 -36.875 1 19.14 41 THR B N 1
ATOM 3133 C CA . THR B 1 41 ? 18.891 14.945 -38.062 1 19.14 41 THR B CA 1
ATOM 3134 C C . THR B 1 41 ? 17.609 14.211 -37.688 1 19.14 41 THR B C 1
ATOM 3136 O O . THR B 1 41 ? 17.578 13.414 -36.781 1 19.14 41 THR B O 1
ATOM 3139 N N . SER B 1 42 ? 16.547 14.648 -38.375 1 17.53 42 SER B N 1
ATOM 3140 C CA . SER B 1 42 ? 15.094 14.555 -38.281 1 17.53 42 SER B CA 1
ATOM 3141 C C . SER B 1 42 ? 14.602 13.164 -38.656 1 17.53 42 SER B C 1
ATOM 3143 O O . SER B 1 42 ? 13.398 12.938 -38.781 1 17.53 42 SER B O 1
ATOM 3145 N N . ALA B 1 43 ? 15.195 11.992 -38.344 1 18.58 43 ALA B N 1
ATOM 3146 C CA . ALA B 1 43 ? 14.648 10.82 -39.031 1 18.58 43 ALA B CA 1
ATOM 3147 C C . ALA B 1 43 ? 13.18 10.609 -38.656 1 18.58 43 ALA B C 1
ATOM 3149 O O . ALA B 1 43 ? 12.82 10.648 -37.469 1 18.58 43 ALA B O 1
ATOM 3150 N N . ALA B 1 44 ? 12.305 10.773 -39.562 1 19.31 44 ALA B N 1
ATOM 3151 C CA . ALA B 1 44 ? 10.852 10.75 -39.656 1 19.31 44 ALA B CA 1
ATOM 3152 C C . ALA B 1 44 ? 10.297 9.367 -39.344 1 19.31 44 ALA B C 1
ATOM 3154 O O . ALA B 1 44 ? 9.086 9.148 -39.375 1 19.31 44 ALA B O 1
ATOM 3155 N N . GLY B 1 45 ? 11.078 8.445 -38.688 1 18.61 45 GLY B N 1
ATOM 3156 C CA . GLY B 1 45 ? 10.461 7.145 -38.875 1 18.61 45 GLY B CA 1
ATOM 3157 C C . GLY B 1 45 ? 9.078 7.043 -38.25 1 18.61 45 GLY B C 1
ATOM 3158 O O . GLY B 1 45 ? 8.766 7.746 -37.312 1 18.61 45 GLY B O 1
ATOM 3159 N N . THR B 1 46 ? 8.117 6.727 -39.031 1 20.06 46 THR B N 1
ATOM 3160 C CA . THR B 1 46 ? 6.691 6.504 -38.844 1 20.06 46 THR B CA 1
ATOM 3161 C C . THR B 1 46 ? 6.449 5.469 -37.75 1 20.06 46 THR B C 1
ATOM 3163 O O . THR B 1 46 ? 6.766 4.289 -37.938 1 20.06 46 THR B O 1
ATOM 3166 N N . GLN B 1 47 ? 6.871 5.668 -36.5 1 20.17 47 GLN B N 1
ATOM 3167 C CA . GLN B 1 47 ? 6.812 4.609 -35.5 1 20.17 47 GLN B CA 1
ATOM 3168 C C . GLN B 1 47 ? 5.371 4.266 -35.156 1 20.17 47 GLN B C 1
ATOM 3170 O O . GLN B 1 47 ? 4.559 5.156 -34.906 1 20.17 47 GLN B O 1
ATOM 3175 N N . HIS B 1 48 ? 4.812 3.211 -35.75 1 21 48 HIS B N 1
ATOM 3176 C CA . HIS B 1 48 ? 3.609 2.533 -35.281 1 21 48 HIS B CA 1
ATOM 3177 C C . HIS B 1 48 ? 3.621 2.387 -33.75 1 21 48 HIS B C 1
ATOM 3179 O O . HIS B 1 48 ? 4.59 1.882 -33.188 1 21 48 HIS B O 1
ATOM 3185 N N . SER B 1 49 ? 2.922 3.199 -33.094 1 23.31 49 SER B N 1
ATOM 3186 C CA . SER B 1 49 ? 2.959 3.422 -31.656 1 23.31 49 SER B CA 1
ATOM 3187 C C . SER B 1 49 ? 2.43 2.209 -30.906 1 23.31 49 SER B C 1
ATOM 3189 O O . SER B 1 49 ? 1.247 1.875 -31 1 23.31 49 SER B O 1
ATOM 3191 N N . SER B 1 50 ? 2.945 0.975 -31.047 1 27.89 50 SER B N 1
ATOM 3192 C CA . SER B 1 50 ? 2.719 0.045 -29.953 1 27.89 50 SER B CA 1
ATOM 3193 C C . SER B 1 50 ? 2.814 0.751 -28.594 1 27.89 50 SER B C 1
ATOM 3195 O O . SER B 1 50 ? 3.879 1.244 -28.219 1 27.89 50 SER B O 1
ATOM 3197 N N . THR B 1 51 ? 1.76 1.395 -28.281 1 29.92 51 THR B N 1
ATOM 3198 C CA . THR B 1 51 ? 1.766 2.229 -27.078 1 29.92 51 THR B CA 1
ATOM 3199 C C . THR B 1 51 ? 2.234 1.432 -25.875 1 29.92 51 THR B C 1
ATOM 3201 O O . THR B 1 51 ? 1.653 0.396 -25.531 1 29.92 51 THR B O 1
ATOM 3204 N N . THR B 1 52 ? 3.383 1.184 -25.672 1 35.03 52 THR B N 1
ATOM 3205 C CA . THR B 1 52 ? 3.988 0.893 -24.375 1 35.03 52 THR B CA 1
ATOM 3206 C C . THR B 1 52 ? 3.242 1.608 -23.25 1 35.03 52 THR B C 1
ATOM 3208 O O . THR B 1 52 ? 3.318 2.832 -23.125 1 35.03 52 THR B O 1
ATOM 3211 N N . GLY B 1 53 ? 1.82 1.451 -23.219 1 32.16 53 GLY B N 1
ATOM 3212 C CA . GLY B 1 53 ? 0.92 2.264 -22.406 1 32.16 53 GLY B CA 1
ATOM 3213 C C . GLY B 1 53 ? 1.104 2.059 -20.922 1 32.16 53 GLY B C 1
ATOM 3214 O O . GLY B 1 53 ? 1.333 0.937 -20.453 1 32.16 53 GLY B O 1
ATOM 3215 N N . THR B 1 54 ? 1.815 2.857 -20.281 1 37.72 54 THR B N 1
ATOM 3216 C CA . THR B 1 54 ? 1.64 3.002 -18.844 1 37.72 54 THR B CA 1
ATOM 3217 C C . THR B 1 54 ? 0.158 3.018 -18.469 1 37.72 54 THR B C 1
ATOM 3219 O O . THR B 1 54 ? -0.589 3.887 -18.922 1 37.72 54 THR B O 1
ATOM 3222 N N . MET B 1 55 ? -0.485 1.922 -18.359 1 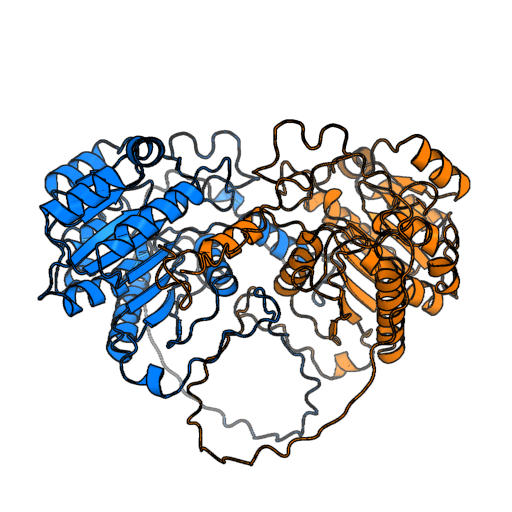36.06 55 MET B N 1
ATOM 3223 C CA . MET B 1 55 ? -1.873 1.906 -17.906 1 36.06 55 MET B CA 1
ATOM 3224 C C . MET B 1 55 ? -2.035 2.703 -16.609 1 36.06 55 MET B C 1
ATOM 3226 O O . MET B 1 55 ? -1.271 2.518 -15.664 1 36.06 55 MET B O 1
ATOM 3230 N N . SER B 1 56 ? -2.633 3.828 -16.734 1 42.31 56 SER B N 1
ATOM 3231 C CA . SER B 1 56 ? -3.102 4.598 -15.578 1 42.31 56 SER B CA 1
ATOM 3232 C C . SER B 1 56 ? -3.975 3.746 -14.664 1 42.31 56 SER B C 1
ATOM 3234 O O . SER B 1 56 ? -4.855 3.023 -15.133 1 42.31 56 SER B O 1
ATOM 3236 N N . TYR B 1 57 ? -3.361 3.225 -13.617 1 47.69 57 TYR B N 1
ATOM 3237 C CA . TYR B 1 57 ? -4.172 2.463 -12.672 1 47.69 57 TYR B CA 1
ATOM 3238 C C . TYR B 1 57 ? -4.992 3.389 -11.781 1 47.69 57 TYR B C 1
ATOM 3240 O O . TYR B 1 57 ? -4.574 4.516 -11.5 1 47.69 57 TYR B O 1
ATOM 3248 N N . ASN B 1 58 ? -6.328 3.074 -11.781 1 50.09 58 ASN B N 1
ATOM 3249 C CA . ASN B 1 58 ? -7.258 3.764 -10.891 1 50.09 58 ASN B CA 1
ATOM 3250 C C . ASN B 1 58 ? -7.527 2.959 -9.625 1 50.09 58 ASN B C 1
ATOM 3252 O O . ASN B 1 58 ? -8.078 1.86 -9.688 1 50.09 58 ASN B O 1
ATOM 3256 N N . LEU B 1 59 ? -6.855 3.396 -8.539 1 63.44 59 LEU B N 1
ATOM 3257 C CA . LEU B 1 59 ? -7.047 2.715 -7.262 1 63.44 59 LEU B CA 1
ATOM 3258 C C . LEU B 1 59 ? -8.406 3.053 -6.664 1 63.44 59 LEU B C 1
ATOM 3260 O O . LEU B 1 59 ? -8.711 2.654 -5.535 1 63.44 59 LEU B O 1
ATOM 3264 N N . HIS B 1 60 ? -9.297 3.883 -7.363 1 51.91 60 HIS B N 1
ATOM 3265 C CA . HIS B 1 60 ? -10.562 4.316 -6.785 1 51.91 60 HIS B CA 1
ATOM 3266 C C . HIS B 1 60 ? -11.742 3.631 -7.469 1 51.91 60 HIS B C 1
ATOM 3268 O O . HIS B 1 60 ? -12.898 3.984 -7.227 1 51.91 60 HIS B O 1
ATOM 3274 N N . GLY B 1 61 ? -11.625 2.541 -7.93 1 44.34 61 GLY B N 1
ATOM 3275 C CA . GLY B 1 61 ? -12.758 1.852 -8.523 1 44.34 61 GLY B CA 1
ATOM 3276 C C . GLY B 1 61 ? -13.43 2.646 -9.633 1 44.34 61 GLY B C 1
ATOM 3277 O O . GLY B 1 61 ? -12.969 3.734 -9.984 1 44.34 61 GLY B O 1
ATOM 3278 N N . PRO B 1 62 ? -14.359 2.15 -10.406 1 38.41 62 PRO B N 1
ATOM 3279 C CA . PRO B 1 62 ? -14.961 2.727 -11.609 1 38.41 62 PRO B CA 1
ATOM 3280 C C . PRO B 1 62 ? -15.828 3.947 -11.305 1 38.41 62 PRO B C 1
ATOM 3282 O O . PRO B 1 62 ? -16.281 4.625 -12.234 1 38.41 62 PRO B O 1
ATOM 3285 N N . ASN B 1 63 ? -16.172 4.262 -10.125 1 37.72 63 ASN B N 1
ATOM 3286 C CA . ASN B 1 63 ? -17.156 5.34 -10.016 1 37.72 63 ASN B CA 1
ATOM 3287 C C . ASN B 1 63 ? -16.516 6.703 -10.258 1 37.72 63 ASN B C 1
ATOM 3289 O O . ASN B 1 63 ? -15.586 7.09 -9.547 1 37.72 63 ASN B O 1
ATOM 3293 N N . PRO B 1 64 ? -16.75 7.168 -11.453 1 41.69 64 PRO B N 1
ATOM 3294 C CA . PRO B 1 64 ? -16.281 8.539 -11.664 1 41.69 64 PRO B CA 1
ATOM 3295 C C . PRO B 1 64 ? -16.828 9.516 -10.617 1 41.69 64 PRO B C 1
ATOM 3297 O O . PRO B 1 64 ? -17.875 9.266 -10.016 1 41.69 64 PRO B O 1
ATOM 3300 N N . PRO B 1 65 ? -15.953 10.352 -10.281 1 40.72 65 PRO B N 1
ATOM 3301 C CA . PRO B 1 65 ? -16.562 11.352 -9.398 1 40.72 65 PRO B CA 1
ATOM 3302 C C . PRO B 1 65 ? -17.844 11.953 -9.992 1 40.72 65 PRO B C 1
ATOM 3304 O O . PRO B 1 65 ? -17.969 12.047 -11.219 1 40.72 65 PRO B O 1
ATOM 3307 N N . PRO B 1 66 ? -18.828 12.102 -9.219 1 34.62 66 PRO B N 1
ATOM 3308 C CA . PRO B 1 66 ? -20.016 12.773 -9.742 1 34.62 66 PRO B CA 1
ATOM 3309 C C . PRO B 1 66 ? -19.703 14.141 -10.352 1 34.62 66 PRO B C 1
ATOM 3311 O O . PRO B 1 66 ? -18.844 14.859 -9.844 1 34.62 66 PRO B O 1
ATOM 3314 N N . MET B 1 67 ? -19.984 14.258 -11.672 1 36.22 67 MET B N 1
ATOM 3315 C CA . MET B 1 67 ? -19.875 15.562 -12.328 1 36.22 67 MET B CA 1
ATOM 3316 C C . MET B 1 67 ? -20.75 16.594 -11.625 1 36.22 67 MET B C 1
ATOM 3318 O O . MET B 1 67 ? -21.938 16.344 -11.391 1 36.22 67 MET B O 1
ATOM 3322 N N . LEU B 1 68 ? -20.109 17.594 -11.008 1 36.5 68 LEU B N 1
ATOM 3323 C CA . LEU B 1 68 ? -20.906 18.672 -10.445 1 36.5 68 LEU B CA 1
ATOM 3324 C C . LEU B 1 68 ? -21.719 19.375 -11.531 1 36.5 68 LEU B C 1
ATOM 3326 O O . LEU B 1 68 ? -21.266 19.484 -12.672 1 36.5 68 LEU B O 1
ATOM 3330 N N . SER B 1 69 ? -22.938 19.797 -11.266 1 31.3 69 SER B N 1
ATOM 3331 C CA . SER B 1 69 ? -23.797 20.609 -12.117 1 31.3 69 SER B CA 1
ATOM 3332 C C . SER B 1 69 ? -23.219 22 -12.312 1 31.3 69 SER B C 1
ATOM 3334 O O . SER B 1 69 ? -22.422 22.484 -11.492 1 31.3 69 SER B O 1
ATOM 3336 N N . ALA B 1 70 ? -23.391 22.844 -13.469 1 36.66 70 ALA B N 1
ATOM 3337 C CA . ALA B 1 70 ? -22.969 24.172 -13.898 1 36.66 70 ALA B CA 1
ATOM 3338 C C . ALA B 1 70 ? -23.266 25.219 -12.828 1 36.66 70 ALA B C 1
ATOM 3340 O O . ALA B 1 70 ? -22.453 26.109 -12.594 1 36.66 70 ALA B O 1
ATOM 3341 N N . ALA B 1 71 ? -24.406 25.375 -12.492 1 36.03 71 ALA B N 1
ATOM 3342 C CA . ALA B 1 71 ? -24.844 26.406 -11.547 1 36.03 71 ALA B CA 1
ATOM 3343 C C . ALA B 1 71 ? -24.047 26.328 -10.242 1 36.03 71 ALA B C 1
ATOM 3345 O O . ALA B 1 71 ? -23.812 27.344 -9.578 1 36.03 71 ALA B O 1
ATOM 3346 N N . ALA B 1 72 ? -23.734 25.188 -9.812 1 38.38 72 ALA B N 1
ATOM 3347 C CA . ALA B 1 72 ? -22.938 24.953 -8.609 1 38.38 72 ALA B CA 1
ATOM 3348 C C . ALA B 1 72 ? -21.484 25.359 -8.828 1 38.38 72 ALA B C 1
ATOM 3350 O O . ALA B 1 72 ? -20.656 25.266 -7.91 1 38.38 72 ALA B O 1
ATOM 3351 N N . LYS B 1 73 ? -21.172 25.719 -9.969 1 42.84 73 LYS B N 1
ATOM 3352 C CA . LYS B 1 73 ? -19.844 26.109 -10.422 1 42.84 73 LYS B CA 1
ATOM 3353 C C . LYS B 1 73 ? -19.469 27.5 -9.891 1 42.84 73 LYS B C 1
ATOM 3355 O O . LYS B 1 73 ? -18.281 27.844 -9.82 1 42.84 73 LYS B O 1
ATOM 3360 N N . THR B 1 74 ? -20.312 28.422 -9.914 1 37.38 74 THR B N 1
ATOM 3361 C CA . THR B 1 74 ? -19.906 29.812 -9.727 1 37.38 74 THR B CA 1
ATOM 3362 C C . THR B 1 74 ? -19.344 30.031 -8.328 1 37.38 74 THR B C 1
ATOM 3364 O O . THR B 1 74 ? -18.453 30.875 -8.141 1 37.38 74 THR B O 1
ATOM 3367 N N . LYS B 1 75 ? -20.094 29.828 -7.195 1 46.94 75 LYS B N 1
ATOM 3368 C CA . LYS B 1 75 ? -19.734 30.219 -5.836 1 46.94 75 LYS B CA 1
ATOM 3369 C C . LYS B 1 75 ? -18.844 29.188 -5.168 1 46.94 75 LYS B C 1
ATOM 3371 O O . LYS B 1 75 ? -18.672 29.203 -3.945 1 46.94 75 LYS B O 1
ATOM 3376 N N . GLU B 1 76 ? -18.328 28.234 -5.852 1 62.84 76 GLU B N 1
ATOM 3377 C CA . GLU B 1 76 ? -17.719 27.047 -5.246 1 62.84 76 GLU B CA 1
ATOM 3378 C C . GLU B 1 76 ? -16.25 27.281 -4.898 1 62.84 76 GLU B C 1
ATOM 3380 O O . GLU B 1 76 ? -15.5 27.828 -5.711 1 62.84 76 GLU B O 1
ATOM 3385 N N . LYS B 1 77 ? -15.875 27.375 -3.582 1 81.06 77 LYS B N 1
ATOM 3386 C CA . LYS B 1 77 ? -14.516 27.531 -3.062 1 81.06 77 LYS B CA 1
ATOM 3387 C C . LYS B 1 77 ? -13.539 26.625 -3.805 1 81.06 77 LYS B C 1
ATOM 3389 O O . LYS B 1 77 ? -13.836 25.453 -4.047 1 81.06 77 LYS B O 1
ATOM 3394 N N . LYS B 1 78 ? -12.555 27.375 -4.371 1 91.62 78 LYS B N 1
ATOM 3395 C CA . LYS B 1 78 ? -11.492 26.703 -5.117 1 91.62 78 LYS B CA 1
ATOM 3396 C C . LYS B 1 78 ? -10.531 25.984 -4.18 1 91.62 78 LYS B C 1
ATOM 3398 O O . LYS B 1 78 ? -9.891 26.609 -3.336 1 91.62 78 LYS B O 1
ATOM 3403 N N . THR B 1 79 ? -10.508 24.641 -4.293 1 96.38 79 THR B N 1
ATOM 3404 C CA . THR B 1 79 ? -9.602 23.828 -3.477 1 96.38 79 THR B CA 1
ATOM 3405 C C . THR B 1 79 ? -8.43 23.328 -4.305 1 96.38 79 THR B C 1
ATOM 3407 O O . THR B 1 79 ? -8.609 22.562 -5.258 1 96.38 79 THR B O 1
ATOM 3410 N N . LEU B 1 80 ? -7.199 23.812 -3.979 1 97.94 80 LEU B N 1
ATOM 3411 C CA . LEU B 1 80 ? -5.98 23.328 -4.613 1 97.94 80 LEU B CA 1
ATOM 3412 C C . LEU B 1 80 ? -5.496 22.047 -3.953 1 97.94 80 LEU B C 1
ATOM 3414 O O . LEU B 1 80 ? -5.359 21.984 -2.73 1 97.94 80 LEU B O 1
ATOM 3418 N N . ARG B 1 81 ? -5.367 21 -4.715 1 97.81 81 ARG B N 1
ATOM 3419 C CA . ARG B 1 81 ? -4.672 19.812 -4.254 1 97.81 81 ARG B CA 1
ATOM 3420 C C . ARG B 1 81 ? -3.189 19.859 -4.613 1 97.81 81 ARG B C 1
ATOM 3422 O O . ARG B 1 81 ? -2.834 19.859 -5.793 1 97.81 81 ARG B O 1
ATOM 3429 N N . LEU B 1 82 ? -2.361 19.906 -3.643 1 98.44 82 LEU B N 1
ATOM 3430 C CA . LEU B 1 82 ? -0.922 20.062 -3.828 1 98.44 82 LEU B CA 1
ATOM 3431 C C . LEU B 1 82 ? -0.174 18.828 -3.355 1 98.44 82 LEU B C 1
ATOM 3433 O O . LEU B 1 82 ? -0.147 18.531 -2.158 1 98.44 82 LEU B O 1
ATOM 3437 N N . THR B 1 83 ? 0.315 18.031 -4.316 1 98.12 83 THR B N 1
ATOM 3438 C CA . THR B 1 83 ? 1.245 16.969 -3.957 1 98.12 83 THR B CA 1
ATOM 3439 C C . THR B 1 83 ? 2.631 17.531 -3.662 1 98.12 83 THR B C 1
ATOM 3441 O O . THR B 1 83 ? 3.193 18.266 -4.477 1 98.12 83 THR B O 1
ATOM 3444 N N . TYR B 1 84 ? 3.135 17.281 -2.488 1 98.56 84 TYR B N 1
ATOM 3445 C CA . TYR B 1 84 ? 4.434 17.781 -2.045 1 98.56 84 TYR B CA 1
ATOM 3446 C C . TYR B 1 84 ? 5.285 16.656 -1.481 1 98.56 84 TYR B C 1
ATOM 3448 O O . TYR B 1 84 ? 5.379 16.484 -0.264 1 98.56 84 TYR B O 1
ATOM 3456 N N . PRO B 1 85 ? 6.016 15.883 -2.41 1 98 85 PRO B N 1
ATOM 3457 C CA . PRO B 1 85 ? 6.754 14.703 -1.959 1 98 85 PRO B CA 1
ATOM 3458 C C . PRO B 1 85 ? 8.055 15.062 -1.247 1 98 85 PRO B C 1
ATOM 3460 O O . PRO B 1 85 ? 9.125 14.547 -1.602 1 98 85 PRO B O 1
ATOM 3463 N N . SER B 1 86 ? 7.922 15.875 -0.214 1 98.12 86 SER B N 1
ATOM 3464 C CA . SER B 1 86 ? 9.055 16.297 0.604 1 98.12 86 SER B CA 1
ATOM 3465 C C . SER B 1 86 ? 9.648 15.117 1.37 1 98.12 86 SER B C 1
ATOM 3467 O O . SER B 1 86 ? 8.914 14.25 1.848 1 98.12 86 SER B O 1
ATOM 3469 N N . TRP B 1 87 ? 10.961 15 1.364 1 98 87 TRP B N 1
ATOM 3470 C CA . TRP B 1 87 ? 11.609 13.938 2.133 1 98 87 TRP B CA 1
ATOM 3471 C C . TRP B 1 87 ? 12.891 14.453 2.779 1 98 87 TRP B C 1
ATOM 3473 O O . TRP B 1 87 ? 13.359 13.883 3.771 1 98 87 TRP B O 1
ATOM 3483 N N . GLN B 1 88 ? 13.398 15.555 2.342 1 97.5 88 GLN B N 1
ATOM 3484 C CA . GLN B 1 88 ? 14.703 16.047 2.771 1 97.5 88 GLN B CA 1
ATOM 3485 C C . GLN B 1 88 ? 14.625 16.656 4.168 1 97.5 88 GLN B C 1
ATOM 3487 O O . GLN B 1 88 ? 15.609 16.641 4.914 1 97.5 88 GLN B O 1
ATOM 3492 N N . GLY B 1 89 ? 13.461 17.203 4.504 1 97.62 89 GLY B N 1
ATOM 3493 C CA . GLY B 1 89 ? 13.273 17.688 5.855 1 97.62 89 GLY B CA 1
ATOM 3494 C C . GLY B 1 89 ? 13.383 16.609 6.91 1 97.62 89 GLY B C 1
ATOM 3495 O O . GLY B 1 89 ? 13.82 16.875 8.031 1 97.62 89 GLY B O 1
ATOM 3496 N N . GLY B 1 90 ? 12.93 15.391 6.574 1 96.94 90 GLY B N 1
ATOM 3497 C CA . GLY B 1 90 ? 12.977 14.258 7.48 1 96.94 90 GLY B CA 1
ATOM 3498 C C . GLY B 1 90 ? 14.133 13.312 7.203 1 96.94 90 GLY B C 1
ATOM 3499 O O . GLY B 1 90 ? 14.398 12.398 7.984 1 96.94 90 GLY B O 1
ATOM 3500 N N . THR B 1 91 ? 14.812 13.469 6.094 1 95.81 91 THR B N 1
ATOM 3501 C CA . THR B 1 91 ? 16.047 12.805 5.676 1 95.81 91 THR B CA 1
ATOM 3502 C C . THR B 1 91 ? 15.805 11.312 5.461 1 95.81 91 THR B C 1
ATOM 3504 O O . THR B 1 91 ? 16.75 10.516 5.5 1 95.81 91 THR B O 1
ATOM 3507 N N . LEU B 1 92 ? 14.617 10.844 5.434 1 95.25 92 LEU B N 1
ATOM 3508 C CA . LEU B 1 92 ? 14.266 9.469 5.102 1 95.25 92 LEU B CA 1
ATOM 3509 C C . LEU B 1 92 ? 13.656 9.391 3.703 1 95.25 92 LEU B C 1
ATOM 3511 O O . LEU B 1 92 ? 12.594 9.961 3.449 1 95.25 92 LEU B O 1
ATOM 3515 N N . PRO B 1 93 ? 14.289 8.719 2.807 1 93.94 93 PRO B N 1
ATOM 3516 C CA . PRO B 1 93 ? 13.836 8.648 1.415 1 93.94 93 PRO B CA 1
ATOM 3517 C C . PRO B 1 93 ? 12.406 8.141 1.281 1 93.94 93 PRO B C 1
ATOM 3519 O O . PRO B 1 93 ? 11.68 8.547 0.372 1 93.94 93 PRO B O 1
ATOM 3522 N N . LEU B 1 94 ? 11.961 7.32 2.209 1 96.88 94 LEU B N 1
ATOM 3523 C CA . LEU B 1 94 ? 10.656 6.68 2.115 1 96.88 94 LEU B CA 1
ATOM 3524 C C . LEU B 1 94 ? 9.539 7.715 2.172 1 96.88 94 LEU B C 1
ATOM 3526 O O . LEU B 1 94 ? 8.43 7.465 1.689 1 96.88 94 LEU B O 1
ATOM 3530 N N . TYR B 1 95 ? 9.805 8.914 2.678 1 98.12 95 TYR B N 1
ATOM 3531 C CA . TYR B 1 95 ? 8.812 9.984 2.701 1 98.12 95 TYR B CA 1
ATOM 3532 C C . TYR B 1 95 ? 8.352 10.32 1.291 1 98.12 95 TYR B C 1
ATOM 3534 O O . TYR B 1 95 ? 7.172 10.609 1.072 1 98.12 95 TYR B O 1
ATOM 3542 N N . HIS B 1 96 ? 9.328 10.305 0.382 1 97.06 96 HIS B N 1
ATOM 3543 C CA . HIS B 1 96 ? 9.023 10.648 -1.003 1 97.06 96 HIS B CA 1
ATOM 3544 C C . HIS B 1 96 ? 8.023 9.672 -1.609 1 97.06 96 HIS B C 1
ATOM 3546 O O . HIS B 1 96 ? 7 10.086 -2.154 1 97.06 96 HIS B O 1
ATOM 3552 N N . PHE B 1 97 ? 8.281 8.398 -1.442 1 96.06 97 PHE B N 1
ATOM 3553 C CA . PHE B 1 97 ? 7.387 7.363 -1.934 1 96.06 97 PHE B CA 1
ATOM 3554 C C . PHE B 1 97 ? 6.047 7.418 -1.211 1 96.06 97 PHE B C 1
ATOM 3556 O O . PHE B 1 97 ? 4.996 7.195 -1.818 1 96.06 97 PHE B O 1
ATOM 3563 N N . GLY B 1 98 ? 6.086 7.699 0.07 1 98 98 GLY B N 1
ATOM 3564 C CA . GLY B 1 98 ? 4.867 7.828 0.849 1 98 98 GLY B CA 1
ATOM 3565 C C . GLY B 1 98 ? 3.916 8.875 0.302 1 98 98 GLY B C 1
ATOM 3566 O O . GLY B 1 98 ? 2.707 8.648 0.223 1 98 98 GLY B O 1
ATOM 3567 N N . SER B 1 99 ? 4.445 10 -0.048 1 97.88 99 SER B N 1
ATOM 3568 C CA . SER B 1 99 ? 3.631 11.062 -0.624 1 97.88 99 SER B CA 1
ATOM 3569 C C . SER B 1 99 ? 3.041 10.641 -1.966 1 97.88 99 SER B C 1
ATOM 3571 O O . SER B 1 99 ? 1.891 10.961 -2.273 1 97.88 99 SER B O 1
ATOM 3573 N N . GLN B 1 100 ? 3.809 9.922 -2.744 1 95 100 GLN B N 1
ATOM 3574 C CA . GLN B 1 100 ? 3.316 9.43 -4.031 1 95 100 GLN B CA 1
ATOM 3575 C C . GLN B 1 100 ? 2.166 8.445 -3.84 1 95 100 GLN B C 1
ATOM 3577 O O . GLN B 1 100 ? 1.152 8.531 -4.539 1 95 100 GLN B O 1
ATOM 3582 N N . LEU B 1 101 ? 2.371 7.547 -2.91 1 96.75 101 LEU B N 1
ATOM 3583 C CA . LEU B 1 101 ? 1.307 6.59 -2.621 1 96.75 101 LEU B CA 1
ATOM 3584 C C . LEU B 1 101 ? 0.071 7.301 -2.08 1 96.75 101 LEU B C 1
ATOM 3586 O O . LEU B 1 101 ? -1.056 6.965 -2.451 1 96.75 101 LEU B O 1
ATOM 3590 N N . LEU B 1 102 ? 0.322 8.258 -1.207 1 97.75 102 LEU B N 1
ATOM 3591 C CA . LEU B 1 102 ? -0.764 9.062 -0.663 1 97.75 102 LEU B CA 1
ATOM 3592 C C . LEU B 1 102 ? -1.56 9.727 -1.78 1 97.75 102 LEU B C 1
ATOM 3594 O O . LEU B 1 102 ? -2.793 9.703 -1.77 1 97.75 102 LEU B O 1
ATOM 3598 N N . THR B 1 103 ? -0.913 10.289 -2.738 1 96.12 103 THR B N 1
ATOM 3599 C CA . THR B 1 103 ? -1.548 10.953 -3.873 1 96.12 103 THR B CA 1
ATOM 3600 C C . THR B 1 103 ? -2.354 9.961 -4.703 1 96.12 103 THR B C 1
ATOM 3602 O O . THR B 1 103 ? -3.471 10.258 -5.129 1 96.12 103 THR B O 1
ATOM 3605 N N . ALA B 1 104 ? -1.81 8.773 -4.863 1 93.19 104 ALA B N 1
ATOM 3606 C CA . ALA B 1 104 ? -2.484 7.738 -5.645 1 93.19 104 ALA B CA 1
ATOM 3607 C C . ALA B 1 104 ? -3.756 7.266 -4.945 1 93.19 104 ALA B C 1
ATOM 3609 O O . ALA B 1 104 ? -4.738 6.91 -5.605 1 93.19 104 ALA B O 1
ATOM 3610 N N . LEU B 1 105 ? -3.734 7.297 -3.635 1 95.81 105 LEU B N 1
ATOM 3611 C CA . LEU B 1 105 ? -4.832 6.742 -2.852 1 95.81 105 LEU B CA 1
ATOM 3612 C C . LEU B 1 105 ? -5.902 7.797 -2.592 1 95.81 105 LEU B C 1
ATOM 3614 O O . LEU B 1 105 ? -7.035 7.461 -2.23 1 95.81 105 LEU B O 1
ATOM 3618 N N . ALA B 1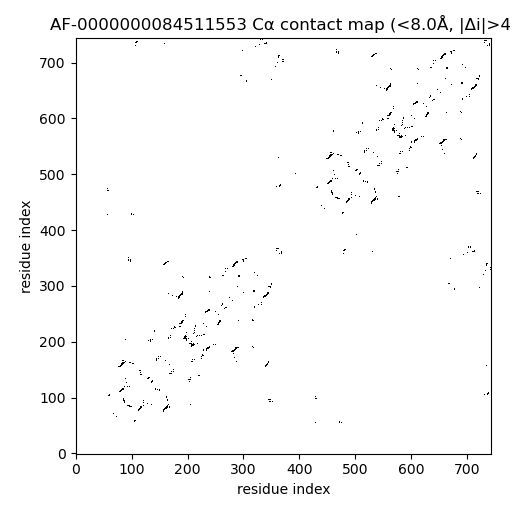 106 ? -5.527 9.062 -2.678 1 94.56 106 ALA B N 1
ATOM 3619 C CA . ALA B 1 106 ? -6.477 10.141 -2.389 1 94.56 106 ALA B CA 1
ATOM 3620 C C . ALA B 1 106 ? -7.648 10.109 -3.365 1 94.56 106 ALA B C 1
ATOM 3622 O O . ALA B 1 106 ? -7.465 9.859 -4.559 1 94.56 106 ALA B O 1
ATOM 3623 N N . PRO B 1 107 ? -8.898 10.367 -2.852 1 91.75 107 PRO B N 1
ATOM 3624 C CA . PRO B 1 107 ? -10.039 10.43 -3.773 1 91.75 107 PRO B CA 1
ATOM 3625 C C . PRO B 1 107 ? -9.883 11.531 -4.82 1 91.75 107 PRO B C 1
ATOM 3627 O O . PRO B 1 107 ? -9.148 12.5 -4.602 1 91.75 107 PRO B O 1
ATOM 3630 N N . PRO B 1 108 ? -10.531 11.359 -5.945 1 87 108 PRO B N 1
ATOM 3631 C CA . PRO B 1 108 ? -10.461 12.398 -6.973 1 87 108 PRO B CA 1
ATOM 3632 C C . PRO B 1 108 ? -10.938 13.758 -6.473 1 87 108 PRO B C 1
ATOM 3634 O O . PRO B 1 108 ? -11.781 13.828 -5.574 1 87 108 PRO B O 1
ATOM 3637 N N . THR B 1 109 ? -10.305 14.781 -7.027 1 88.25 109 THR B N 1
ATOM 3638 C CA . THR B 1 109 ? -10.68 16.141 -6.656 1 88.25 109 THR B CA 1
ATOM 3639 C C . THR B 1 109 ? -11.32 16.859 -7.836 1 88.25 109 THR B C 1
ATOM 3641 O O . THR B 1 109 ? -11.188 16.438 -8.984 1 88.25 109 THR B O 1
ATOM 3644 N N . ASN B 1 110 ? -12.109 17.906 -7.539 1 84.62 110 ASN B N 1
ATOM 3645 C CA . ASN B 1 110 ? -12.734 18.719 -8.57 1 84.62 110 ASN B CA 1
ATOM 3646 C C . ASN B 1 110 ? -11.992 20.047 -8.758 1 84.62 110 ASN B C 1
ATOM 3648 O O . ASN B 1 110 ? -12.336 20.828 -9.641 1 84.62 110 ASN B O 1
ATOM 3652 N N . GLY B 1 111 ? -10.977 20.312 -7.973 1 90.75 111 GLY B N 1
ATOM 3653 C CA . GLY B 1 111 ? -10.18 21.531 -8.062 1 90.75 111 GLY B CA 1
ATOM 3654 C C . GLY B 1 111 ? -8.867 21.328 -8.789 1 90.75 111 GLY B C 1
ATOM 3655 O O . GLY B 1 111 ? -8.594 20.25 -9.312 1 90.75 111 GLY B O 1
ATOM 3656 N N . PRO B 1 112 ? -8.148 22.438 -8.914 1 94.75 112 PRO B N 1
ATOM 3657 C CA . PRO B 1 112 ? -6.84 22.312 -9.562 1 94.75 112 PRO B CA 1
ATOM 3658 C C . PRO B 1 112 ? -5.883 21.406 -8.789 1 94.75 112 PRO B C 1
ATOM 3660 O O . PRO B 1 112 ? -5.992 21.281 -7.562 1 94.75 112 PRO B O 1
ATOM 3663 N N . VAL B 1 113 ? -5.023 20.781 -9.555 1 95.75 113 VAL B N 1
ATOM 3664 C CA . VAL B 1 113 ? -3.982 19.938 -8.984 1 95.75 113 VAL B CA 1
ATOM 3665 C C . VAL B 1 113 ? -2.607 20.484 -9.359 1 95.75 113 VAL B C 1
ATOM 3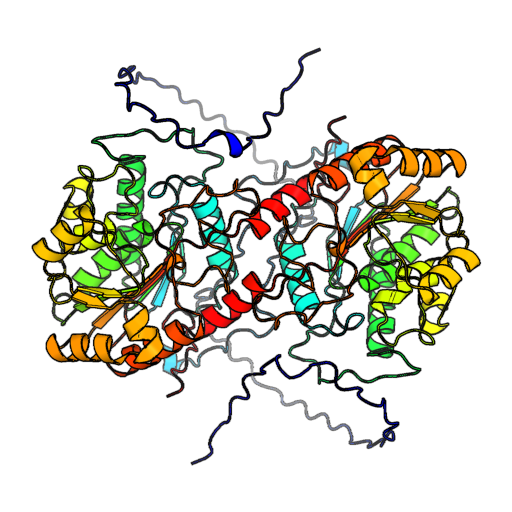667 O O . VAL B 1 113 ? -2.422 21 -10.461 1 95.75 113 VAL B O 1
ATOM 3670 N N . ALA B 1 114 ? -1.689 20.453 -8.414 1 97.19 114 ALA B N 1
ATOM 3671 C CA . ALA B 1 114 ? -0.305 20.859 -8.656 1 97.19 114 ALA B CA 1
ATOM 3672 C C . ALA B 1 114 ? 0.661 19.984 -7.852 1 97.19 114 ALA B C 1
ATOM 3674 O O . ALA B 1 114 ? 0.248 19.266 -6.938 1 97.19 114 ALA B O 1
ATOM 3675 N N . GLN B 1 115 ? 1.882 19.969 -8.242 1 96.5 115 GLN B N 1
ATOM 3676 C CA . GLN B 1 115 ? 2.936 19.25 -7.535 1 96.5 115 GLN B CA 1
ATOM 3677 C C . GLN B 1 115 ? 4.164 20.141 -7.336 1 96.5 115 GLN B C 1
ATOM 3679 O O . GLN B 1 115 ? 4.574 20.859 -8.25 1 96.5 115 GLN B O 1
ATOM 3684 N N . VAL B 1 116 ? 4.598 20.172 -6.117 1 98 116 VAL B N 1
ATOM 3685 C CA . VAL B 1 116 ? 5.895 20.797 -5.863 1 98 116 VAL B CA 1
ATOM 3686 C C . VAL B 1 116 ? 7.012 19.859 -6.328 1 98 116 VAL B C 1
ATOM 3688 O O . VAL B 1 116 ? 7.051 18.688 -5.945 1 98 116 VAL B O 1
ATOM 3691 N N . THR B 1 117 ? 7.898 20.375 -7.148 1 95.19 117 THR B N 1
ATOM 3692 C CA . THR B 1 117 ? 9.008 19.547 -7.637 1 95.19 117 THR B CA 1
ATOM 3693 C C . THR B 1 117 ? 10.047 19.359 -6.543 1 95.19 117 THR B C 1
ATOM 3695 O O . THR B 1 117 ? 10.617 20.328 -6.039 1 95.19 117 THR B O 1
ATOM 3698 N N . VAL B 1 118 ? 10.227 18.188 -6.16 1 96.44 118 VAL B N 1
ATOM 3699 C CA . VAL B 1 118 ? 11.258 17.781 -5.203 1 96.44 118 VAL B CA 1
ATOM 3700 C C . VAL B 1 118 ? 12.188 16.766 -5.848 1 96.44 118 VAL B C 1
ATOM 3702 O O . VAL B 1 118 ? 11.727 15.789 -6.457 1 96.44 118 VAL B O 1
ATOM 3705 N N . THR B 1 119 ? 13.539 17 -5.762 1 94.25 119 THR B N 1
ATOM 3706 C CA . THR B 1 119 ? 14.469 16 -6.277 1 94.25 119 THR B CA 1
ATOM 3707 C C . THR B 1 119 ? 14.273 14.656 -5.582 1 94.25 119 THR B C 1
ATOM 3709 O O . THR B 1 119 ? 14.336 14.57 -4.352 1 94.25 119 THR B O 1
ATOM 3712 N N . PRO B 1 120 ? 13.938 13.617 -6.387 1 93.31 120 PRO B N 1
ATOM 3713 C CA . PRO B 1 120 ? 13.727 12.312 -5.758 1 93.31 120 PRO B CA 1
ATOM 3714 C C . PRO B 1 120 ? 14.977 11.781 -5.059 1 93.31 120 PRO B C 1
ATOM 3716 O O . PRO B 1 120 ? 16.094 12.172 -5.41 1 93.31 120 PRO B O 1
ATOM 3719 N N . PRO B 1 121 ? 14.773 10.953 -4.055 1 93.69 121 PRO B N 1
ATOM 3720 C CA . PRO B 1 121 ? 15.922 10.414 -3.322 1 93.69 121 PRO B CA 1
ATOM 3721 C C . PRO B 1 121 ? 16.906 9.688 -4.23 1 93.69 121 PRO B C 1
ATOM 3723 O O . PRO B 1 121 ? 18.125 9.758 -4.008 1 93.69 121 PRO B O 1
ATOM 3726 N N . GLU B 1 122 ? 16.438 8.992 -5.266 1 87.25 122 GLU B N 1
ATOM 3727 C CA . GLU B 1 122 ? 17.281 8.195 -6.152 1 87.25 122 GLU B CA 1
ATOM 3728 C C . GLU B 1 122 ? 18.266 9.078 -6.91 1 87.25 122 GLU B C 1
ATOM 3730 O O . GLU B 1 122 ? 19.312 8.609 -7.363 1 87.25 122 GLU B O 1
ATOM 3735 N N . LEU B 1 123 ? 17.953 10.32 -7.02 1 90.94 123 LEU B N 1
ATOM 3736 C CA . LEU B 1 123 ? 18.781 11.25 -7.773 1 90.94 123 LEU B CA 1
ATOM 3737 C C . LEU B 1 123 ? 19.516 12.203 -6.836 1 90.94 123 LEU B C 1
ATOM 3739 O O . LEU B 1 123 ? 20.078 13.203 -7.281 1 90.94 123 LEU B O 1
ATOM 3743 N N . THR B 1 124 ? 19.422 11.945 -5.57 1 90.81 124 THR B N 1
ATOM 3744 C CA . THR B 1 124 ? 20.031 12.82 -4.574 1 90.81 124 THR B CA 1
ATOM 3745 C C . THR B 1 124 ? 21.25 12.156 -3.941 1 90.81 124 THR B C 1
ATOM 3747 O O . THR B 1 124 ? 21.141 11.062 -3.381 1 90.81 124 THR B O 1
ATOM 3750 N N . PRO B 1 125 ? 22.375 12.773 -4.094 1 86.25 125 PRO B N 1
ATOM 3751 C CA . PRO B 1 125 ? 23.531 12.242 -3.371 1 86.25 125 PRO B CA 1
ATOM 3752 C C . PRO B 1 125 ? 23.328 12.219 -1.857 1 86.25 125 PRO B C 1
ATOM 3754 O O . PRO B 1 125 ? 22.828 13.188 -1.287 1 86.25 125 PRO B O 1
ATOM 3757 N N . LEU B 1 126 ? 23.672 11.102 -1.252 1 87.25 126 LEU B N 1
ATOM 3758 C CA . LEU B 1 126 ? 23.578 10.945 0.196 1 87.25 126 LEU B CA 1
ATOM 3759 C C . LEU B 1 126 ? 24.953 10.844 0.826 1 87.25 126 LEU B C 1
ATOM 3761 O O . LEU B 1 126 ? 25.891 10.344 0.198 1 87.25 126 LEU B O 1
ATOM 3765 N N . PRO B 1 127 ? 25.219 11.273 2.096 1 90.44 127 PRO B N 1
ATOM 3766 C CA . PRO B 1 127 ? 24.203 11.898 2.947 1 90.44 127 PRO B CA 1
ATOM 3767 C C . PRO B 1 127 ? 23.891 13.336 2.537 1 90.44 127 PRO B C 1
ATOM 3769 O O . PRO B 1 127 ? 24.688 13.961 1.82 1 90.44 127 PRO B O 1
ATOM 3772 N N . LEU B 1 128 ? 22.766 13.875 2.947 1 94.56 128 LEU B N 1
ATOM 3773 C CA . LEU B 1 128 ? 22.375 15.25 2.67 1 94.56 128 LEU B CA 1
ATOM 3774 C C . LEU B 1 128 ? 23.344 16.234 3.312 1 94.56 128 LEU B C 1
ATOM 3776 O O . LEU B 1 128 ? 23.797 16.016 4.434 1 94.56 128 LEU B O 1
ATOM 3780 N N . LYS B 1 129 ? 23.594 17.297 2.605 1 95.19 129 LYS B N 1
ATOM 3781 C CA . LYS B 1 129 ? 24.516 18.312 3.109 1 95.19 129 LYS B CA 1
ATOM 3782 C C . LYS B 1 129 ? 23.859 19.172 4.188 1 95.19 129 LYS B C 1
ATOM 3784 O O . LYS B 1 129 ? 22.719 19.609 4.023 1 95.19 129 LYS B O 1
ATOM 3789 N N . LYS B 1 130 ? 24.594 19.328 5.27 1 96.88 130 LYS B N 1
ATOM 3790 C CA . LYS B 1 130 ? 24.125 20.188 6.359 1 96.88 130 LYS B CA 1
ATOM 3791 C C . LYS B 1 130 ? 24.641 21.625 6.195 1 96.88 130 LYS B C 1
ATOM 3793 O O . LYS B 1 130 ? 25.844 21.828 5.992 1 96.88 130 LYS B O 1
ATOM 3798 N N . THR B 1 131 ? 23.734 22.594 6.156 1 97.81 131 THR B N 1
ATOM 3799 C CA . THR B 1 131 ? 24.047 24.016 6.09 1 97.81 131 THR B CA 1
ATOM 3800 C C . THR B 1 131 ? 23.375 24.781 7.223 1 97.81 131 THR B C 1
ATOM 3802 O O . THR B 1 131 ? 22.156 24.688 7.398 1 97.81 131 THR B O 1
ATOM 3805 N N . LYS B 1 132 ? 24.125 25.562 8.031 1 97.62 132 LYS B N 1
ATOM 3806 C CA . LYS B 1 132 ? 23.625 26.328 9.164 1 97.62 132 LYS B CA 1
ATOM 3807 C C . LYS B 1 132 ? 22.875 25.438 10.141 1 97.62 132 LYS B C 1
ATOM 3809 O O . LYS B 1 132 ? 21.797 25.812 10.617 1 97.62 132 LYS B O 1
ATOM 3814 N N . GLY B 1 133 ? 23.375 24.25 10.258 1 97.75 133 GLY B N 1
ATOM 3815 C CA . GLY B 1 133 ? 22.828 23.328 11.242 1 97.75 133 GLY B CA 1
ATOM 3816 C C . GLY B 1 133 ? 21.609 22.578 10.75 1 97.75 133 GLY B C 1
ATOM 3817 O O . GLY B 1 133 ? 21 21.812 11.5 1 97.75 133 GLY B O 1
ATOM 3818 N N . ILE B 1 134 ? 21.266 22.719 9.484 1 98.62 134 ILE B N 1
ATOM 3819 C CA . ILE B 1 134 ? 20.047 22.125 8.953 1 98.62 134 ILE B CA 1
ATOM 3820 C C . ILE B 1 134 ? 20.375 21.203 7.777 1 98.62 134 ILE B C 1
ATOM 3822 O O . ILE B 1 134 ? 21.062 21.625 6.836 1 98.62 134 ILE B O 1
ATOM 3826 N N . ASN B 1 135 ? 19.953 19.906 7.871 1 98.31 135 ASN B N 1
ATOM 3827 C CA . ASN B 1 135 ? 20.094 19.016 6.73 1 98.31 135 ASN B CA 1
ATOM 3828 C C . ASN B 1 135 ? 19.312 19.516 5.523 1 98.31 135 ASN B C 1
ATOM 3830 O O . ASN B 1 135 ? 18.109 19.812 5.633 1 98.31 135 ASN B O 1
ATOM 3834 N N . ALA B 1 136 ? 19.984 19.719 4.309 1 98.25 136 ALA B N 1
ATOM 3835 C CA . ALA B 1 136 ? 19.375 20.078 3.035 1 98.25 136 ALA B CA 1
ATOM 3836 C C . ALA B 1 136 ? 18.672 21.438 3.131 1 98.25 136 ALA B C 1
ATOM 3838 O O . ALA B 1 136 ? 17.547 21.594 2.631 1 98.25 136 ALA B O 1
ATOM 3839 N N . LEU B 1 137 ? 19.266 22.406 3.85 1 98.44 137 LEU B N 1
ATOM 3840 C CA . LEU B 1 137 ? 18.656 23.719 4.039 1 98.44 137 LEU B CA 1
ATOM 3841 C C . LEU B 1 137 ? 18.312 24.359 2.695 1 98.44 137 LEU B C 1
ATOM 3843 O O . LEU B 1 137 ? 17.172 24.766 2.473 1 98.44 137 LEU B O 1
ATOM 3847 N N . PRO B 1 138 ? 19.234 24.406 1.701 1 97.88 138 PRO B N 1
ATOM 3848 C CA . PRO B 1 138 ? 18.875 25.062 0.441 1 97.88 138 PRO B CA 1
ATOM 3849 C C . PRO B 1 138 ? 17.703 24.391 -0.271 1 97.88 138 PRO B C 1
ATOM 3851 O O . PRO B 1 138 ? 16.844 25.062 -0.835 1 97.88 138 PRO B O 1
ATOM 3854 N N . GLU B 1 139 ? 17.703 23.016 -0.288 1 97.81 139 GLU B N 1
ATOM 3855 C CA . GLU B 1 139 ? 16.625 22.266 -0.929 1 97.81 139 GLU B CA 1
ATOM 3856 C C . GLU B 1 139 ? 15.281 22.531 -0.245 1 97.81 139 GLU B C 1
ATOM 3858 O O . GLU B 1 139 ? 14.266 22.719 -0.914 1 97.81 139 GLU B O 1
ATOM 3863 N N . ASN B 1 140 ? 15.289 22.562 1.104 1 98.5 140 ASN B N 1
ATOM 3864 C CA . ASN B 1 140 ? 14.062 22.828 1.86 1 98.5 140 ASN B CA 1
ATOM 3865 C C . ASN B 1 140 ? 13.539 24.234 1.617 1 98.5 140 ASN B C 1
ATOM 3867 O O . ASN B 1 140 ? 12.336 24.422 1.426 1 98.5 140 ASN B O 1
ATOM 3871 N N . VAL B 1 141 ? 14.43 25.234 1.596 1 98.69 141 VAL B N 1
ATOM 3872 C CA . VAL B 1 141 ? 14.031 26.609 1.345 1 98.69 141 VAL B CA 1
ATOM 3873 C C . VAL B 1 141 ? 13.453 26.734 -0.063 1 98.69 141 VAL B C 1
ATOM 3875 O O . VAL B 1 141 ? 12.383 27.328 -0.254 1 98.69 141 VAL B O 1
ATOM 3878 N N . ALA B 1 142 ? 14.125 26.141 -1.015 1 98.38 142 ALA B N 1
ATOM 3879 C CA . ALA B 1 142 ? 13.703 26.219 -2.41 1 98.38 142 ALA B CA 1
ATOM 3880 C C . ALA B 1 142 ? 12.32 25.609 -2.604 1 98.38 142 ALA B C 1
ATOM 3882 O O . ALA B 1 142 ? 11.477 26.156 -3.318 1 98.38 142 ALA B O 1
ATOM 3883 N N . THR B 1 143 ? 12.086 24.469 -2.008 1 98.31 143 THR B N 1
ATOM 3884 C CA . THR B 1 143 ? 10.805 23.797 -2.195 1 98.31 143 THR B CA 1
ATOM 3885 C C . THR B 1 143 ? 9.695 24.547 -1.45 1 98.31 143 THR B C 1
ATOM 3887 O O . THR B 1 143 ? 8.547 24.578 -1.901 1 98.31 143 THR B O 1
ATOM 3890 N N . MET B 1 144 ? 10.008 25.156 -0.301 1 98.75 144 MET B N 1
ATOM 3891 C CA . MET B 1 144 ? 9.031 25.984 0.393 1 98.75 144 MET B CA 1
ATOM 3892 C C . MET B 1 144 ? 8.625 27.172 -0.47 1 98.75 144 MET B C 1
ATOM 3894 O O . MET B 1 144 ? 7.434 27.469 -0.606 1 98.75 144 MET B O 1
ATOM 3898 N N . GLU B 1 145 ? 9.625 27.844 -1.052 1 98.75 145 GLU B N 1
ATOM 3899 C CA . GLU B 1 145 ? 9.352 28.984 -1.935 1 98.75 145 GLU B CA 1
ATOM 3900 C C . GLU B 1 145 ? 8.5 28.562 -3.127 1 98.75 145 GLU B C 1
ATOM 3902 O O . GLU B 1 145 ? 7.57 29.281 -3.516 1 98.75 145 GLU B O 1
ATOM 3907 N N . SER B 1 146 ? 8.844 27.438 -3.662 1 98.62 146 SER B N 1
ATOM 3908 C CA . SER B 1 146 ? 8.086 26.906 -4.793 1 98.62 146 SER B CA 1
ATOM 3909 C C . SER B 1 146 ? 6.637 26.641 -4.41 1 98.62 146 SER B C 1
ATOM 3911 O O . SER B 1 146 ? 5.719 26.953 -5.176 1 98.62 146 SER B O 1
ATOM 3913 N N . ALA B 1 147 ? 6.414 26.062 -3.275 1 98.81 147 ALA B N 1
ATOM 3914 C CA . ALA B 1 147 ? 5.059 25.781 -2.809 1 98.81 147 ALA B CA 1
ATOM 3915 C C . ALA B 1 147 ? 4.254 27.062 -2.65 1 98.81 147 ALA B C 1
ATOM 3917 O O . ALA B 1 147 ? 3.094 27.125 -3.064 1 98.81 147 ALA B O 1
ATOM 3918 N N . ILE B 1 148 ? 4.848 28.094 -2.041 1 98.81 148 ILE B N 1
ATOM 3919 C CA . ILE B 1 148 ? 4.184 29.375 -1.858 1 98.81 148 ILE B CA 1
ATOM 3920 C C . ILE B 1 148 ? 3.85 29.984 -3.221 1 98.81 148 ILE B C 1
ATOM 3922 O O . ILE B 1 148 ? 2.748 30.5 -3.424 1 98.81 148 ILE B O 1
ATOM 3926 N N . ALA B 1 149 ? 4.789 29.875 -4.148 1 98.62 149 ALA B N 1
ATOM 3927 C CA . ALA B 1 149 ? 4.582 30.422 -5.488 1 98.62 149 ALA B CA 1
ATOM 3928 C C . ALA B 1 149 ? 3.416 29.734 -6.188 1 98.62 149 ALA B C 1
ATOM 3930 O O . ALA B 1 149 ? 2.607 30.375 -6.855 1 98.62 149 ALA B O 1
ATOM 3931 N N . VAL B 1 150 ? 3.359 28.406 -6.078 1 98.5 150 VAL B N 1
ATOM 3932 C CA . VAL B 1 150 ? 2.266 27.641 -6.668 1 98.5 150 VAL B CA 1
ATOM 3933 C C . VAL B 1 150 ? 0.935 28.094 -6.074 1 98.5 150 VAL B C 1
ATOM 3935 O O . VAL B 1 150 ? -0.047 28.266 -6.797 1 98.5 150 VAL B O 1
ATOM 3938 N N . CYS B 1 151 ? 0.886 28.281 -4.77 1 98.5 151 CYS B N 1
ATOM 3939 C CA . CYS B 1 151 ? -0.326 28.734 -4.098 1 98.5 151 CYS B CA 1
ATOM 3940 C C . CYS B 1 151 ? -0.731 30.125 -4.594 1 98.5 151 CYS B C 1
ATOM 3942 O O . CYS B 1 151 ? -1.903 30.359 -4.891 1 98.5 151 CYS B O 1
ATOM 3944 N N . LYS B 1 152 ? 0.202 31.031 -4.715 1 98.25 152 LYS B N 1
ATOM 3945 C CA . LYS B 1 152 ? -0.096 32.375 -5.188 1 98.25 152 LYS B CA 1
ATOM 3946 C C . LYS B 1 152 ? -0.636 32.375 -6.613 1 98.25 152 LYS B C 1
ATOM 3948 O O . LYS B 1 152 ? -1.572 33.094 -6.941 1 98.25 152 LYS B O 1
ATOM 3953 N N . GLN B 1 153 ? -0.052 31.516 -7.41 1 97.88 153 GLN B N 1
ATOM 3954 C CA . GLN B 1 153 ? -0.46 31.391 -8.805 1 97.88 153 GLN B CA 1
ATOM 3955 C C . GLN B 1 153 ? -1.911 30.938 -8.922 1 97.88 153 GLN B C 1
ATOM 3957 O O . GLN B 1 153 ? -2.674 31.469 -9.734 1 97.88 153 GLN B O 1
ATOM 3962 N N . HIS B 1 154 ? -2.314 30 -8.109 1 97.25 154 HIS B N 1
ATOM 3963 C CA . HIS B 1 154 ? -3.654 29.438 -8.195 1 97.25 154 HIS B CA 1
ATOM 3964 C C . HIS B 1 154 ? -4.652 30.234 -7.367 1 97.25 154 HIS B C 1
ATOM 3966 O O . HIS B 1 154 ? -5.863 30.141 -7.574 1 97.25 154 HIS B O 1
ATOM 3972 N N . ASN B 1 155 ? -4.215 31.031 -6.402 1 97.81 155 ASN B N 1
ATOM 3973 C CA . ASN B 1 155 ? -5.031 31.828 -5.496 1 97.81 155 ASN B CA 1
ATOM 3974 C C . ASN B 1 155 ? -6.203 31.016 -4.941 1 97.81 155 ASN B C 1
ATOM 3976 O O . ASN B 1 155 ? -7.355 31.438 -5.055 1 97.81 155 ASN B O 1
ATOM 3980 N N . PRO B 1 156 ? -5.879 29.781 -4.418 1 97.88 156 PRO B N 1
ATOM 3981 C CA . PRO B 1 156 ? -6.961 28.922 -3.936 1 97.88 156 PRO B CA 1
ATOM 3982 C C . PRO B 1 156 ? -7.598 29.438 -2.646 1 97.88 156 PRO B C 1
ATOM 3984 O O . PRO B 1 156 ? -6.945 30.141 -1.869 1 97.88 156 PRO B O 1
ATOM 3987 N N . ASP B 1 157 ? -8.922 29.078 -2.445 1 97.75 157 ASP B N 1
ATOM 3988 C CA . ASP B 1 157 ? -9.578 29.328 -1.166 1 97.75 157 ASP B CA 1
ATOM 3989 C C . ASP B 1 157 ? -9.18 28.281 -0.131 1 97.75 157 ASP B C 1
ATOM 3991 O O . ASP B 1 157 ? -9.109 28.578 1.063 1 97.75 157 ASP B O 1
ATOM 3995 N N . ASN B 1 158 ? -9.016 27.062 -0.586 1 97.94 158 ASN B N 1
ATOM 3996 C CA . ASN B 1 158 ? -8.633 25.922 0.233 1 97.94 158 ASN B CA 1
ATOM 3997 C C . ASN B 1 158 ? -7.441 25.188 -0.358 1 97.94 158 ASN B C 1
ATOM 3999 O O . ASN B 1 158 ? -7.23 25.203 -1.572 1 97.94 158 ASN B O 1
ATOM 4003 N N . ILE B 1 159 ? -6.629 24.594 0.534 1 98.62 159 ILE B N 1
ATOM 4004 C CA . ILE B 1 159 ? -5.48 23.828 0.067 1 98.62 159 ILE B CA 1
ATOM 4005 C C . ILE B 1 159 ? -5.465 22.453 0.75 1 98.62 159 ILE B C 1
ATOM 4007 O O . ILE B 1 159 ? -5.633 22.359 1.969 1 98.62 159 ILE B O 1
ATOM 4011 N N . VAL B 1 160 ? -5.371 21.406 -0.036 1 98.56 160 VAL B N 1
ATOM 4012 C CA . VAL B 1 160 ? -5.043 20.062 0.453 1 98.56 160 VAL B CA 1
ATOM 4013 C C . VAL B 1 160 ? -3.594 19.734 0.101 1 98.56 160 VAL B C 1
ATOM 4015 O O . VAL B 1 160 ? -3.197 19.812 -1.064 1 98.56 160 VAL B O 1
ATOM 4018 N N . VAL B 1 161 ? -2.797 19.438 1.117 1 98.81 161 VAL B N 1
ATOM 4019 C CA . VAL B 1 161 ? -1.402 19.062 0.897 1 98.81 161 VAL B CA 1
ATOM 4020 C C . VAL B 1 161 ? -1.23 17.562 1.103 1 98.81 161 VAL B C 1
ATOM 4022 O O . VAL B 1 161 ? -1.535 17.031 2.176 1 98.81 161 VAL B O 1
ATOM 4025 N N . LEU B 1 162 ? -0.863 16.906 0.107 1 98.69 162 LEU B N 1
ATOM 4026 C CA . LEU B 1 162 ? -0.43 15.516 0.185 1 98.69 162 LEU B CA 1
ATOM 4027 C C . LEU B 1 162 ? 1.091 15.422 0.248 1 98.69 162 LEU B C 1
ATOM 4029 O O . LEU B 1 162 ? 1.754 15.328 -0.786 1 98.69 162 LEU B O 1
ATOM 4033 N N . GLY B 1 163 ? 1.605 15.398 1.502 1 98.75 163 GLY B N 1
ATOM 4034 C CA . GLY B 1 163 ? 3.02 15.648 1.738 1 98.75 163 GLY B CA 1
ATOM 4035 C C . GLY B 1 163 ? 3.789 14.391 2.1 1 98.75 163 GLY B C 1
ATOM 4036 O O . GLY B 1 163 ? 3.193 13.359 2.426 1 98.75 163 GLY B O 1
ATOM 4037 N N . GLY B 1 164 ? 5.145 14.469 1.991 1 98.69 164 GLY B N 1
ATOM 4038 C CA . GLY B 1 164 ? 6.035 13.438 2.49 1 98.69 164 GLY B CA 1
ATOM 4039 C C . GLY B 1 164 ? 6.336 13.57 3.971 1 98.69 164 GLY B C 1
ATOM 4040 O O . GLY B 1 164 ? 5.805 12.805 4.785 1 98.69 164 GLY B O 1
ATOM 4041 N N . ASP B 1 165 ? 7.133 14.562 4.309 1 98.62 165 ASP B N 1
ATOM 4042 C CA . ASP B 1 165 ? 7.391 14.836 5.719 1 98.62 165 ASP B CA 1
ATOM 4043 C C . ASP B 1 165 ? 6.672 16.109 6.172 1 98.62 165 ASP B C 1
ATOM 4045 O O . ASP B 1 165 ? 6.02 16.781 5.367 1 98.62 165 ASP B O 1
ATOM 4049 N N . CYS B 1 166 ? 6.715 16.484 7.422 1 98.75 166 CYS B N 1
ATOM 4050 C CA . CYS B 1 166 ? 5.891 17.531 8.023 1 98.75 166 CYS B CA 1
ATOM 4051 C C . CYS B 1 166 ? 6.32 18.906 7.543 1 98.75 166 CYS B C 1
ATOM 4053 O O . CYS B 1 166 ? 5.594 19.891 7.715 1 98.75 166 CYS B O 1
ATOM 4055 N N . PHE B 1 167 ? 7.438 19 6.91 1 98.75 167 PHE B N 1
ATOM 4056 C CA . PHE B 1 167 ? 7.906 20.281 6.371 1 98.75 167 PHE B CA 1
ATOM 4057 C C . PHE B 1 167 ? 7.008 20.75 5.234 1 98.75 167 PHE B C 1
ATOM 4059 O O . PHE B 1 167 ? 6.93 21.953 4.953 1 98.75 167 PHE B O 1
ATOM 4066 N N . ALA B 1 168 ? 6.285 19.812 4.617 1 98.75 168 ALA B N 1
ATOM 4067 C CA . ALA B 1 168 ? 5.52 20.031 3.389 1 98.75 168 ALA B CA 1
ATOM 4068 C C . ALA B 1 168 ? 4.488 21.141 3.574 1 98.75 168 ALA B C 1
ATOM 4070 O O . ALA B 1 168 ? 4.168 21.875 2.627 1 98.75 168 ALA B O 1
ATOM 4071 N N . GLU B 1 169 ? 3.963 21.328 4.758 1 98.19 169 GLU B N 1
ATOM 4072 C CA . GLU B 1 169 ? 2.828 22.219 4.926 1 98.19 169 GLU B CA 1
ATOM 4073 C C . GLU B 1 169 ? 3.291 23.625 5.305 1 98.19 169 GLU B C 1
ATOM 4075 O O . GLU B 1 169 ? 2.488 24.562 5.34 1 98.19 169 GLU B O 1
ATOM 4080 N N . LEU B 1 170 ? 4.59 23.812 5.551 1 98.81 170 LEU B N 1
ATOM 4081 C CA . LEU B 1 170 ? 5.062 25.125 6.008 1 98.81 170 LEU B CA 1
ATOM 4082 C C . LEU B 1 170 ? 4.734 26.203 4.984 1 98.81 170 LEU B C 1
ATOM 4084 O O . LEU B 1 170 ? 4.176 27.25 5.336 1 98.81 170 LEU B O 1
ATOM 4088 N N . GLY B 1 171 ? 5.051 25.969 3.727 1 98.88 171 GLY B N 1
ATOM 4089 C CA . GLY B 1 171 ? 4.785 26.938 2.676 1 98.88 171 GLY B CA 1
ATOM 4090 C C . GLY B 1 171 ? 3.305 27.188 2.449 1 98.88 171 GLY B C 1
ATOM 4091 O O . GLY B 1 171 ? 2.822 28.297 2.621 1 98.88 171 GLY B O 1
ATOM 4092 N N . PRO B 1 172 ? 2.555 26.141 2.158 1 98.88 172 PRO B N 1
ATOM 4093 C CA . PRO B 1 172 ? 1.131 26.297 1.855 1 98.88 172 PRO B CA 1
ATOM 4094 C C . PRO B 1 172 ? 0.343 26.891 3.02 1 98.88 172 PRO B C 1
ATOM 4096 O O . PRO B 1 172 ? -0.535 27.734 2.809 1 98.88 172 PRO B O 1
ATOM 4099 N N . PHE B 1 173 ? 0.648 26.516 4.297 1 98.88 173 PHE B N 1
ATOM 4100 C CA . PHE B 1 173 ? -0.092 27.031 5.438 1 98.88 173 PHE B CA 1
ATOM 4101 C C . PHE B 1 173 ? 0.326 28.469 5.742 1 98.88 173 PHE B C 1
ATOM 4103 O O . PHE B 1 173 ? -0.468 29.25 6.262 1 98.88 173 PHE B O 1
ATOM 4110 N N . SER B 1 174 ? 1.606 28.828 5.387 1 98.88 174 SER B N 1
ATOM 4111 C CA . SER B 1 174 ? 1.994 30.234 5.461 1 98.88 174 SER B CA 1
ATOM 4112 C C . SER B 1 174 ? 1.165 31.078 4.508 1 98.88 174 SER B C 1
ATOM 4114 O O . SER B 1 174 ? 0.74 32.188 4.859 1 98.88 174 SER B O 1
ATOM 4116 N N . TYR B 1 175 ? 0.925 30.594 3.295 1 98.88 175 TYR B N 1
ATOM 4117 C CA . TYR B 1 175 ? 0.062 31.266 2.33 1 98.88 175 TYR B CA 1
ATOM 4118 C C . TYR B 1 175 ? -1.342 31.453 2.893 1 98.88 175 TYR B C 1
ATOM 4120 O O . TYR B 1 175 ? -1.91 32.531 2.807 1 98.88 175 TYR B O 1
ATOM 4128 N N . LEU B 1 176 ? -1.928 30.406 3.492 1 98.88 176 LEU B N 1
ATOM 4129 C CA . LEU B 1 176 ? -3.287 30.469 4.016 1 98.88 176 LEU B CA 1
ATOM 4130 C C . LEU B 1 176 ? -3.381 31.438 5.184 1 98.88 176 LEU B C 1
ATOM 4132 O O . LEU B 1 176 ? -4.367 32.156 5.312 1 98.88 176 LEU B O 1
ATOM 4136 N N . ALA B 1 177 ? -2.342 31.438 6.059 1 98.88 177 ALA B N 1
ATOM 4137 C CA . ALA B 1 177 ? -2.314 32.375 7.184 1 98.88 177 ALA B CA 1
ATOM 4138 C C . ALA B 1 177 ? -2.369 33.812 6.703 1 98.88 177 ALA B C 1
ATOM 4140 O O . ALA B 1 177 ? -3.039 34.656 7.312 1 98.88 177 ALA B O 1
ATOM 4141 N N . ASP B 1 178 ? -1.684 34.062 5.633 1 98.75 178 ASP B N 1
ATOM 4142 C CA . ASP B 1 178 ? -1.677 35.406 5.074 1 98.75 178 ASP B CA 1
ATOM 4143 C C . ASP B 1 178 ? -3.006 35.75 4.391 1 98.75 178 ASP B C 1
ATOM 4145 O O . ASP B 1 178 ? -3.533 36.844 4.535 1 98.75 178 ASP B O 1
ATOM 4149 N N . LYS B 1 179 ? -3.539 34.812 3.682 1 98.44 179 LYS B N 1
ATOM 4150 C CA . LYS B 1 179 ? -4.801 35 2.971 1 98.44 179 LYS B CA 1
ATOM 4151 C C . LYS B 1 179 ? -5.934 35.312 3.939 1 98.44 179 LYS B C 1
ATOM 4153 O O . LYS B 1 179 ? -6.789 36.156 3.652 1 98.44 179 LYS B O 1
ATOM 4158 N N . TYR B 1 180 ? -5.926 34.656 5.055 1 98.62 180 TYR B N 1
ATOM 4159 C CA . TYR B 1 180 ? -7.031 34.781 5.996 1 98.62 180 TYR B CA 1
ATOM 4160 C C . TYR B 1 180 ? -6.609 35.594 7.227 1 98.62 180 TYR B C 1
ATOM 4162 O O . TYR B 1 180 ? -7.125 35.375 8.32 1 98.62 180 TYR B O 1
ATOM 4170 N N . LYS B 1 181 ? -5.633 36.531 7.07 1 98 181 LYS B N 1
ATOM 4171 C CA . LYS B 1 181 ? -5.07 37.312 8.172 1 98 181 LYS B CA 1
ATOM 4172 C C . LYS B 1 181 ? -6.125 38.219 8.789 1 98 181 LYS B C 1
ATOM 4174 O O . LYS B 1 181 ? -5.984 38.656 9.938 1 98 181 LYS B O 1
ATOM 4179 N N . LYS B 1 182 ? -7.207 38.531 8.07 1 98.06 182 LYS B N 1
ATOM 4180 C CA . LYS B 1 182 ? -8.266 39.375 8.586 1 98.06 182 LYS B CA 1
ATOM 4181 C C . LYS B 1 182 ? -9.305 38.594 9.367 1 98.06 182 LYS B C 1
ATOM 4183 O O . LYS B 1 182 ? -10.148 39.156 10.047 1 98.06 182 LYS B O 1
ATOM 4188 N N . GLU B 1 183 ? -9.273 37.25 9.219 1 98.06 183 GLU B N 1
ATOM 4189 C CA . GLU B 1 183 ? -10.117 36.344 9.992 1 98.06 183 GLU B CA 1
ATOM 4190 C C . GLU B 1 183 ? -9.383 35.812 11.211 1 98.06 183 GLU B C 1
ATOM 4192 O O . GLU B 1 183 ? -8.203 36.125 11.414 1 98.06 183 GLU B O 1
ATOM 4197 N N . LYS B 1 184 ? -10.102 35.125 12.07 1 98.5 184 LYS B N 1
ATOM 4198 C CA . LYS B 1 184 ? -9.445 34.406 13.164 1 98.5 184 LYS B CA 1
ATOM 4199 C C . LYS B 1 184 ? -8.969 33.031 12.727 1 98.5 184 LYS B C 1
ATOM 4201 O O . LYS B 1 184 ? -9.641 32.031 12.961 1 98.5 184 LYS B O 1
ATOM 4206 N N . PHE B 1 185 ? -7.746 33.094 12.188 1 98.75 185 PHE B N 1
ATOM 4207 C CA . PHE B 1 185 ? -7.133 31.922 11.602 1 98.75 185 PHE B CA 1
ATOM 4208 C C . PHE B 1 185 ? -6.43 31.094 12.672 1 98.75 185 PHE B C 1
ATOM 4210 O O . PHE B 1 185 ? -5.648 31.625 13.461 1 98.75 185 PHE B O 1
ATOM 4217 N N . GLY B 1 186 ? -6.785 29.766 12.766 1 98.88 186 GLY B N 1
ATOM 4218 C CA . GLY B 1 186 ? -6.152 28.844 13.695 1 98.88 186 GLY B CA 1
ATOM 4219 C C . GLY B 1 186 ? -5.445 27.688 13.016 1 98.88 186 GLY B C 1
ATOM 4220 O O . GLY B 1 186 ? -5.641 27.453 11.82 1 98.88 186 GLY B O 1
ATOM 4221 N N . LEU B 1 187 ? -4.562 27.016 13.742 1 98.94 187 LEU B N 1
ATOM 4222 C CA . LEU B 1 187 ? -3.809 25.859 13.281 1 98.94 187 LEU B CA 1
ATOM 4223 C C . LEU B 1 187 ? -3.984 24.688 14.242 1 98.94 187 LEU B C 1
ATOM 4225 O O . LEU B 1 187 ? -3.617 24.781 15.414 1 98.94 187 LEU B O 1
ATOM 4229 N N . LEU B 1 188 ? -4.637 23.609 13.789 1 98.94 188 LEU B N 1
ATOM 4230 C CA . LEU B 1 188 ? -4.707 22.359 14.523 1 98.94 188 LEU B CA 1
ATOM 4231 C C . LEU B 1 188 ? -3.67 21.359 14.008 1 98.94 188 LEU B C 1
ATOM 4233 O O . LEU B 1 188 ? -3.74 20.938 12.852 1 98.94 188 LEU B O 1
ATOM 4237 N N . TRP B 1 189 ? -2.713 21.047 14.812 1 98.88 189 TRP B N 1
ATOM 4238 C CA . TRP B 1 189 ? -1.602 20.172 14.484 1 98.88 189 TRP B CA 1
ATOM 4239 C C . TRP B 1 189 ? -1.783 18.797 15.141 1 98.88 189 TRP B C 1
ATOM 4241 O O . TRP B 1 189 ? -1.297 18.562 16.25 1 98.88 189 TRP B O 1
ATOM 4251 N N . LEU B 1 190 ? -2.496 17.859 14.438 1 98.69 190 LEU B N 1
ATOM 4252 C CA . LEU B 1 190 ? -2.664 16.5 14.906 1 98.69 190 LEU B CA 1
ATOM 4253 C C . LEU B 1 190 ? -1.395 15.68 14.68 1 98.69 190 LEU B C 1
ATOM 4255 O O . LEU B 1 190 ? -1.133 15.234 13.555 1 98.69 190 LEU B O 1
ATOM 4259 N N . ASP B 1 191 ? -0.635 15.477 15.742 1 98.25 191 ASP B N 1
ATOM 4260 C CA . ASP B 1 191 ? 0.72 14.945 15.633 1 98.25 191 ASP B CA 1
ATOM 4261 C C . ASP B 1 191 ? 1.2 14.398 16.984 1 98.25 191 ASP B C 1
ATOM 4263 O O . ASP B 1 191 ? 0.896 14.969 18.031 1 98.25 191 ASP B O 1
ATOM 4267 N N . ALA B 1 192 ? 1.917 13.32 16.906 1 96.81 192 ALA B N 1
ATOM 4268 C CA . ALA B 1 192 ? 2.543 12.812 18.125 1 96.81 192 ALA B CA 1
ATOM 4269 C C . ALA B 1 192 ? 3.752 13.664 18.5 1 96.81 192 ALA B C 1
ATOM 4271 O O . ALA B 1 192 ? 4.305 13.5 19.594 1 96.81 192 ALA B O 1
ATOM 4272 N N . HIS B 1 193 ? 4.191 14.57 17.656 1 95.94 193 HIS B N 1
ATOM 4273 C CA . HIS B 1 193 ? 5.309 15.484 17.859 1 95.94 193 HIS B CA 1
ATOM 4274 C C . HIS B 1 193 ? 4.883 16.938 17.656 1 95.94 193 HIS B C 1
ATOM 4276 O O . HIS B 1 193 ? 4.055 17.234 16.797 1 95.94 193 HIS B O 1
ATOM 4282 N N . PRO B 1 194 ? 5.523 17.844 18.375 1 96.75 194 PRO B N 1
ATOM 4283 C CA . PRO B 1 194 ? 5.004 19.203 18.344 1 96.75 194 PRO B CA 1
ATOM 4284 C C . PRO B 1 194 ? 5.57 20.031 17.188 1 96.75 194 PRO B C 1
ATOM 4286 O O . PRO B 1 194 ? 5.023 21.094 16.859 1 96.75 194 PRO B O 1
ATOM 4289 N N . ASP B 1 195 ? 6.668 19.625 16.641 1 97.75 195 ASP B N 1
ATOM 4290 C CA . ASP B 1 195 ? 7.309 20.266 15.5 1 97.75 195 ASP B CA 1
ATOM 4291 C C . ASP B 1 195 ? 7.559 21.75 15.773 1 97.75 195 ASP B C 1
ATOM 4293 O O . ASP B 1 195 ? 7.273 22.609 14.93 1 97.75 195 ASP B O 1
ATOM 4297 N N . VAL B 1 196 ? 8.062 22.062 16.984 1 98.25 196 VAL B N 1
ATOM 4298 C CA . VAL B 1 196 ? 8.273 23.438 17.453 1 98.25 196 VAL B CA 1
ATOM 4299 C C . VAL B 1 196 ? 9.773 23.719 17.531 1 98.25 196 VAL B C 1
ATOM 4301 O O . VAL B 1 196 ? 10.18 24.766 18.062 1 98.25 196 VAL B O 1
ATOM 4304 N N . LEU B 1 197 ? 10.586 22.859 17 1 97.94 197 LEU B N 1
ATOM 4305 C CA . LEU B 1 197 ? 12.031 22.984 17.156 1 97.94 197 LEU B CA 1
ATOM 4306 C C . LEU B 1 197 ? 12.609 23.922 16.109 1 97.94 197 LEU B C 1
ATOM 4308 O O . LEU B 1 197 ? 11.875 24.422 15.25 1 97.94 197 LEU B O 1
ATOM 4312 N N . ASN B 1 198 ? 13.844 24.25 16.25 1 98.06 198 ASN B N 1
ATOM 4313 C CA . ASN B 1 198 ? 14.664 24.969 15.281 1 98.06 198 ASN B CA 1
ATOM 4314 C C . ASN B 1 198 ? 16.047 24.344 15.133 1 98.06 198 ASN B C 1
ATOM 4316 O O . ASN B 1 198 ? 16.297 23.266 15.672 1 98.06 198 ASN B O 1
ATOM 4320 N N . SER B 1 199 ? 16.953 25 14.367 1 98.19 199 SER B N 1
ATOM 4321 C CA . SER B 1 199 ? 18.234 24.422 13.992 1 98.19 199 SER B CA 1
ATOM 4322 C C . SER B 1 199 ? 19.156 24.266 15.203 1 98.19 199 SER B C 1
ATOM 4324 O O . SER B 1 199 ? 20.109 23.484 15.18 1 98.19 199 SER B O 1
ATOM 4326 N N . LYS B 1 200 ? 18.922 24.953 16.281 1 97.12 200 LYS B N 1
ATOM 4327 C CA . LYS B 1 200 ? 19.719 24.828 17.5 1 97.12 200 LYS B CA 1
ATOM 4328 C C . LYS B 1 200 ? 19.359 23.547 18.25 1 97.12 200 LYS B C 1
ATOM 4330 O O . LYS B 1 200 ? 20.125 23.078 19.094 1 97.12 200 LYS B O 1
ATOM 4335 N N . ASP B 1 201 ? 18.172 23.062 18.016 1 96.94 201 ASP B N 1
ATOM 4336 C CA . ASP B 1 201 ? 17.672 21.891 18.719 1 96.94 201 ASP B CA 1
ATOM 4337 C C . ASP B 1 201 ? 17.969 20.609 17.938 1 96.94 201 ASP B C 1
ATOM 4339 O O . ASP B 1 201 ? 18.344 19.594 18.531 1 96.94 201 ASP B O 1
ATOM 4343 N N . TRP B 1 202 ? 17.719 20.641 16.641 1 96.19 202 TRP B N 1
ATOM 4344 C CA . TRP B 1 202 ? 17.75 19.453 15.773 1 96.19 202 TRP B CA 1
ATOM 4345 C C . TRP B 1 202 ? 18.031 19.844 14.328 1 96.19 202 TRP B C 1
ATOM 4347 O O . TRP B 1 202 ? 17.641 20.938 13.883 1 96.19 202 TRP B O 1
ATOM 4357 N N . CYS B 1 203 ? 18.625 18.984 13.578 1 97.88 203 CYS B N 1
ATOM 4358 C CA . CYS B 1 203 ? 19.109 19.328 12.242 1 97.88 203 CYS B CA 1
ATOM 4359 C C . CYS B 1 203 ? 18.062 19.031 11.188 1 97.88 203 CYS B C 1
ATOM 4361 O O . CYS B 1 203 ? 18.203 19.438 10.031 1 97.88 203 CYS B O 1
ATOM 4363 N N . ASN B 1 204 ? 16.938 18.328 11.469 1 98.12 204 ASN B N 1
ATOM 4364 C CA . ASN B 1 204 ? 15.922 17.984 10.484 1 98.12 204 ASN B CA 1
ATOM 4365 C C . ASN B 1 204 ? 14.773 18.984 10.492 1 98.12 204 ASN B C 1
ATOM 4367 O O . ASN B 1 204 ? 14.078 19.141 11.492 1 98.12 204 ASN B O 1
ATOM 4371 N N . ALA B 1 205 ? 14.5 19.547 9.359 1 98.56 205 ALA B N 1
ATOM 4372 C CA . ALA B 1 205 ? 13.625 20.703 9.234 1 98.56 205 ALA B CA 1
ATOM 4373 C C . ALA B 1 205 ? 12.156 20.312 9.383 1 98.56 205 ALA B C 1
ATOM 4375 O O . ALA B 1 205 ? 11.297 21.156 9.586 1 98.56 205 ALA B O 1
ATOM 4376 N N . HIS B 1 206 ? 11.82 19 9.219 1 98.5 206 HIS B N 1
ATOM 4377 C CA . HIS B 1 206 ? 10.422 18.594 9.344 1 98.5 206 HIS B CA 1
ATOM 4378 C C . HIS B 1 206 ? 9.93 18.766 10.773 1 98.5 206 HIS B C 1
ATOM 4380 O O . HIS B 1 206 ? 8.727 18.656 11.039 1 98.5 206 HIS B O 1
ATOM 4386 N N . THR B 1 207 ? 10.828 19.156 11.758 1 98.12 207 THR B N 1
ATOM 4387 C CA . THR B 1 207 ? 10.461 19.391 13.148 1 98.12 207 THR B CA 1
ATOM 4388 C C . THR B 1 207 ? 10.211 20.875 13.398 1 98.12 207 THR B C 1
ATOM 4390 O O . THR B 1 207 ? 9.945 21.297 14.523 1 98.12 207 THR B O 1
ATOM 4393 N N . TYR B 1 208 ? 10.211 21.734 12.336 1 98.69 208 TYR B N 1
ATOM 4394 C CA . TYR B 1 208 ? 10.273 23.188 12.523 1 98.69 208 TYR B CA 1
ATOM 4395 C C . TYR B 1 208 ? 8.938 23.844 12.203 1 98.69 208 TYR B C 1
ATOM 4397 O O . TYR B 1 208 ? 8.695 24.984 12.57 1 98.69 208 TYR B O 1
ATOM 4405 N N . PRO B 1 209 ? 8.023 23.219 11.469 1 98.81 209 PRO B N 1
ATOM 4406 C CA . PRO B 1 209 ? 6.922 23.938 10.82 1 98.81 209 PRO B CA 1
ATOM 4407 C C . PRO B 1 209 ? 6.055 24.703 11.812 1 98.81 209 PRO B C 1
ATOM 4409 O O . PRO B 1 209 ? 5.672 25.844 11.547 1 98.81 209 PRO B O 1
ATOM 4412 N N . VAL B 1 210 ? 5.723 24.156 12.938 1 98.81 210 VAL B N 1
ATOM 4413 C CA . VAL B 1 210 ? 4.832 24.828 13.883 1 98.81 210 VAL B CA 1
ATOM 4414 C C . VAL B 1 210 ? 5.504 26.078 14.422 1 98.81 210 VAL B C 1
ATOM 4416 O O . VAL B 1 210 ? 4.891 27.156 14.453 1 98.81 210 VAL B O 1
ATOM 4419 N N . GLY B 1 211 ? 6.793 26 14.859 1 98.69 211 GLY B N 1
ATOM 4420 C CA . GLY B 1 211 ? 7.527 27.188 15.297 1 98.69 211 GLY B CA 1
ATOM 4421 C C . GLY B 1 211 ? 7.633 28.25 14.227 1 98.69 211 GLY B C 1
ATOM 4422 O O . GLY B 1 211 ? 7.332 29.422 14.477 1 98.69 211 GLY B O 1
ATOM 4423 N N . ALA B 1 212 ? 7.961 27.844 13.023 1 98.81 212 ALA B N 1
ATOM 4424 C CA . ALA B 1 212 ? 8.164 28.781 11.914 1 98.81 212 ALA B CA 1
ATOM 4425 C C . ALA B 1 212 ? 6.867 29.484 11.547 1 98.81 212 ALA B C 1
ATOM 4427 O O . ALA B 1 212 ? 6.867 30.688 11.266 1 98.81 212 ALA B O 1
ATOM 4428 N N . LEU B 1 213 ? 5.719 28.766 11.586 1 98.88 213 LEU B N 1
ATOM 4429 C CA . LEU B 1 213 ? 4.422 29.344 11.242 1 98.88 213 LEU B CA 1
ATOM 4430 C C . LEU B 1 213 ? 4 30.391 12.273 1 98.88 213 LEU B C 1
ATOM 4432 O O . LEU B 1 213 ? 3.15 31.234 11.984 1 98.88 213 LEU B O 1
ATOM 4436 N N . MET B 1 214 ? 4.621 30.359 13.445 1 98.75 214 MET B N 1
ATOM 4437 C CA . MET B 1 214 ? 4.359 31.344 14.492 1 98.75 214 MET B CA 1
ATOM 4438 C C . MET B 1 214 ? 5.398 32.438 14.461 1 98.75 214 MET B C 1
ATOM 4440 O O . MET B 1 214 ? 5.426 33.312 15.352 1 98.75 214 MET B O 1
ATOM 4444 N N . GLY B 1 215 ? 6.262 32.406 13.5 1 98.56 215 GLY B N 1
ATOM 4445 C CA . GLY B 1 215 ? 7.277 33.438 13.352 1 98.56 215 GLY B CA 1
ATOM 4446 C C . GLY B 1 215 ? 8.492 33.219 14.227 1 98.56 215 GLY B C 1
ATOM 4447 O O . GLY B 1 215 ? 9.227 34.156 14.539 1 98.56 215 GLY B O 1
ATOM 4448 N N . LYS B 1 216 ? 8.711 31.984 14.672 1 98.25 216 LYS B N 1
ATOM 4449 C CA . LYS B 1 216 ? 9.805 31.641 15.578 1 98.25 216 LYS B CA 1
ATOM 4450 C C . LYS B 1 216 ? 10.773 30.672 14.922 1 98.25 216 LYS B C 1
ATOM 4452 O O . LYS B 1 216 ? 10.359 29.797 14.148 1 98.25 216 LYS B O 1
ATOM 4457 N N . GLY B 1 217 ? 12.047 30.781 15.227 1 97.75 217 GLY B N 1
ATOM 4458 C CA . GLY B 1 217 ? 13.031 29.812 14.758 1 97.75 217 GLY B CA 1
ATOM 4459 C C . GLY B 1 217 ? 13.984 30.391 13.727 1 97.75 217 GLY B C 1
ATOM 4460 O O . GLY B 1 217 ? 14.398 31.547 13.828 1 97.75 217 GLY B O 1
ATOM 4461 N N . ASP B 1 218 ? 14.383 29.656 12.711 1 98.44 218 ASP B N 1
ATOM 4462 C CA . ASP B 1 218 ? 15.438 29.984 11.758 1 98.44 218 ASP B CA 1
ATOM 4463 C C . ASP B 1 218 ? 14.961 31.031 10.75 1 98.44 218 ASP B C 1
ATOM 4465 O O . ASP B 1 218 ? 13.914 30.859 10.125 1 98.44 218 ASP B O 1
ATOM 4469 N N . LYS B 1 219 ? 15.742 32.031 10.484 1 98.19 219 LYS B N 1
ATOM 4470 C CA . LYS B 1 219 ? 15.375 33.188 9.664 1 98.19 219 LYS B CA 1
ATOM 4471 C C . LYS B 1 219 ? 15.07 32.781 8.234 1 98.19 219 LYS B C 1
ATOM 4473 O O . LYS B 1 219 ? 14.203 33.344 7.578 1 98.19 219 LYS B O 1
ATOM 4478 N N . GLU B 1 220 ? 15.711 31.734 7.711 1 98.19 220 GLU B N 1
ATOM 4479 C CA . GLU B 1 220 ? 15.555 31.266 6.336 1 98.19 220 GLU B CA 1
ATOM 4480 C C . GLU B 1 220 ? 14.109 30.844 6.059 1 98.19 220 GLU B C 1
ATOM 4482 O O . GLU B 1 220 ? 13.633 30.984 4.93 1 98.19 220 GLU B O 1
ATOM 4487 N N . PHE B 1 221 ? 13.398 30.328 7.109 1 98.75 221 PHE B N 1
ATOM 4488 C CA . PHE B 1 221 ? 12.016 29.891 6.957 1 98.75 221 PHE B CA 1
ATOM 4489 C C . PHE B 1 221 ? 11.047 30.969 7.422 1 98.75 221 PHE B C 1
ATOM 4491 O O . PHE B 1 221 ? 10.055 31.25 6.746 1 98.75 221 PHE B O 1
ATOM 4498 N N . VAL B 1 222 ? 11.352 31.688 8.5 1 98.69 222 VAL B N 1
ATOM 4499 C CA . VAL B 1 222 ? 10.469 32.656 9.148 1 98.69 222 VAL B CA 1
ATOM 4500 C C . VAL B 1 222 ? 10.242 33.844 8.242 1 98.69 222 VAL B C 1
ATOM 4502 O O . VAL B 1 222 ? 9.156 34.438 8.219 1 98.69 222 VAL B O 1
ATOM 4505 N N . GLU B 1 223 ? 11.25 34.219 7.438 1 98.25 223 GLU B N 1
ATOM 4506 C CA . GLU B 1 223 ? 11.141 35.375 6.547 1 98.25 223 GLU B CA 1
ATOM 4507 C C . GLU B 1 223 ? 10.094 35.125 5.465 1 98.25 223 GLU B C 1
ATOM 4509 O O . GLU B 1 223 ? 9.555 36.094 4.902 1 98.25 223 GLU B O 1
ATOM 4514 N N . LEU B 1 224 ? 9.797 33.844 5.227 1 98.44 224 LEU B N 1
ATOM 4515 C CA . LEU B 1 224 ? 8.836 33.5 4.188 1 98.44 224 LEU B CA 1
ATOM 4516 C C . LEU B 1 224 ? 7.422 33.438 4.758 1 98.44 224 LEU B C 1
ATOM 4518 O O . LEU B 1 224 ? 6.449 33.312 4.008 1 98.44 224 LEU B O 1
ATOM 4522 N N . VAL B 1 225 ? 7.262 33.531 6.059 1 98.75 225 VAL B N 1
ATOM 4523 C CA . VAL B 1 225 ? 5.965 33.594 6.727 1 98.75 225 VAL B CA 1
ATOM 4524 C C . VAL B 1 225 ? 5.523 35.031 6.91 1 98.75 225 VAL B C 1
ATOM 4526 O O . VAL B 1 225 ? 5.953 35.719 7.848 1 98.75 225 VAL B O 1
ATOM 4529 N N . LYS B 1 226 ? 4.609 35.5 6.098 1 98.44 226 LYS B N 1
ATOM 4530 C CA . LYS B 1 226 ? 4.227 36.906 6.059 1 98.44 226 LYS B CA 1
ATOM 4531 C C . LYS B 1 226 ? 3.277 37.25 7.203 1 98.44 226 LYS B C 1
ATOM 4533 O O . LYS B 1 226 ? 3.275 38.375 7.699 1 98.44 226 LYS B O 1
ATOM 4538 N N . SER B 1 227 ? 2.422 36.375 7.617 1 98.69 227 SER B N 1
ATOM 4539 C CA . SER B 1 227 ? 1.438 36.562 8.672 1 98.69 227 SER B CA 1
ATOM 4540 C C . SER B 1 227 ? 1.513 35.469 9.711 1 98.69 227 SER B C 1
ATOM 4542 O O . SER B 1 227 ? 0.721 34.531 9.68 1 98.69 227 SER B O 1
ATOM 4544 N N . PRO B 1 228 ? 2.441 35.594 10.656 1 98.69 228 PRO B N 1
ATOM 4545 C CA . PRO B 1 228 ? 2.586 34.562 11.68 1 98.69 228 PRO B CA 1
ATOM 4546 C C . PRO B 1 228 ? 1.308 34.344 12.484 1 98.69 228 PRO B C 1
ATOM 4548 O O . PRO B 1 228 ? 0.576 35.281 12.758 1 98.69 228 PRO B O 1
ATOM 4551 N N . ILE B 1 229 ? 1.039 33.125 12.914 1 98.81 229 ILE B N 1
ATOM 4552 C CA . ILE B 1 229 ? -0.142 32.75 13.68 1 98.81 229 ILE B CA 1
ATOM 4553 C C . ILE B 1 229 ? 0.129 32.938 15.172 1 98.81 229 ILE B C 1
ATOM 4555 O O . ILE B 1 229 ? 1.155 32.5 15.688 1 98.81 229 ILE B O 1
ATOM 4559 N N . PRO B 1 230 ? -0.743 33.625 15.891 1 98.44 230 PRO B N 1
ATOM 4560 C CA . PRO B 1 230 ? -0.547 33.75 17.328 1 98.44 230 PRO B CA 1
ATOM 4561 C C . PRO B 1 230 ? -0.549 32.375 18.031 1 98.44 230 PRO B C 1
ATOM 4563 O O . PRO B 1 230 ? -1.35 31.516 17.688 1 98.44 230 PRO B O 1
ATOM 4566 N N . GLY B 1 231 ? 0.357 32.188 18.984 1 98.44 231 GLY B N 1
ATOM 4567 C CA . GLY B 1 231 ? 0.504 30.922 19.688 1 98.44 231 GLY B CA 1
ATOM 4568 C C . GLY B 1 231 ? -0.796 30.406 20.281 1 98.44 231 GLY B C 1
ATOM 4569 O O . GLY B 1 231 ? -1.058 29.203 20.266 1 98.44 231 GLY B O 1
ATOM 4570 N N . SER B 1 232 ? -1.647 31.297 20.766 1 98.31 232 SER B N 1
ATOM 4571 C CA . SER B 1 232 ? -2.906 30.922 21.406 1 98.31 232 SER B CA 1
ATOM 4572 C C . SER B 1 232 ? -3.857 30.281 20.406 1 98.31 232 SER B C 1
ATOM 4574 O O . SER B 1 232 ? -4.793 29.578 20.781 1 98.31 232 SER B O 1
ATOM 4576 N N . ARG B 1 233 ? -3.592 30.5 19.094 1 98.81 233 ARG B N 1
ATOM 4577 C CA . ARG B 1 233 ? -4.465 29.938 18.062 1 98.81 233 ARG B CA 1
ATOM 4578 C C . ARG B 1 233 ? -3.799 28.766 17.359 1 98.81 233 ARG B C 1
ATOM 4580 O O . ARG B 1 233 ? -4.18 28.406 16.25 1 98.81 233 ARG B O 1
ATOM 4587 N N . VAL B 1 234 ? -2.785 28.234 18 1 98.88 234 VAL B N 1
ATOM 4588 C CA . VAL B 1 234 ? -2.146 26.984 17.594 1 98.88 234 VAL B CA 1
ATOM 4589 C C . VAL B 1 234 ? -2.369 25.922 18.656 1 98.88 234 VAL B C 1
ATOM 4591 O O . VAL B 1 234 ? -2.137 26.156 19.844 1 98.88 234 VAL B O 1
ATOM 4594 N N . MET B 1 235 ? -2.846 24.781 18.266 1 98.81 235 MET B N 1
ATOM 4595 C CA . MET B 1 235 ? -2.977 23.656 19.172 1 98.81 235 MET B CA 1
ATOM 4596 C C . MET B 1 235 ? -2.312 22.406 18.609 1 98.81 235 MET B C 1
ATOM 4598 O O . MET B 1 235 ? -2.551 22.047 17.453 1 98.81 235 MET B O 1
ATOM 4602 N N . VAL B 1 236 ? -1.458 21.781 19.391 1 98.38 236 VAL B N 1
ATOM 4603 C CA . VAL B 1 236 ? -0.931 20.453 19.094 1 98.38 236 VAL B CA 1
ATOM 4604 C C . VAL B 1 236 ? -1.781 19.406 19.797 1 98.38 236 VAL B C 1
ATOM 4606 O O . VAL B 1 236 ? -1.926 19.422 21.016 1 98.38 236 VAL B O 1
ATOM 4609 N N . ALA B 1 237 ? -2.359 18.531 19.031 1 98.44 237 ALA B N 1
ATOM 4610 C CA . ALA B 1 237 ? -3.232 17.484 19.562 1 98.44 237 ALA B CA 1
ATOM 4611 C C . ALA B 1 237 ? -2.699 16.094 19.234 1 98.44 237 ALA B C 1
ATOM 4613 O O . ALA B 1 237 ? -2.211 15.859 18.125 1 98.44 237 ALA B O 1
ATOM 4614 N N . GLY B 1 238 ? -2.723 15.156 20.172 1 97.5 238 GLY B N 1
ATOM 4615 C CA . GLY B 1 238 ? -2.336 13.773 19.953 1 97.5 238 GLY B CA 1
ATOM 4616 C C . GLY B 1 238 ? -0.969 13.438 20.516 1 97.5 238 GLY B C 1
ATOM 4617 O O . GLY B 1 238 ? -0.53 12.289 20.469 1 97.5 238 GLY B O 1
ATOM 4618 N N . MET B 1 239 ? -0.325 14.422 21.094 1 93.75 239 MET B N 1
ATOM 4619 C CA . MET B 1 239 ? 1.015 14.219 21.641 1 93.75 239 MET B CA 1
ATOM 4620 C C . MET B 1 239 ? 0.951 13.82 23.109 1 93.75 239 MET B C 1
ATOM 4622 O O . MET B 1 239 ? 0.187 14.406 23.875 1 93.75 239 MET B O 1
ATOM 4626 N N . HIS B 1 240 ? 1.604 12.867 23.547 1 84.44 240 HIS B N 1
ATOM 4627 C CA . HIS B 1 240 ? 1.59 12.469 24.953 1 84.44 240 HIS B CA 1
ATOM 4628 C C . HIS B 1 240 ? 2.641 13.227 25.75 1 84.44 240 HIS B C 1
ATOM 4630 O O . HIS B 1 240 ? 2.479 14.414 26.031 1 84.44 240 HIS B O 1
ATOM 4636 N N . HIS B 1 241 ? 3.883 12.742 25.922 1 84.25 241 HIS B N 1
ATOM 4637 C CA . HIS B 1 241 ? 4.855 13.367 26.797 1 84.25 241 HIS B CA 1
ATOM 4638 C C . HIS B 1 241 ? 5.98 14.023 26.016 1 84.25 241 HIS B C 1
ATOM 4640 O O . HIS B 1 241 ? 6.938 13.359 25.609 1 84.25 241 HIS B O 1
ATOM 4646 N N . PRO B 1 242 ? 5.73 15.344 25.859 1 87.75 242 PRO B N 1
ATOM 4647 C CA . PRO B 1 242 ? 6.828 16.016 25.172 1 87.75 242 PRO B CA 1
ATOM 4648 C C . PRO B 1 242 ? 8.141 15.953 25.938 1 87.75 242 PRO B C 1
ATOM 4650 O O . PRO B 1 242 ? 8.133 15.859 27.172 1 87.75 242 PRO B O 1
ATOM 4653 N N . SER B 1 243 ? 9.227 15.984 25.219 1 89.94 243 SER B N 1
ATOM 4654 C CA . SER B 1 243 ? 10.531 16.141 25.859 1 89.94 243 SER B CA 1
ATOM 4655 C C . SER B 1 243 ? 10.641 17.484 26.578 1 89.94 243 SER B C 1
ATOM 4657 O O . SER B 1 243 ? 9.836 18.375 26.344 1 89.94 243 SER B O 1
ATOM 4659 N N . LYS B 1 244 ? 11.688 17.625 27.453 1 92.5 244 LYS B N 1
ATOM 4660 C CA . LYS B 1 244 ? 11.93 18.891 28.141 1 92.5 244 LYS B CA 1
ATOM 4661 C C . LYS B 1 244 ? 12.172 20.016 27.141 1 92.5 244 LYS B C 1
ATOM 4663 O O . LYS B 1 244 ? 11.672 21.125 27.328 1 92.5 244 LYS B O 1
ATOM 4668 N N . ARG B 1 245 ? 12.891 19.672 26.141 1 93.88 245 ARG B N 1
ATOM 4669 C CA . ARG B 1 245 ? 13.188 20.641 25.094 1 93.88 245 ARG B CA 1
ATOM 4670 C C . ARG B 1 245 ? 11.906 21.094 24.391 1 93.88 245 ARG B C 1
ATOM 4672 O O . ARG B 1 245 ? 11.695 22.281 24.188 1 93.88 245 ARG B O 1
ATOM 4679 N N . ASP B 1 246 ? 11.055 20.203 24.062 1 95.19 246 ASP B N 1
ATOM 4680 C CA . ASP B 1 246 ? 9.789 20.516 23.406 1 95.19 246 ASP B CA 1
ATOM 4681 C C . ASP B 1 246 ? 8.906 21.375 24.312 1 95.19 246 ASP B C 1
ATOM 4683 O O . ASP B 1 246 ? 8.312 22.359 23.859 1 95.19 246 ASP B O 1
ATOM 4687 N N . GLN B 1 247 ? 8.883 20.984 25.562 1 95.62 247 GLN B N 1
ATOM 4688 C CA . GLN B 1 247 ? 8.016 21.688 26.5 1 95.62 247 GLN B CA 1
ATOM 4689 C C . GLN B 1 247 ? 8.43 23.141 26.656 1 95.62 247 GLN B C 1
ATOM 4691 O O . GLN B 1 247 ? 7.578 24.031 26.781 1 95.62 247 GLN B O 1
ATOM 4696 N N . ARG B 1 248 ? 9.703 23.391 26.688 1 96.81 248 ARG B N 1
ATOM 4697 C CA . ARG B 1 248 ? 10.195 24.766 26.797 1 96.81 248 ARG B CA 1
ATOM 4698 C C . ARG B 1 248 ? 9.68 25.625 25.656 1 96.81 248 ARG B C 1
ATOM 4700 O O . ARG B 1 248 ? 9.211 26.75 25.875 1 96.81 248 ARG B O 1
ATOM 4707 N N . HIS B 1 249 ? 9.742 25.109 24.422 1 97.56 249 HIS B N 1
ATOM 4708 C CA . HIS B 1 249 ? 9.25 25.844 23.25 1 97.56 249 HIS B CA 1
ATOM 4709 C C . HIS B 1 249 ? 7.738 26.016 23.312 1 97.56 249 HIS B C 1
ATOM 4711 O O . HIS B 1 249 ? 7.223 27.094 22.984 1 97.56 249 HIS B O 1
ATOM 4717 N N . ILE B 1 250 ? 7.016 24.938 23.719 1 97.38 250 ILE B N 1
ATOM 4718 C CA . ILE B 1 250 ? 5.559 24.984 23.812 1 97.38 250 ILE B CA 1
ATOM 4719 C C . ILE B 1 250 ? 5.137 26.094 24.781 1 97.38 250 ILE B C 1
ATOM 4721 O O . ILE B 1 250 ? 4.266 26.906 24.453 1 97.38 250 ILE B O 1
ATOM 4725 N N . ASP B 1 251 ? 5.852 26.172 25.906 1 97 251 ASP B N 1
ATOM 4726 C CA . ASP B 1 251 ? 5.559 27.188 26.922 1 97 251 ASP B CA 1
ATOM 4727 C C . ASP B 1 251 ? 5.906 28.578 26.406 1 97 251 ASP B C 1
ATOM 4729 O O . ASP B 1 251 ? 5.113 29.516 26.547 1 97 251 ASP B O 1
ATOM 4733 N N . ASP B 1 252 ? 7.008 28.672 25.812 1 97.62 252 ASP B N 1
ATOM 4734 C CA . ASP B 1 252 ? 7.504 29.969 25.328 1 97.62 252 ASP B CA 1
ATOM 4735 C C . ASP B 1 252 ? 6.59 30.531 24.25 1 97.62 252 ASP B C 1
ATOM 4737 O O . ASP B 1 252 ? 6.359 31.75 24.203 1 97.62 252 ASP B O 1
ATOM 4741 N N . TYR B 1 253 ? 6.059 29.641 23.375 1 97.38 253 TYR B N 1
ATOM 4742 C CA . TYR B 1 253 ? 5.289 30.078 22.219 1 97.38 253 TYR B CA 1
ATOM 4743 C C . TYR B 1 253 ? 3.818 30.25 22.578 1 97.38 253 TYR B C 1
ATOM 4745 O O . TYR B 1 253 ? 3.064 30.891 21.828 1 97.38 253 TYR B O 1
ATOM 4753 N N . GLY B 1 254 ? 3.396 29.672 23.672 1 97.19 254 GLY B N 1
ATOM 4754 C CA . GLY B 1 254 ? 2.004 29.766 24.078 1 97.19 254 GLY B CA 1
ATOM 4755 C C . GLY B 1 254 ? 1.09 28.844 23.281 1 97.19 254 GLY B C 1
ATOM 4756 O O . GLY B 1 254 ? -0.065 29.188 23.016 1 97.19 254 GLY B O 1
ATOM 4757 N N . VAL B 1 255 ? 1.6 27.734 22.844 1 97.25 255 VAL B N 1
ATOM 4758 C CA . VAL B 1 255 ? 0.855 26.734 22.078 1 97.25 255 VAL B CA 1
ATOM 4759 C C . VAL B 1 255 ? -0.054 25.938 23.016 1 97.25 255 VAL B C 1
ATOM 4761 O O . VAL B 1 255 ? 0.344 25.578 24.125 1 97.25 255 VAL B O 1
ATOM 4764 N N . ARG B 1 256 ? -1.3 25.688 22.594 1 97.12 256 ARG B N 1
ATOM 4765 C CA . ARG B 1 256 ? -2.207 24.812 23.328 1 97.12 256 ARG B CA 1
ATOM 4766 C C . ARG B 1 256 ? -1.923 23.344 23.016 1 97.12 256 ARG B C 1
ATOM 4768 O O . ARG B 1 256 ? -1.463 23.016 21.922 1 97.12 256 ARG B O 1
ATOM 4775 N N . VAL B 1 257 ? -2.158 22.484 24.062 1 97.25 257 VAL B N 1
ATOM 4776 C CA . VAL B 1 257 ? -1.883 21.062 23.859 1 97.25 257 VAL B CA 1
ATOM 4777 C C . VAL B 1 257 ? -3.094 20.234 24.281 1 97.25 257 VAL B C 1
ATOM 4779 O O . VAL B 1 257 ? -3.744 20.547 25.281 1 97.25 257 VAL B O 1
ATOM 4782 N N . CYS B 1 258 ? -3.471 19.234 23.484 1 97.62 258 CYS B N 1
ATOM 4783 C CA . CYS B 1 258 ? -4.492 18.234 23.781 1 97.62 258 CYS B CA 1
ATOM 4784 C C . CYS B 1 258 ? -3.926 16.828 23.656 1 97.62 258 CYS B C 1
ATOM 4786 O O . CYS B 1 258 ? -3.588 16.391 22.547 1 97.62 258 CYS B O 1
ATOM 4788 N N . GLY B 1 259 ? -3.84 16.094 24.75 1 96.69 259 GLY B N 1
ATOM 4789 C CA . GLY B 1 259 ? -3.266 14.75 24.734 1 96.69 259 GLY B CA 1
ATOM 4790 C C . GLY B 1 259 ? -4.156 13.727 24.078 1 96.69 259 GLY B C 1
ATOM 4791 O O . GLY B 1 259 ? -5.359 13.953 23.906 1 96.69 259 GLY B O 1
ATOM 4792 N N . PRO B 1 260 ? -3.52 12.617 23.672 1 96.94 260 PRO B N 1
ATOM 4793 C CA . PRO B 1 260 ? -4.312 11.578 23 1 96.94 260 PRO B CA 1
ATOM 4794 C C . PRO B 1 260 ? -5.383 10.984 23.922 1 96.94 260 PRO B C 1
ATOM 4796 O O . PRO B 1 260 ? -6.461 10.609 23.453 1 96.94 260 PRO B O 1
ATOM 4799 N N . ASP B 1 261 ? -5.133 10.914 25.25 1 95.75 261 ASP B N 1
ATOM 4800 C CA . ASP B 1 261 ? -6.113 10.398 26.203 1 95.75 261 ASP B CA 1
ATOM 4801 C C . ASP B 1 261 ? -7.383 11.242 26.188 1 95.75 261 ASP B C 1
ATOM 4803 O O . ASP B 1 261 ? -8.492 10.719 26.312 1 95.75 261 ASP B O 1
ATOM 4807 N N . SER B 1 262 ? -7.141 12.547 26.094 1 96.75 262 SER B N 1
ATOM 4808 C CA . SER B 1 262 ? -8.281 13.453 26.047 1 96.75 262 SER B CA 1
ATOM 4809 C C . SER B 1 262 ? -9.141 13.188 24.812 1 96.75 262 SER B C 1
ATOM 4811 O O . SER B 1 262 ? -10.375 13.141 24.906 1 96.75 262 SER B O 1
ATOM 4813 N N . ILE B 1 263 ? -8.555 12.938 23.719 1 98.06 263 ILE B N 1
ATOM 4814 C CA . ILE B 1 263 ? -9.266 12.695 22.469 1 98.06 263 ILE B CA 1
ATOM 4815 C C . ILE B 1 263 ? -9.984 11.352 22.531 1 98.06 263 ILE B C 1
ATOM 4817 O O . ILE B 1 263 ? -11.156 11.242 22.156 1 98.06 263 ILE B O 1
ATOM 4821 N N . VAL B 1 264 ? -9.289 10.312 23.016 1 97.19 264 VAL B N 1
ATOM 4822 C CA . VAL B 1 264 ? -9.828 8.961 23.062 1 97.19 264 VAL B CA 1
ATOM 4823 C C . VAL B 1 264 ? -11.016 8.906 24.016 1 97.19 264 VAL B C 1
ATOM 4825 O O . VAL B 1 264 ? -12.031 8.273 23.719 1 97.19 264 VAL B O 1
ATOM 4828 N N . ASN B 1 265 ? -10.938 9.633 25.094 1 97.31 265 ASN B N 1
ATOM 4829 C CA . ASN B 1 265 ? -11.93 9.5 26.156 1 97.31 265 ASN B CA 1
ATOM 4830 C C . ASN B 1 265 ? -13.039 10.547 26.016 1 97.31 265 ASN B C 1
ATOM 4832 O O . ASN B 1 265 ? -14.18 10.297 26.391 1 97.31 265 ASN B O 1
ATOM 4836 N N . ASN B 1 266 ? -12.664 11.734 25.453 1 97.44 266 ASN B N 1
ATOM 4837 C CA . ASN B 1 266 ? -13.625 12.836 25.484 1 97.44 266 ASN B CA 1
ATOM 4838 C C . ASN B 1 266 ? -13.891 13.391 24.078 1 97.44 266 ASN B C 1
ATOM 4840 O O . ASN B 1 266 ? -14.555 14.414 23.922 1 97.44 266 ASN B O 1
ATOM 4844 N N . GLY B 1 267 ? -13.406 12.734 23.125 1 97.19 267 GLY B N 1
ATOM 4845 C CA . GLY B 1 267 ? -13.617 13.172 21.75 1 97.19 267 GLY B CA 1
ATOM 4846 C C . GLY B 1 267 ? -13.016 14.539 21.469 1 97.19 267 GLY B C 1
ATOM 4847 O O . GLY B 1 267 ? -11.852 14.789 21.766 1 97.19 267 GLY B O 1
ATOM 4848 N N . ALA B 1 268 ? -13.867 15.383 20.891 1 98.25 268 ALA B N 1
ATOM 4849 C CA . ALA B 1 268 ? -13.375 16.672 20.406 1 98.25 268 ALA B CA 1
ATOM 4850 C C . ALA B 1 268 ? -13.539 17.75 21.453 1 98.25 268 ALA B C 1
ATOM 4852 O O . ALA B 1 268 ? -13.297 18.938 21.188 1 98.25 268 ALA B O 1
ATOM 4853 N N . ALA B 1 269 ? -13.867 17.469 22.641 1 98.38 269 ALA B N 1
ATOM 4854 C CA . ALA B 1 269 ? -14.305 18.438 23.656 1 98.38 269 ALA B CA 1
ATOM 4855 C C . ALA B 1 269 ? -13.234 19.5 23.891 1 98.38 269 ALA B C 1
ATOM 4857 O O . ALA B 1 269 ? -13.523 20.688 23.859 1 98.38 269 ALA B O 1
ATOM 4858 N N . GLU B 1 270 ? -12.062 19.062 24.156 1 98.44 270 GLU B N 1
ATOM 4859 C CA . GLU B 1 270 ? -10.984 20 24.484 1 98.44 270 GLU B CA 1
ATOM 4860 C C . GLU B 1 270 ? -10.648 20.875 23.281 1 98.44 270 GLU B C 1
ATOM 4862 O O . GLU B 1 270 ? -10.383 22.078 23.438 1 98.44 270 GLU B O 1
ATOM 4867 N N . VAL B 1 271 ? -10.609 20.312 22.141 1 98.81 271 VAL B N 1
ATOM 4868 C CA . VAL B 1 271 ? -10.305 21.062 20.906 1 98.81 271 VAL B CA 1
ATOM 4869 C C . VAL B 1 271 ? -11.414 22.062 20.641 1 98.81 271 VAL B C 1
ATOM 4871 O O . VAL B 1 271 ? -11.148 23.219 20.266 1 98.81 271 VAL B O 1
ATOM 4874 N N . LEU B 1 272 ? -12.672 21.703 20.812 1 98.75 272 LEU B N 1
ATOM 4875 C CA . LEU B 1 272 ? -13.797 22.594 20.594 1 98.75 272 LEU B CA 1
ATOM 4876 C C . LEU B 1 272 ? -13.773 23.75 21.594 1 98.75 272 LEU B C 1
ATOM 4878 O O . LEU B 1 272 ? -14.133 24.875 21.25 1 98.75 272 LEU B O 1
ATOM 4882 N N . LYS B 1 273 ? -13.391 23.453 22.797 1 98.75 273 LYS B N 1
ATOM 4883 C CA . LYS B 1 273 ? -13.25 24.516 23.797 1 98.75 273 LYS B CA 1
ATOM 4884 C C . LYS B 1 273 ? -12.211 25.547 23.359 1 98.75 273 LYS B C 1
ATOM 4886 O O . LYS B 1 273 ? -12.43 26.75 23.484 1 98.75 273 LYS B O 1
ATOM 4891 N N . TRP B 1 274 ? -11.07 25.078 22.891 1 98.75 274 TRP B N 1
ATOM 4892 C CA . TRP B 1 274 ? -10.016 25.953 22.375 1 98.75 274 TRP B CA 1
ATOM 4893 C C . TRP B 1 274 ? -10.531 26.812 21.234 1 98.75 274 TRP B C 1
ATOM 4895 O O . TRP B 1 274 ? -10.289 28.031 21.203 1 98.75 274 TRP B O 1
ATOM 4905 N N . ILE B 1 275 ? -11.289 26.25 20.281 1 98.81 275 ILE B N 1
ATOM 4906 C CA . ILE B 1 275 ? -11.859 26.953 19.141 1 98.81 275 ILE B CA 1
ATOM 4907 C C . ILE B 1 275 ? -12.797 28.062 19.641 1 98.81 275 ILE B C 1
ATOM 4909 O O . ILE B 1 275 ? -12.742 29.188 19.156 1 98.81 275 ILE B O 1
ATOM 4913 N N . LYS B 1 276 ? -13.586 27.703 20.594 1 98.69 276 LYS B N 1
ATOM 4914 C CA . LYS B 1 276 ? -14.531 28.672 21.156 1 98.69 276 LYS B CA 1
ATOM 4915 C C . LYS B 1 276 ? -13.805 29.781 21.906 1 98.69 276 LYS B C 1
ATOM 4917 O O . LYS B 1 276 ? -14.102 30.969 21.703 1 98.69 276 LYS B O 1
ATOM 4922 N N . ASP B 1 277 ? -12.875 29.422 22.75 1 98.69 277 ASP B N 1
ATOM 4923 C CA . ASP B 1 277 ? -12.133 30.391 23.562 1 98.69 277 ASP B CA 1
ATOM 4924 C C . ASP B 1 277 ? -11.438 31.422 22.688 1 98.69 277 ASP B C 1
ATOM 4926 O O . ASP B 1 277 ? -11.398 32.594 23.047 1 98.69 277 ASP B O 1
ATOM 4930 N N . GLU B 1 278 ? -10.859 31 21.578 1 98.56 278 GLU B N 1
ATOM 4931 C CA . GLU B 1 278 ? -10.047 31.875 20.734 1 98.56 278 GLU B CA 1
ATOM 4932 C C . GLU B 1 278 ? -10.867 32.469 19.594 1 98.56 278 GLU B C 1
ATOM 4934 O O . GLU B 1 278 ? -10.383 33.344 18.859 1 98.56 278 GLU B O 1
ATOM 4939 N N . GLY B 1 279 ? -12.133 32.062 19.422 1 98.62 279 GLY B N 1
ATOM 4940 C CA . GLY B 1 279 ? -13.008 32.562 18.391 1 98.62 279 GLY B CA 1
ATOM 4941 C C . GLY B 1 279 ? -12.539 32.219 16.984 1 98.62 279 GLY B C 1
ATOM 4942 O O . GLY B 1 279 ? -12.68 33 16.062 1 98.62 279 GLY B O 1
ATOM 4943 N N . ILE B 1 280 ? -11.969 31.047 16.797 1 98.81 280 ILE B N 1
ATOM 4944 C CA . ILE B 1 280 ? -11.383 30.641 15.531 1 98.81 280 ILE B CA 1
ATOM 4945 C C . ILE B 1 280 ? -12.484 30.438 14.5 1 98.81 280 ILE B C 1
ATOM 4947 O O . ILE B 1 280 ? -13.461 29.719 14.75 1 98.81 280 ILE B O 1
ATOM 4951 N N . THR B 1 281 ? -12.367 31.062 13.328 1 98.75 281 THR B N 1
ATOM 4952 C CA . THR B 1 281 ? -13.359 30.969 12.258 1 98.75 281 THR B CA 1
ATOM 4953 C C . THR B 1 281 ? -12.82 30.125 11.102 1 98.75 281 THR B C 1
ATOM 4955 O O . THR B 1 281 ? -13.57 29.375 10.477 1 98.75 281 THR B O 1
ATOM 4958 N N . HIS B 1 282 ? -11.547 30.297 10.758 1 98.69 282 HIS B N 1
ATOM 4959 C CA . HIS B 1 282 ? -10.852 29.562 9.703 1 98.69 282 HIS B CA 1
ATOM 4960 C C . HIS B 1 282 ? -9.75 28.688 10.281 1 98.69 282 HIS B C 1
ATOM 4962 O O . HIS B 1 282 ? -9.008 29.109 11.164 1 98.69 282 HIS B O 1
ATOM 4968 N N . LEU B 1 283 ? -9.711 27.438 9.797 1 98.81 283 LEU B N 1
ATOM 4969 C CA . LEU B 1 283 ? -8.828 26.469 10.445 1 98.81 283 LEU B CA 1
ATOM 4970 C C . LEU B 1 283 ? -8.008 25.703 9.406 1 98.81 283 LEU B C 1
ATOM 4972 O O . LEU B 1 283 ? -8.547 25.234 8.406 1 98.81 283 LEU B O 1
ATOM 4976 N N . ALA B 1 284 ? -6.703 25.688 9.539 1 98.88 284 ALA B N 1
ATOM 4977 C CA . ALA B 1 284 ? -5.836 24.719 8.852 1 98.88 284 ALA B CA 1
ATOM 4978 C C . ALA B 1 284 ? -5.52 23.531 9.75 1 98.88 284 ALA B C 1
ATOM 4980 O O . ALA B 1 284 ? -5.273 23.703 10.945 1 98.88 284 ALA B O 1
ATOM 4981 N N . ILE B 1 285 ? -5.555 22.328 9.172 1 98.88 285 ILE B N 1
ATOM 4982 C CA . ILE B 1 285 ? -5.352 21.109 9.93 1 98.88 285 ILE B CA 1
ATOM 4983 C C . ILE B 1 285 ? -4.191 20.312 9.328 1 98.88 285 ILE B C 1
ATOM 4985 O O . ILE B 1 285 ? -4.16 20.062 8.125 1 98.88 285 ILE B O 1
ATOM 4989 N N . HIS B 1 286 ? -3.223 20.047 10.164 1 98.88 286 HIS B N 1
ATOM 4990 C CA . HIS B 1 286 ? -2.145 19.109 9.859 1 98.88 286 HIS B CA 1
ATOM 4991 C C . HIS B 1 286 ? -2.414 17.734 10.469 1 98.88 286 HIS B C 1
ATOM 4993 O O . HIS B 1 286 ? -2.695 17.625 11.672 1 98.88 286 HIS B O 1
ATOM 4999 N N . LEU B 1 287 ? -2.328 16.719 9.656 1 98.88 287 LEU B N 1
ATOM 5000 C CA . LEU B 1 287 ? -2.426 15.336 10.141 1 98.88 287 LEU B CA 1
ATOM 5001 C C . LEU B 1 287 ? -1.137 14.57 9.867 1 98.88 287 LEU B C 1
ATOM 5003 O O . LEU B 1 287 ? -0.885 14.164 8.734 1 98.88 287 LEU B O 1
ATOM 5007 N N . ASP B 1 288 ? -0.293 14.484 10.898 1 98.75 288 ASP B N 1
ATOM 5008 C CA . ASP B 1 288 ? 0.788 13.508 10.859 1 98.75 288 ASP B CA 1
ATOM 5009 C C . ASP B 1 288 ? 0.273 12.109 11.188 1 98.75 288 ASP B C 1
ATOM 5011 O O . ASP B 1 288 ? -0.272 11.883 12.266 1 98.75 288 ASP B O 1
ATOM 5015 N N . LEU B 1 289 ? 0.51 11.188 10.328 1 98.75 289 LEU B N 1
ATOM 5016 C CA . LEU B 1 289 ? -0.06 9.852 10.5 1 98.75 289 LEU B CA 1
ATOM 5017 C C . LEU B 1 289 ? 0.56 9.148 11.703 1 98.75 289 LEU B C 1
ATOM 5019 O O . LEU B 1 289 ? 0.02 8.148 12.195 1 98.75 289 LEU B O 1
ATOM 5023 N N . ASP B 1 290 ? 1.68 9.695 12.281 1 97.5 290 ASP B N 1
ATOM 5024 C CA . ASP B 1 290 ? 2.307 9.047 13.43 1 97.5 290 ASP B CA 1
ATOM 5025 C C . ASP B 1 290 ? 1.481 9.258 14.695 1 97.5 290 ASP B C 1
ATOM 5027 O O . ASP B 1 290 ? 1.802 8.703 15.75 1 97.5 290 ASP B O 1
ATOM 5031 N N . VAL B 1 291 ? 0.355 10.047 14.578 1 97.94 291 VAL B N 1
ATOM 5032 C CA . VAL B 1 291 ? -0.567 10.195 15.703 1 97.94 291 VAL B CA 1
ATOM 5033 C C . VAL B 1 291 ? -1.386 8.914 15.867 1 97.94 291 VAL B C 1
ATOM 5035 O O . VAL B 1 291 ? -2.012 8.703 16.906 1 97.94 291 VAL B O 1
ATOM 5038 N N . LEU B 1 292 ? -1.408 8.031 14.859 1 98.19 292 LEU B N 1
ATOM 5039 C CA . LEU B 1 292 ? -2.146 6.773 14.859 1 98.19 292 LEU B CA 1
ATOM 5040 C C . LEU B 1 292 ? -1.349 5.68 15.562 1 98.19 292 LEU B C 1
ATOM 5042 O O . LEU B 1 292 ? -0.119 5.648 15.477 1 98.19 292 LEU B O 1
ATOM 5046 N N . SER B 1 293 ? -2.066 4.809 16.219 1 96.62 293 SER B N 1
ATOM 5047 C CA . SER B 1 293 ? -1.453 3.656 16.875 1 96.62 293 SER B CA 1
ATOM 5048 C C . SER B 1 293 ? -0.9 2.674 15.844 1 96.62 293 SER B C 1
ATOM 5050 O O . SER B 1 293 ? -1.607 2.271 14.914 1 96.62 293 SER B O 1
ATOM 5052 N N . ASP B 1 294 ? 0.362 2.236 16.047 1 94.75 294 ASP B N 1
ATOM 5053 C CA . ASP B 1 294 ? 0.989 1.301 15.125 1 94.75 294 ASP B CA 1
ATOM 5054 C C . ASP B 1 294 ? 0.447 -0.113 15.32 1 94.75 294 ASP B C 1
ATOM 5056 O O . ASP B 1 294 ? 0.764 -1.019 14.539 1 94.75 294 ASP B O 1
ATOM 5060 N N . LYS B 1 295 ? -0.453 -0.277 16.328 1 92.94 295 LYS B N 1
ATOM 5061 C CA . LYS B 1 295 ? -1.163 -1.542 16.5 1 92.94 295 LYS B CA 1
ATOM 5062 C C . LYS B 1 295 ? -2.203 -1.733 15.398 1 92.94 295 LYS B C 1
ATOM 5064 O O . LYS B 1 295 ? -2.461 -2.859 14.969 1 92.94 295 LYS B O 1
ATOM 5069 N N . TYR B 1 296 ? -2.719 -0.598 14.891 1 95.19 296 TYR B N 1
ATOM 5070 C CA . TYR B 1 296 ? -3.869 -0.694 14 1 95.19 296 TYR B CA 1
ATOM 5071 C C . TYR B 1 296 ? -3.547 -0.117 12.625 1 95.19 296 TYR B C 1
ATOM 5073 O O . TYR B 1 296 ? -4.316 -0.289 11.68 1 95.19 296 TYR B O 1
ATOM 5081 N N . PHE B 1 297 ? -2.492 0.547 12.523 1 97.69 297 PHE B N 1
ATOM 5082 C CA . PHE B 1 297 ? -2.039 1.14 11.266 1 97.69 297 PHE B CA 1
ATOM 5083 C C . PHE B 1 297 ? -0.523 1.043 11.141 1 97.69 297 PHE B C 1
ATOM 5085 O O . PHE B 1 297 ? 0.211 1.702 11.883 1 97.69 297 PHE B O 1
ATOM 5092 N N . ARG B 1 298 ? -0.001 0.322 10.086 1 96.69 298 ARG B N 1
ATOM 5093 C CA . ARG B 1 298 ? 1.397 -0.091 10.141 1 96.69 298 ARG B CA 1
ATOM 5094 C C . ARG B 1 298 ? 2.209 0.586 9.039 1 96.69 298 ARG B C 1
ATOM 5096 O O . ARG B 1 298 ? 3.287 0.112 8.672 1 96.69 298 ARG B O 1
ATOM 5103 N N . MET B 1 299 ? 1.678 1.721 8.484 1 98.31 299 MET B N 1
ATOM 5104 C CA . MET B 1 299 ? 2.457 2.508 7.531 1 98.31 299 MET B CA 1
ATOM 5105 C C . MET B 1 299 ? 3.021 3.76 8.195 1 98.31 299 MET B C 1
ATOM 5107 O O . MET B 1 299 ? 2.797 4.875 7.715 1 98.31 299 MET B O 1
ATOM 5111 N N . LEU B 1 300 ? 3.844 3.486 9.273 1 97.88 300 LEU B N 1
ATOM 5112 C CA . LEU B 1 300 ? 4.426 4.527 10.109 1 97.88 300 LEU B CA 1
ATOM 5113 C C . LEU B 1 300 ? 5.938 4.34 10.234 1 97.88 300 LEU B C 1
ATOM 5115 O O . LEU B 1 300 ? 6.461 3.268 9.922 1 97.88 300 LEU B O 1
ATOM 5119 N N . TYR B 1 301 ? 6.586 5.379 10.688 1 95.38 301 TYR B N 1
ATOM 5120 C CA . TYR B 1 301 ? 8.039 5.398 10.812 1 95.38 301 TYR B CA 1
ATOM 5121 C C . TYR B 1 301 ? 8.531 4.195 11.609 1 95.38 301 TYR B C 1
ATOM 5123 O O . TYR B 1 301 ? 9.477 3.516 11.195 1 95.38 301 TYR B O 1
ATOM 5131 N N . PHE B 1 302 ? 7.926 3.857 12.633 1 92.88 302 PHE B N 1
ATOM 5132 C CA . PHE B 1 302 ? 8.43 2.873 13.586 1 92.88 302 PHE B CA 1
ATOM 5133 C C . PHE B 1 302 ? 7.855 1.492 13.289 1 92.88 302 PHE B C 1
ATOM 5135 O O . PHE B 1 302 ? 7.941 0.586 14.125 1 92.88 302 PHE B O 1
ATOM 5142 N N . SER B 1 303 ? 7.242 1.319 12.062 1 94.56 303 SER B N 1
ATOM 5143 C CA . SER B 1 303 ? 6.629 0.049 11.695 1 94.56 303 SER B CA 1
ATOM 5144 C C . SER B 1 303 ? 7.477 -0.695 10.672 1 94.56 303 SER B C 1
ATOM 5146 O O . SER B 1 303 ? 6.98 -1.576 9.961 1 94.56 303 SER B O 1
ATOM 5148 N N . ASP B 1 304 ? 8.711 -0.357 10.531 1 94.56 304 ASP B N 1
ATOM 5149 C CA . ASP B 1 304 ? 9.609 -1.104 9.656 1 94.56 304 ASP B CA 1
ATOM 5150 C C . ASP B 1 304 ? 9.719 -2.561 10.109 1 94.56 304 ASP B C 1
ATOM 5152 O O . ASP B 1 304 ? 10.227 -2.842 11.195 1 94.56 304 ASP B O 1
ATOM 5156 N N . PRO B 1 305 ? 9.273 -3.512 9.227 1 93.56 305 PRO B N 1
ATOM 5157 C CA . PRO B 1 305 ? 9.297 -4.91 9.664 1 93.56 305 PRO B CA 1
ATOM 5158 C C . PRO B 1 305 ? 10.711 -5.453 9.836 1 93.56 305 PRO B C 1
ATOM 5160 O O . PRO B 1 305 ? 10.914 -6.461 10.516 1 93.56 305 PRO B O 1
ATOM 5163 N N . ASP B 1 306 ? 11.68 -4.789 9.195 1 93.25 306 ASP B N 1
ATOM 5164 C CA . ASP B 1 306 ? 13.055 -5.281 9.25 1 93.25 306 ASP B CA 1
ATOM 5165 C C . ASP B 1 306 ? 13.859 -4.566 10.328 1 93.25 306 ASP B C 1
ATOM 5167 O O . ASP B 1 306 ? 15.047 -4.824 10.5 1 93.25 306 ASP B O 1
ATOM 5171 N N . ALA B 1 307 ? 13.141 -3.643 11 1 92.25 307 ALA B N 1
ATOM 5172 C CA . ALA B 1 307 ? 13.844 -2.934 12.062 1 92.25 307 ALA B CA 1
ATOM 5173 C C . ALA B 1 307 ? 14.234 -3.881 13.195 1 92.25 307 ALA B C 1
ATOM 5175 O O . ALA B 1 307 ? 13.445 -4.758 13.57 1 92.25 307 ALA B O 1
ATOM 5176 N N . PRO B 1 308 ? 15.492 -3.787 13.68 1 91.38 308 PRO B N 1
ATOM 5177 C CA . PRO B 1 308 ? 15.859 -4.617 14.828 1 91.38 308 PRO B CA 1
ATOM 5178 C C . PRO B 1 308 ? 15.008 -4.328 16.062 1 91.38 308 PRO B C 1
ATOM 5180 O O . PRO B 1 308 ? 14.422 -3.248 16.172 1 91.38 308 PRO B O 1
ATOM 5183 N N . GLU B 1 309 ? 14.938 -5.316 16.891 1 86.12 309 GLU B N 1
ATOM 5184 C CA . GLU B 1 309 ? 14.195 -5.148 18.125 1 86.12 309 GLU B CA 1
ATOM 5185 C C . GLU B 1 309 ? 14.703 -3.938 18.906 1 86.12 309 GLU B C 1
ATOM 5187 O O . GLU B 1 309 ? 15.914 -3.732 19.031 1 86.12 309 GLU B O 1
ATOM 5192 N N . GLY B 1 310 ? 13.844 -3.082 19.281 1 87.56 310 GLY B N 1
ATOM 5193 C CA . GLY B 1 310 ? 14.203 -1.948 20.125 1 87.56 310 GLY B CA 1
ATOM 5194 C C . GLY B 1 310 ? 14.656 -0.74 19.328 1 87.56 310 GLY B C 1
ATOM 5195 O O . GLY B 1 310 ? 15.008 0.293 19.891 1 87.56 310 GLY B O 1
ATOM 5196 N N . ALA B 1 311 ? 14.656 -0.828 17.969 1 87.56 311 ALA B N 1
ATOM 5197 C CA . ALA B 1 311 ? 15.172 0.239 17.109 1 87.56 311 ALA B CA 1
ATOM 5198 C C . ALA B 1 311 ? 14.445 1.554 17.375 1 87.56 311 ALA B C 1
ATOM 5200 O O . ALA B 1 311 ? 15.031 2.631 17.266 1 87.56 311 ALA B O 1
ATOM 5201 N N . HIS B 1 312 ? 13.227 1.501 17.875 1 87.94 312 HIS B N 1
ATOM 5202 C CA . HIS B 1 312 ? 12.445 2.721 18.016 1 87.94 312 HIS B CA 1
ATOM 5203 C C . HIS B 1 312 ? 12.023 2.932 19.469 1 87.94 312 HIS B C 1
ATOM 5205 O O . HIS B 1 312 ? 11.023 3.6 19.734 1 87.94 312 HIS B O 1
ATOM 5211 N N . LYS B 1 313 ? 12.852 2.318 20.281 1 83.88 313 LYS B N 1
ATOM 5212 C CA . LYS B 1 313 ? 12.594 2.518 21.703 1 83.88 313 LYS B CA 1
ATOM 5213 C C . LYS B 1 313 ? 12.695 3.992 22.078 1 83.88 313 LYS B C 1
ATOM 5215 O O . LYS B 1 313 ? 13.609 4.688 21.656 1 83.88 313 LYS B O 1
ATOM 5220 N N . GLY B 1 314 ? 11.742 4.531 22.766 1 81.44 314 GLY B N 1
ATOM 5221 C CA . GLY B 1 314 ? 11.773 5.906 23.234 1 81.44 314 GLY B CA 1
ATOM 5222 C C . GLY B 1 314 ? 11.125 6.883 22.266 1 81.44 314 GLY B C 1
ATOM 5223 O O . GLY B 1 314 ? 10.898 8.047 22.625 1 81.44 314 GLY B O 1
ATOM 5224 N N . VAL B 1 315 ? 10.852 6.488 21.047 1 83.5 315 VAL B N 1
ATOM 5225 C CA . VAL B 1 315 ? 10.172 7.363 20.094 1 83.5 315 VAL B CA 1
ATOM 5226 C C . VAL B 1 315 ? 8.68 7.418 20.422 1 83.5 315 VAL B C 1
ATOM 5228 O O . VAL B 1 315 ? 8.023 6.379 20.516 1 83.5 315 VAL B O 1
ATOM 5231 N N . PRO B 1 316 ? 8.25 8.641 20.641 1 87.38 316 PRO B N 1
ATOM 5232 C CA . PRO B 1 316 ? 6.816 8.742 20.922 1 87.38 316 PRO B CA 1
ATOM 5233 C C . PRO B 1 316 ? 5.949 8.141 19.828 1 87.38 316 PRO B C 1
ATOM 5235 O O . PRO B 1 316 ? 6.199 8.391 18.641 1 87.38 316 PRO B O 1
ATOM 5238 N N . ARG B 1 317 ? 4.941 7.336 20.25 1 90.94 317 ARG B N 1
ATOM 5239 C CA . ARG B 1 317 ? 4.035 6.676 19.312 1 90.94 317 ARG B CA 1
ATOM 5240 C C . ARG B 1 317 ? 2.6 7.148 19.516 1 90.94 317 ARG B C 1
ATOM 5242 O O . ARG B 1 317 ? 2.168 7.379 20.641 1 90.94 317 ARG B O 1
ATOM 5249 N N . GLY B 1 318 ? 1.926 7.242 18.344 1 95.38 318 GLY B N 1
ATOM 5250 C CA . GLY B 1 318 ? 0.533 7.652 18.406 1 95.38 318 GLY B CA 1
ATOM 5251 C C . GLY B 1 318 ? -0.365 6.621 19.062 1 95.38 318 GLY B C 1
ATOM 5252 O O . GLY B 1 318 ? 0.008 5.453 19.188 1 95.38 318 GLY B O 1
ATOM 5253 N N . GLN B 1 319 ? -1.528 7.137 19.531 1 95.94 319 GLN B N 1
ATOM 5254 C CA . GLN B 1 319 ? -2.465 6.27 20.234 1 95.94 319 GLN B CA 1
ATOM 5255 C C . GLN B 1 319 ? -3.846 6.305 19.578 1 95.94 319 GLN B C 1
ATOM 5257 O O . GLN B 1 319 ? -4.723 5.512 19.938 1 95.94 319 GLN B O 1
ATOM 5262 N N . LEU B 1 320 ? -4.031 7.184 18.688 1 98.06 320 LEU B N 1
ATOM 5263 C CA . LEU B 1 320 ? -5.352 7.359 18.078 1 98.06 320 LEU B CA 1
ATOM 5264 C C . LEU B 1 320 ? -5.609 6.297 17.016 1 98.06 320 LEU B C 1
ATOM 5266 O O . LEU B 1 320 ? -4.672 5.664 16.531 1 98.06 320 LEU B O 1
ATOM 5270 N N . ARG B 1 321 ? -6.844 6.055 16.75 1 97.75 321 ARG B N 1
ATOM 5271 C CA . ARG B 1 321 ? -7.32 5.258 15.625 1 97.75 321 ARG B CA 1
ATOM 5272 C C . ARG B 1 321 ? -8.031 6.137 14.594 1 97.75 321 ARG B C 1
ATOM 5274 O O . ARG B 1 321 ? -8.328 7.301 14.867 1 97.75 321 ARG B O 1
ATOM 5281 N N . PHE B 1 322 ? -8.305 5.555 13.445 1 98.06 322 PHE B N 1
ATOM 5282 C CA . PHE B 1 322 ? -8.984 6.297 12.391 1 98.06 322 PHE B CA 1
ATOM 5283 C C . PHE B 1 322 ? -10.281 6.906 12.906 1 98.06 322 PHE B C 1
ATOM 5285 O O . PHE B 1 322 ? -10.578 8.07 12.625 1 98.06 322 PHE B O 1
ATOM 5292 N N . LYS B 1 323 ? -11.023 6.172 13.672 1 97.19 323 LYS B N 1
ATOM 5293 C CA . LYS B 1 323 ? -12.328 6.621 14.133 1 97.19 323 LYS B CA 1
ATOM 5294 C C . LYS B 1 323 ? -12.203 7.84 15.047 1 97.19 323 LYS B C 1
ATOM 5296 O O . LYS B 1 323 ? -13.062 8.719 15.039 1 97.19 323 LYS B O 1
ATOM 5301 N N . HIS B 1 324 ? -11.141 7.883 15.875 1 98.31 324 HIS B N 1
ATOM 5302 C CA . HIS B 1 324 ? -10.906 9.039 16.734 1 98.31 324 HIS B CA 1
ATOM 5303 C C . HIS B 1 324 ? -10.656 10.297 15.922 1 98.31 324 HIS B C 1
ATOM 5305 O O . HIS B 1 324 ? -11.195 11.359 16.219 1 98.31 324 HIS B O 1
ATOM 5311 N N . VAL B 1 325 ? -9.836 10.141 14.891 1 98.5 325 VAL B N 1
ATOM 5312 C CA . VAL B 1 325 ? -9.469 11.266 14.039 1 98.5 325 VAL B CA 1
ATOM 5313 C C . VAL B 1 325 ? -10.703 11.766 13.273 1 98.5 325 VAL B C 1
ATOM 5315 O O . VAL B 1 325 ? -10.992 12.961 13.266 1 98.5 325 VAL B O 1
ATOM 5318 N N . THR B 1 326 ? -11.469 10.867 12.664 1 97.38 326 THR B N 1
ATOM 5319 C CA . THR B 1 326 ? -12.625 11.242 11.859 1 97.38 326 THR B CA 1
ATOM 5320 C C . THR B 1 326 ? -13.68 11.922 12.719 1 97.38 326 THR B C 1
ATOM 5322 O O . THR B 1 326 ? -14.281 12.922 12.305 1 97.38 326 THR B O 1
ATOM 5325 N N . SER B 1 327 ? -13.898 11.391 13.883 1 97.38 327 SER B N 1
ATOM 5326 C CA . SER B 1 327 ? -14.867 11.992 14.781 1 97.38 327 SER B CA 1
ATOM 5327 C C . SER B 1 327 ? -14.453 13.398 15.195 1 97.38 327 SER B C 1
ATOM 5329 O O . SER B 1 327 ? -15.273 14.312 15.219 1 97.38 327 SER B O 1
ATOM 5331 N N . LEU B 1 328 ? -13.211 13.531 15.539 1 98.19 328 LEU B N 1
ATOM 5332 C CA . LEU B 1 328 ? -12.672 14.836 15.914 1 98.19 328 LEU B CA 1
ATOM 5333 C C . LEU B 1 328 ? -12.82 15.836 14.773 1 98.19 328 LEU B C 1
ATOM 5335 O O . LEU B 1 328 ? -13.266 16.969 14.984 1 98.19 328 LEU B O 1
ATOM 5339 N N . LEU B 1 329 ? -12.492 15.438 13.562 1 97.75 329 LEU B N 1
ATOM 5340 C CA . LEU B 1 329 ? -12.5 16.328 12.406 1 97.75 329 LEU B CA 1
ATOM 5341 C C . LEU B 1 329 ? -13.922 16.703 12.016 1 97.75 329 LEU B C 1
ATOM 5343 O O . LEU B 1 329 ? -14.18 17.828 11.57 1 97.75 329 LEU B O 1
ATOM 5347 N N . LYS B 1 330 ? -14.812 15.773 12.164 1 95.69 330 LYS B N 1
ATOM 5348 C CA . LYS B 1 330 ? -16.219 16.078 11.93 1 95.69 330 LYS B CA 1
ATOM 5349 C C . LYS B 1 330 ? -16.719 17.172 12.891 1 95.69 330 LYS B C 1
ATOM 5351 O O . LYS B 1 330 ? -17.391 18.109 12.477 1 95.69 330 LYS B O 1
ATOM 5356 N N . ALA B 1 331 ? -16.359 17.016 14.102 1 97.5 331 ALA B N 1
ATOM 5357 C CA . ALA B 1 331 ? -16.797 17.969 15.125 1 97.5 331 ALA B CA 1
ATOM 5358 C C . ALA B 1 331 ? -16.203 19.344 14.867 1 97.5 331 ALA B C 1
ATOM 5360 O O . ALA B 1 331 ? -16.906 20.359 14.953 1 97.5 331 ALA B O 1
ATOM 5361 N N . VAL B 1 332 ? -14.922 19.406 14.57 1 97.25 332 VAL B N 1
ATOM 5362 C CA . VAL B 1 332 ? -14.25 20.688 14.375 1 97.25 332 VAL B CA 1
ATOM 5363 C C . VAL B 1 332 ? -14.758 21.344 13.102 1 97.25 332 VAL B C 1
ATOM 5365 O O . VAL B 1 332 ? -14.883 22.578 13.039 1 97.25 332 VAL B O 1
ATOM 5368 N N . SER B 1 333 ? -15.039 20.547 12.062 1 96.12 333 SER B N 1
ATOM 5369 C CA . SER B 1 333 ? -15.523 21.047 10.781 1 96.12 333 SER B CA 1
ATOM 5370 C C . SER B 1 333 ? -16.922 21.656 10.93 1 96.12 333 SER B C 1
ATOM 5372 O O . SER B 1 333 ? -17.312 22.531 10.141 1 96.12 333 SER B O 1
ATOM 5374 N N . ALA B 1 334 ? -17.656 21.219 11.891 1 95.69 334 ALA B N 1
ATOM 5375 C CA . ALA B 1 334 ? -18.984 21.75 12.141 1 95.69 334 ALA B CA 1
ATOM 5376 C C . ALA B 1 334 ? -18.938 23.125 12.781 1 95.69 334 ALA B C 1
ATOM 5378 O O . ALA B 1 334 ? -19.906 23.875 12.734 1 95.69 334 ALA B O 1
ATOM 5379 N N . LYS B 1 335 ? -17.766 23.5 13.328 1 97.19 335 LYS B N 1
ATOM 5380 C CA . LYS B 1 335 ? -17.672 24.734 14.117 1 97.19 335 LYS B CA 1
ATOM 5381 C C . LYS B 1 335 ? -16.734 25.734 13.453 1 97.19 335 LYS B C 1
ATOM 5383 O O . LYS B 1 335 ? -16.672 26.891 13.875 1 97.19 335 LYS B O 1
ATOM 5388 N N . THR B 1 336 ? -16 25.344 12.445 1 97.88 336 THR B N 1
ATOM 5389 C CA . THR B 1 336 ? -15.062 26.203 11.742 1 97.88 336 THR B CA 1
ATOM 5390 C C . THR B 1 336 ? -15.117 25.969 10.234 1 97.88 336 THR B C 1
ATOM 5392 O O . THR B 1 336 ? -15.672 24.953 9.789 1 97.88 336 THR B O 1
ATOM 5395 N N . GLN B 1 337 ? -14.641 26.906 9.516 1 97.38 337 GLN B N 1
ATOM 5396 C CA . GLN B 1 337 ? -14.336 26.672 8.109 1 97.38 337 GLN B CA 1
ATOM 5397 C C . GLN B 1 337 ? -12.93 26.109 7.938 1 97.38 337 GLN B C 1
ATOM 5399 O O . GLN B 1 337 ? -11.938 26.812 8.109 1 97.38 337 GLN B O 1
ATOM 5404 N N . VAL B 1 338 ? -12.891 24.844 7.59 1 97.81 338 VAL B N 1
ATOM 5405 C CA . VAL B 1 338 ? -11.586 24.25 7.305 1 97.81 338 VAL B CA 1
ATOM 5406 C C . VAL B 1 338 ? -11.086 24.75 5.949 1 97.81 338 VAL B C 1
ATOM 5408 O O . VAL B 1 338 ? -11.75 24.562 4.93 1 97.81 338 VAL B O 1
ATOM 5411 N N . VAL B 1 339 ? -9.891 25.375 5.945 1 98.25 339 VAL B N 1
ATOM 5412 C CA . VAL B 1 339 ? -9.406 25.984 4.707 1 98.25 339 VAL B CA 1
ATOM 5413 C C . VAL B 1 339 ? -8.109 25.312 4.273 1 98.25 339 VAL B C 1
ATOM 5415 O O . VAL B 1 339 ? -7.656 25.484 3.143 1 98.25 339 VAL B O 1
ATOM 5418 N N . GLY B 1 340 ? -7.469 24.594 5.102 1 98.56 340 GLY B N 1
ATOM 5419 C CA . GLY B 1 340 ? -6.266 23.828 4.824 1 98.56 340 GLY B CA 1
ATOM 5420 C C . GLY B 1 340 ? -6.285 22.438 5.449 1 98.56 340 GLY B C 1
ATOM 5421 O O . GLY B 1 340 ? -6.746 22.266 6.578 1 98.56 340 GLY B O 1
ATOM 5422 N N . PHE B 1 341 ? -5.844 21.469 4.707 1 98.69 341 PHE B N 1
ATOM 5423 C CA . PHE B 1 341 ? -5.688 20.109 5.227 1 98.69 341 PHE B CA 1
ATOM 5424 C C . PHE B 1 341 ? -4.438 19.453 4.66 1 98.69 341 PHE B C 1
ATOM 5426 O O . PHE B 1 341 ? -4.277 19.359 3.439 1 98.69 341 PHE B O 1
ATOM 5433 N N . GLY B 1 342 ? -3.551 19.062 5.539 1 98.69 342 GLY B N 1
ATOM 5434 C CA . GLY B 1 342 ? -2.346 18.375 5.117 1 98.69 342 GLY B CA 1
ATOM 5435 C C . GLY B 1 342 ? -2.205 17 5.746 1 98.69 342 GLY B C 1
ATOM 5436 O O . GLY B 1 342 ? -2.568 16.797 6.906 1 98.69 342 GLY B O 1
ATOM 5437 N N . ILE B 1 343 ? -1.734 16.047 4.988 1 98.88 343 ILE B N 1
ATOM 5438 C CA . ILE B 1 343 ? -1.423 14.703 5.461 1 98.88 343 ILE B CA 1
ATOM 5439 C C . ILE B 1 343 ? 0.046 14.383 5.188 1 98.88 343 ILE B C 1
ATOM 5441 O O . ILE B 1 343 ? 0.532 14.578 4.07 1 98.88 343 ILE B O 1
ATOM 5445 N N . THR B 1 344 ? 0.757 13.953 6.273 1 98.75 344 THR B N 1
ATOM 5446 C CA . THR B 1 344 ? 2.18 13.688 6.098 1 98.75 344 THR B CA 1
ATOM 5447 C C . THR B 1 344 ? 2.58 12.398 6.809 1 98.75 344 THR B C 1
ATOM 5449 O O . THR B 1 344 ? 1.781 11.812 7.547 1 98.75 344 THR B O 1
ATOM 5452 N N . GLU B 1 345 ? 3.764 11.938 6.477 1 98.44 345 GLU B N 1
ATOM 5453 C CA . GLU B 1 345 ? 4.523 10.867 7.109 1 98.44 345 GLU B CA 1
ATOM 5454 C C . GLU B 1 345 ? 3.85 9.516 6.891 1 98.44 345 GLU B C 1
ATOM 5456 O O . GLU B 1 345 ? 3.773 8.695 7.812 1 98.44 345 GLU B O 1
ATOM 5461 N N . LEU B 1 346 ? 3.199 9.367 5.727 1 98.75 346 LEU B N 1
ATOM 5462 C CA . LEU B 1 346 ? 2.893 8.008 5.293 1 98.75 346 LEU B CA 1
ATOM 5463 C C . LEU B 1 346 ? 4.168 7.242 4.965 1 98.75 346 LEU B C 1
ATOM 5465 O O . LEU B 1 346 ? 4.875 7.578 4.012 1 98.75 346 LEU B O 1
ATOM 5469 N N . LEU B 1 347 ? 4.531 6.242 5.777 1 98.44 347 LEU B N 1
ATOM 5470 C CA . LEU B 1 347 ? 5.738 5.449 5.586 1 98.44 347 LEU B CA 1
ATOM 5471 C C . LEU B 1 347 ? 5.395 3.992 5.305 1 98.44 347 LEU B C 1
ATOM 5473 O O . LEU B 1 347 ? 5.414 3.158 6.211 1 98.44 347 LEU B O 1
ATOM 5477 N N . PRO B 1 348 ? 5.082 3.652 4.031 1 98.19 348 PRO B N 1
ATOM 5478 C CA . PRO B 1 348 ? 4.578 2.33 3.645 1 98.19 348 PRO B CA 1
ATOM 5479 C C . PRO B 1 348 ? 5.699 1.325 3.391 1 98.19 348 PRO B C 1
ATOM 5481 O O . PRO B 1 348 ? 5.891 0.88 2.256 1 98.19 348 PRO B O 1
ATOM 5484 N N . TRP B 1 349 ? 6.336 0.894 4.426 1 97.75 349 TRP B N 1
ATOM 5485 C CA . TRP B 1 349 ? 7.492 0.006 4.367 1 97.75 349 TRP B CA 1
ATOM 5486 C C . TRP B 1 349 ? 7.18 -1.244 3.553 1 97.75 349 TRP B C 1
ATOM 5488 O O . TRP B 1 349 ? 7.914 -1.587 2.623 1 97.75 349 TRP B O 1
ATOM 5498 N N . ASP B 1 350 ? 6.039 -1.934 3.85 1 98 350 ASP B N 1
ATOM 5499 C CA . ASP B 1 350 ? 5.684 -3.17 3.162 1 98 350 ASP B CA 1
ATOM 5500 C C . ASP B 1 350 ? 5.469 -2.928 1.671 1 98 350 ASP B C 1
ATOM 5502 O O . ASP B 1 350 ? 5.926 -3.709 0.836 1 98 350 ASP B O 1
ATOM 5506 N N . VAL B 1 351 ? 4.781 -1.843 1.347 1 97.94 351 VAL B N 1
ATOM 5507 C CA . VAL B 1 351 ? 4.484 -1.522 -0.046 1 97.94 351 VAL B CA 1
ATOM 5508 C C . VAL B 1 351 ? 5.785 -1.251 -0.801 1 97.94 351 VAL B C 1
ATOM 5510 O O . VAL B 1 351 ? 5.984 -1.758 -1.908 1 97.94 351 VAL B O 1
ATOM 5513 N N . TYR B 1 352 ? 6.637 -0.477 -0.188 1 96.31 352 TYR B N 1
ATOM 5514 C CA . TYR B 1 352 ? 7.91 -0.118 -0.805 1 96.31 352 TYR B CA 1
ATOM 5515 C C . TYR B 1 352 ? 8.773 -1.354 -1.031 1 96.31 352 TYR B C 1
ATOM 5517 O O . TYR B 1 352 ? 9.289 -1.564 -2.133 1 96.31 352 TYR B O 1
ATOM 5525 N N . ASN B 1 353 ? 8.938 -2.15 -0 1 96.69 353 ASN B N 1
ATOM 5526 C CA . ASN B 1 353 ? 9.75 -3.359 -0.099 1 96.69 353 ASN B CA 1
ATOM 5527 C C . ASN B 1 353 ? 9.188 -4.324 -1.144 1 96.69 353 ASN B C 1
ATOM 5529 O O . ASN B 1 353 ? 9.953 -4.961 -1.874 1 96.69 353 ASN B O 1
ATOM 5533 N N . PHE B 1 354 ? 7.91 -4.422 -1.212 1 98.19 354 PHE B N 1
ATOM 5534 C CA . PHE B 1 354 ? 7.258 -5.301 -2.174 1 98.19 354 PHE B CA 1
ATOM 5535 C C . PHE B 1 354 ? 7.508 -4.824 -3.6 1 98.19 354 PHE B C 1
ATOM 5537 O O . PHE B 1 354 ? 7.781 -5.633 -4.488 1 98.19 354 PHE B O 1
ATOM 5544 N N . ARG B 1 355 ? 7.363 -3.5 -3.789 1 95.31 355 ARG B N 1
ATOM 5545 C CA . ARG B 1 355 ? 7.672 -2.934 -5.098 1 95.31 355 ARG B CA 1
ATOM 5546 C C . ARG B 1 355 ? 9.094 -3.287 -5.527 1 95.31 355 ARG B C 1
ATOM 5548 O O . ARG B 1 355 ? 9.32 -3.676 -6.672 1 95.31 355 ARG B O 1
ATOM 5555 N N . GLU B 1 356 ? 10.078 -3.133 -4.648 1 94.19 356 GLU B N 1
ATOM 5556 C CA . GLU B 1 356 ? 11.461 -3.477 -4.953 1 94.19 356 GLU B CA 1
ATOM 5557 C C . GLU B 1 356 ? 11.609 -4.969 -5.227 1 94.19 356 GLU B C 1
ATOM 5559 O O . GLU B 1 356 ? 12.344 -5.371 -6.133 1 94.19 356 GLU B O 1
ATOM 5564 N N . PHE B 1 357 ? 10.906 -5.793 -4.473 1 97.12 357 PHE B N 1
ATOM 5565 C CA . PHE B 1 357 ? 10.898 -7.242 -4.648 1 97.12 357 PHE B CA 1
ATOM 5566 C C . PHE B 1 357 ? 10.414 -7.617 -6.043 1 97.12 357 PHE B C 1
ATOM 5568 O O . PHE B 1 357 ? 11 -8.484 -6.699 1 97.12 357 PHE B O 1
ATOM 5575 N N . LEU B 1 358 ? 9.336 -6.957 -6.527 1 97.25 358 LEU B N 1
ATOM 5576 C CA . LEU B 1 358 ? 8.758 -7.242 -7.832 1 97.25 358 LEU B CA 1
ATOM 5577 C C . LEU B 1 358 ? 9.789 -7.066 -8.938 1 97.25 358 LEU B C 1
ATOM 5579 O O . LEU B 1 358 ? 9.758 -7.773 -9.945 1 97.25 358 LEU B O 1
ATOM 5583 N N . LYS B 1 359 ? 10.742 -6.195 -8.781 1 93.38 359 LYS B N 1
ATOM 5584 C CA . LYS B 1 359 ? 11.766 -5.91 -9.789 1 93.38 359 LYS B CA 1
ATOM 5585 C C . LYS B 1 359 ? 12.727 -7.086 -9.938 1 93.38 359 LYS B C 1
ATOM 5587 O O . LYS B 1 359 ? 13.469 -7.168 -10.922 1 93.38 359 LYS B O 1
ATOM 5592 N N . GLU B 1 360 ? 12.727 -7.945 -8.961 1 94.75 360 GLU B N 1
ATOM 5593 C CA . GLU B 1 360 ? 13.688 -9.039 -8.953 1 94.75 360 GLU B CA 1
ATOM 5594 C C . GLU B 1 360 ? 13.07 -10.328 -9.492 1 94.75 360 GLU B C 1
ATOM 5596 O O . GLU B 1 360 ? 13.711 -11.383 -9.477 1 94.75 360 GLU B O 1
ATOM 5601 N N . LEU B 1 361 ? 11.891 -10.289 -9.945 1 96.5 361 LEU B N 1
ATOM 5602 C CA . LEU B 1 361 ? 11.172 -11.492 -10.359 1 96.5 361 LEU B CA 1
ATOM 5603 C C . LEU B 1 361 ? 11.297 -11.703 -11.867 1 96.5 361 LEU B C 1
ATOM 5605 O O . LEU B 1 361 ? 11.188 -10.758 -12.641 1 96.5 361 LEU B O 1
ATOM 5609 N N . PRO B 1 362 ? 11.531 -12.953 -12.273 1 94.81 362 PRO B N 1
ATOM 5610 C CA . PRO B 1 362 ? 11.609 -13.234 -13.711 1 94.81 362 PRO B CA 1
ATOM 5611 C C . PRO B 1 362 ? 10.32 -12.906 -14.453 1 94.81 362 PRO B C 1
ATOM 5613 O O . PRO B 1 362 ? 9.227 -13.102 -13.914 1 94.81 362 PRO B O 1
ATOM 5616 N N . LEU B 1 363 ? 10.391 -12.352 -15.703 1 94.06 363 LEU B N 1
ATOM 5617 C CA . LEU B 1 363 ? 9.305 -11.969 -16.609 1 94.06 363 LEU B CA 1
ATOM 5618 C C . LEU B 1 363 ? 8.594 -10.719 -16.109 1 94.06 363 LEU B C 1
ATOM 5620 O O . LEU B 1 363 ? 8.18 -9.875 -16.906 1 94.06 363 LEU B O 1
ATOM 5624 N N . VAL B 1 364 ? 8.461 -10.609 -14.75 1 94.5 364 VAL B N 1
ATOM 5625 C CA . VAL B 1 364 ? 7.758 -9.461 -14.18 1 94.5 364 VAL B CA 1
ATOM 5626 C C . VAL B 1 364 ? 8.523 -8.172 -14.508 1 94.5 364 VAL B C 1
ATOM 5628 O O . VAL B 1 364 ? 7.918 -7.176 -14.914 1 94.5 364 VAL B O 1
ATOM 5631 N N . ASN B 1 365 ? 9.742 -8.242 -14.281 1 89.19 365 ASN B N 1
ATOM 5632 C CA . ASN B 1 365 ? 10.648 -7.18 -14.703 1 89.19 365 ASN B CA 1
ATOM 5633 C C . ASN B 1 365 ? 11.367 -7.531 -16 1 89.19 365 ASN B C 1
ATOM 5635 O O . ASN B 1 365 ? 12.227 -8.414 -16.016 1 89.19 365 ASN B O 1
ATOM 5639 N N . PRO B 1 366 ? 11.023 -6.902 -17.125 1 83.62 366 PRO B N 1
ATOM 5640 C CA . PRO B 1 366 ? 11.672 -7.254 -18.391 1 83.62 366 PRO B CA 1
ATOM 5641 C C . PRO B 1 366 ? 13.188 -7.043 -18.359 1 83.62 366 PRO B C 1
ATOM 5643 O O . PRO B 1 366 ? 13.914 -7.637 -19.156 1 83.62 366 PRO B O 1
ATOM 5646 N N . ASN B 1 367 ? 13.57 -6.117 -17.5 1 73.75 367 ASN B N 1
ATOM 5647 C CA . ASN B 1 367 ? 15.008 -5.879 -17.375 1 73.75 367 ASN B CA 1
ATOM 5648 C C . ASN B 1 367 ? 15.641 -6.785 -16.328 1 73.75 367 ASN B C 1
ATOM 5650 O O . ASN B 1 367 ? 16.734 -6.508 -15.844 1 73.75 367 ASN B O 1
ATOM 5654 N N . TYR B 1 368 ? 14.75 -7.738 -16.094 1 65.56 368 TYR B N 1
ATOM 5655 C CA . TYR B 1 368 ? 15.25 -8.711 -15.141 1 65.56 368 TYR B CA 1
ATOM 5656 C C . TYR B 1 368 ? 16.547 -9.336 -15.625 1 65.56 368 TYR B C 1
ATOM 5658 O O . TYR B 1 368 ? 16.594 -9.938 -16.703 1 65.56 368 TYR B O 1
ATOM 5666 N N . ALA B 1 369 ? 17.734 -8.688 -15.398 1 51.84 369 ALA B N 1
ATOM 5667 C CA . ALA B 1 369 ? 18.984 -9.391 -15.656 1 51.84 369 ALA B CA 1
ATOM 5668 C C . ALA B 1 369 ? 19.266 -10.438 -14.578 1 51.84 369 ALA B C 1
ATOM 5670 O O . ALA B 1 369 ? 19.344 -10.109 -13.398 1 51.84 369 ALA B O 1
ATOM 5671 N N . ALA B 1 370 ? 18.703 -11.734 -14.867 1 42.5 370 ALA B N 1
ATOM 5672 C CA . ALA B 1 370 ? 19.141 -12.742 -13.891 1 42.5 370 ALA B CA 1
ATOM 5673 C C . ALA B 1 370 ? 20.594 -12.523 -13.492 1 42.5 370 ALA B C 1
ATOM 5675 O O . ALA B 1 370 ? 21.5 -12.609 -14.328 1 42.5 370 ALA B O 1
ATOM 5676 N N . LYS B 1 371 ? 20.906 -11.391 -12.898 1 35.69 371 LYS B N 1
ATOM 5677 C CA . LYS B 1 371 ? 22.312 -11.328 -12.539 1 35.69 371 LYS B CA 1
ATOM 5678 C C . LYS B 1 371 ? 22.812 -12.672 -12.031 1 35.69 371 LYS B C 1
ATOM 5680 O O . LYS B 1 371 ? 22.359 -13.164 -10.992 1 35.69 371 LYS B O 1
ATOM 5685 N N . LEU B 1 372 ? 23.094 -13.539 -12.812 1 30.19 372 LEU B N 1
ATOM 5686 C CA . LEU B 1 372 ? 24.031 -14.586 -12.438 1 30.19 372 LEU B CA 1
ATOM 5687 C C . LEU B 1 372 ? 25.266 -13.992 -11.766 1 30.19 372 LEU B C 1
ATOM 5689 O O . LEU B 1 372 ? 25.766 -12.945 -12.172 1 30.19 372 LEU B O 1
#